Protein AF-A0A0C3RQ54-F1 (afdb_monomer_lite)

Structure (mmCIF, N/CA/C/O backbone):
data_AF-A0A0C3RQ54-F1
#
_entry.id   AF-A0A0C3RQ54-F1
#
loop_
_atom_site.group_PDB
_atom_site.id
_atom_site.type_symbol
_atom_site.label_atom_id
_atom_site.label_alt_id
_atom_site.label_comp_id
_atom_site.label_asym_id
_atom_site.label_entity_id
_atom_site.label_seq_id
_atom_site.pdbx_PDB_ins_code
_atom_site.Cartn_x
_atom_site.Cartn_y
_atom_site.Cartn_z
_atom_site.occupancy
_atom_site.B_iso_or_equiv
_atom_site.auth_seq_id
_atom_site.auth_comp_id
_atom_site.auth_asym_id
_atom_site.auth_atom_id
_atom_site.pdbx_PDB_model_num
ATOM 1 N N . MET A 1 1 ? -17.708 -12.117 28.456 1.00 48.91 1 MET A N 1
ATOM 2 C CA . MET A 1 1 ? -17.027 -12.509 27.204 1.00 48.91 1 MET A CA 1
ATOM 3 C C . MET A 1 1 ? -15.952 -11.470 26.948 1.00 48.91 1 MET A C 1
ATOM 5 O O . MET A 1 1 ? -16.286 -10.295 26.959 1.00 48.91 1 MET A O 1
ATOM 9 N N . ALA A 1 2 ? -14.680 -11.861 26.859 1.00 48.25 2 ALA A N 1
ATOM 10 C CA . ALA A 1 2 ? -13.604 -10.910 26.589 1.00 48.25 2 ALA A CA 1
ATOM 11 C C . ALA A 1 2 ? -13.674 -10.493 25.116 1.00 48.25 2 ALA A C 1
ATOM 13 O O . ALA A 1 2 ? -13.678 -11.358 24.241 1.00 48.25 2 ALA A O 1
ATOM 14 N N . SER A 1 3 ? -13.774 -9.193 24.848 1.00 59.06 3 SER A N 1
ATOM 15 C CA . SER A 1 3 ? -13.693 -8.665 23.488 1.00 59.06 3 SER A CA 1
ATOM 16 C C . SER A 1 3 ? -12.329 -9.039 22.894 1.00 59.06 3 SER A C 1
ATOM 18 O O . SER A 1 3 ? -11.323 -8.907 23.600 1.00 59.06 3 SER A O 1
ATOM 20 N N . PRO A 1 4 ? -12.262 -9.533 21.645 1.00 71.88 4 PRO A N 1
ATOM 21 C CA . PRO A 1 4 ? -10.986 -9.832 21.007 1.00 71.88 4 PRO A CA 1
ATOM 22 C C . PRO A 1 4 ? -10.116 -8.572 21.007 1.00 71.88 4 PRO A C 1
ATOM 24 O O . PRO A 1 4 ? -10.597 -7.480 20.700 1.00 71.88 4 PRO A O 1
ATOM 27 N N . SER A 1 5 ? -8.850 -8.711 21.403 1.00 74.69 5 SER A N 1
ATOM 28 C CA . SER A 1 5 ? -7.929 -7.580 21.415 1.00 74.69 5 SER A CA 1
ATOM 29 C C . SER A 1 5 ? -7.745 -7.052 19.987 1.00 74.69 5 SER A C 1
ATOM 31 O O . SER A 1 5 ? -7.559 -7.846 19.059 1.00 74.69 5 SER A O 1
ATOM 33 N N . PRO A 1 6 ? -7.806 -5.725 19.781 1.00 82.19 6 PRO A N 1
ATOM 34 C CA . PRO A 1 6 ? -7.671 -5.147 18.454 1.00 82.19 6 PRO A CA 1
ATOM 35 C C . PRO A 1 6 ? -6.296 -5.480 17.873 1.00 82.19 6 PRO A C 1
ATOM 37 O O . PRO A 1 6 ? -5.273 -5.434 18.563 1.00 82.19 6 PRO A O 1
ATOM 40 N N . HIS A 1 7 ? -6.265 -5.818 16.584 1.00 90.50 7 HIS A N 1
ATOM 41 C CA . HIS A 1 7 ? -5.018 -6.138 15.901 1.00 90.50 7 HIS A CA 1
ATOM 42 C C . HIS A 1 7 ? -4.082 -4.913 15.906 1.00 90.50 7 HIS A C 1
ATOM 44 O O . HIS A 1 7 ? -4.532 -3.816 15.572 1.00 90.50 7 HIS A O 1
ATOM 50 N N . PRO A 1 8 ? -2.773 -5.059 16.207 1.00 92.81 8 PRO A N 1
ATOM 51 C CA . PRO A 1 8 ? -1.842 -3.925 16.285 1.00 92.81 8 PRO A CA 1
ATOM 52 C C . PRO A 1 8 ? -1.815 -3.056 15.021 1.00 92.81 8 PRO A C 1
ATOM 54 O O . PRO A 1 8 ? -1.703 -1.834 15.101 1.00 92.81 8 PRO A O 1
ATOM 57 N N . PHE A 1 9 ? -1.978 -3.688 13.857 1.00 94.75 9 PHE A N 1
ATOM 58 C CA . PHE A 1 9 ? -2.129 -3.035 12.555 1.00 94.75 9 PHE A CA 1
ATOM 59 C C . PHE A 1 9 ? -3.288 -2.024 12.520 1.00 94.75 9 PHE A C 1
ATOM 61 O O . PHE A 1 9 ? -3.134 -0.921 11.997 1.00 94.75 9 PHE A O 1
ATOM 68 N N . ALA A 1 10 ? -4.421 -2.400 13.113 1.00 95.56 10 ALA A N 1
ATOM 69 C CA . ALA A 1 10 ? -5.671 -1.655 13.090 1.00 95.56 10 ALA A CA 1
ATOM 70 C C . ALA A 1 10 ? -5.819 -0.666 14.257 1.00 95.56 10 ALA A C 1
ATOM 72 O O . ALA A 1 10 ? -6.784 0.083 14.313 1.00 95.56 10 ALA A O 1
ATOM 73 N N . SER A 1 11 ? -4.865 -0.630 15.191 1.00 94.88 11 SER A N 1
ATOM 74 C CA . SER A 1 11 ? -4.920 0.301 16.322 1.00 94.88 11 SER A CA 1
ATOM 75 C C . SER A 1 11 ? -4.986 1.759 15.837 1.00 94.88 11 SER A C 1
ATOM 77 O O . SER A 1 11 ? -4.126 2.156 15.047 1.00 94.88 11 SER A O 1
ATOM 79 N N . PRO A 1 12 ? -5.955 2.579 16.272 1.00 95.31 12 PRO A N 1
ATOM 80 C CA . PRO A 1 12 ? -5.980 3.988 15.896 1.00 95.31 12 PRO A CA 1
ATOM 81 C C . PRO A 1 12 ? -4.800 4.743 16.534 1.00 95.31 12 PRO A C 1
ATOM 83 O O . PRO A 1 12 ? -4.243 4.316 17.551 1.00 95.31 12 PRO A O 1
ATOM 86 N N . ASP A 1 13 ? -4.363 5.845 15.922 1.00 94.19 13 ASP A N 1
ATOM 87 C CA . ASP A 1 13 ? -3.263 6.656 16.459 1.00 94.19 13 ASP A CA 1
ATOM 88 C C . ASP A 1 13 ? -3.640 7.312 17.791 1.00 94.19 13 ASP A C 1
ATOM 90 O O . ASP A 1 13 ? -2.815 7.314 18.719 1.00 94.19 13 ASP A O 1
ATOM 94 N N . HIS A 1 14 ? -4.886 7.781 17.887 1.00 94.69 14 H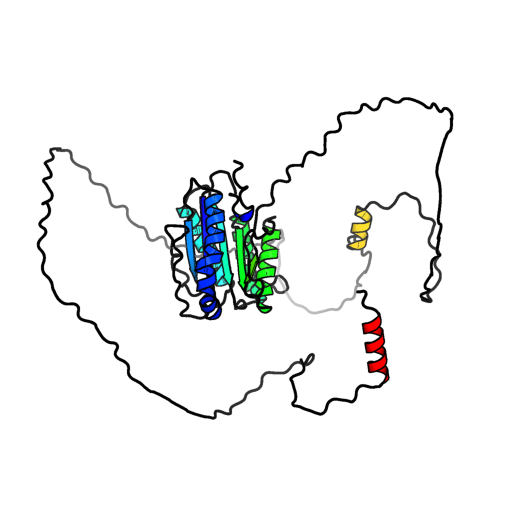IS A N 1
ATOM 95 C CA . HIS A 1 14 ? -5.545 8.273 19.091 1.00 94.69 14 HIS A CA 1
ATOM 96 C C . HIS A 1 14 ? -6.932 7.629 19.242 1.00 94.69 14 HIS A C 1
ATOM 98 O O . HIS A 1 14 ? -7.569 7.274 18.248 1.00 94.69 14 HIS A O 1
ATOM 104 N N . PRO A 1 15 ? -7.434 7.466 20.479 1.00 92.31 15 PRO A N 1
ATOM 105 C CA . PRO A 1 15 ? -8.784 6.965 20.704 1.00 92.31 15 PRO A CA 1
ATOM 106 C C . PRO A 1 15 ? -9.820 7.818 19.968 1.00 92.31 15 PRO A C 1
ATOM 108 O O . PRO A 1 15 ? -9.876 9.031 20.152 1.00 92.31 15 PRO A O 1
ATOM 111 N N . GLY A 1 16 ? -10.645 7.166 19.152 1.00 92.56 16 GLY A N 1
ATOM 112 C CA . GLY A 1 16 ? -11.651 7.844 18.345 1.00 92.56 16 GLY A CA 1
ATOM 113 C C . GLY A 1 16 ? -11.138 8.406 17.020 1.00 92.56 16 GLY A C 1
ATOM 114 O O . GLY A 1 16 ? -11.896 9.107 16.372 1.00 92.56 16 GLY A O 1
ATOM 115 N N . ASP A 1 17 ? -9.920 8.123 16.563 1.00 95.44 17 ASP A N 1
ATOM 116 C CA . ASP A 1 17 ? -9.557 8.500 15.191 1.00 95.44 17 ASP A CA 1
ATOM 117 C C . ASP A 1 17 ? -10.399 7.722 14.155 1.00 95.44 17 ASP A C 1
ATOM 119 O O . ASP A 1 17 ? -10.707 6.542 14.331 1.00 95.44 17 ASP A O 1
ATOM 123 N N . VAL A 1 18 ? -10.758 8.374 13.045 1.00 95.25 18 VAL A N 1
ATOM 124 C CA . VAL A 1 18 ? -11.388 7.724 11.882 1.00 95.25 18 VAL A CA 1
ATOM 125 C C . VAL A 1 18 ? -10.310 7.064 11.020 1.00 95.25 18 VAL A C 1
ATOM 127 O O . VAL A 1 18 ? -9.280 7.679 10.739 1.00 95.25 18 VAL A O 1
ATOM 130 N N . HIS A 1 19 ? -10.525 5.832 10.552 1.00 96.81 19 HIS A N 1
ATOM 131 C CA . HIS A 1 19 ? -9.591 5.203 9.614 1.00 96.81 19 HIS A CA 1
ATOM 132 C C . HIS A 1 19 ? -9.814 5.724 8.192 1.00 96.81 19 HIS A C 1
ATOM 134 O O . HIS A 1 19 ? -10.905 5.585 7.639 1.00 96.81 19 HIS A O 1
ATOM 140 N N . VAL A 1 20 ? -8.760 6.270 7.585 1.00 97.75 20 VAL A N 1
ATOM 141 C CA . VAL A 1 20 ? -8.720 6.630 6.162 1.00 97.75 20 VAL A CA 1
ATOM 142 C C . VAL A 1 20 ? -7.704 5.730 5.476 1.00 97.75 20 VAL A C 1
ATOM 144 O O . VAL A 1 20 ? -6.519 5.741 5.814 1.00 97.75 20 VAL A O 1
ATOM 147 N N . VAL A 1 21 ? -8.169 4.931 4.524 1.00 98.25 21 VAL A N 1
ATOM 148 C CA . VAL A 1 21 ? -7.391 3.903 3.838 1.00 98.25 21 VAL A CA 1
ATOM 149 C C . VAL A 1 21 ? -7.346 4.232 2.357 1.00 98.25 21 VAL A C 1
ATOM 151 O O . VAL A 1 21 ? -8.385 4.280 1.711 1.00 98.25 21 VAL A O 1
ATOM 154 N N . LEU A 1 22 ? -6.154 4.407 1.794 1.00 98.31 22 LEU A N 1
ATOM 155 C CA . LEU A 1 22 ? -5.971 4.436 0.346 1.00 98.31 22 LEU A CA 1
ATOM 156 C C . LEU A 1 22 ? -5.308 3.140 -0.112 1.00 98.31 22 LEU A C 1
ATOM 158 O O . LEU A 1 22 ? -4.229 2.785 0.363 1.00 98.31 22 LEU A O 1
ATOM 162 N N . VAL A 1 23 ? -5.950 2.450 -1.050 1.00 98.50 23 VAL A N 1
ATOM 163 C CA . VAL A 1 23 ? -5.430 1.254 -1.707 1.00 98.50 23 VAL A CA 1
ATOM 164 C C . VAL A 1 23 ? -4.890 1.642 -3.077 1.00 98.50 23 VAL A C 1
ATOM 166 O O . VAL A 1 23 ? -5.646 2.043 -3.961 1.00 98.50 23 VAL A O 1
ATOM 169 N N . LEU A 1 24 ? -3.575 1.524 -3.247 1.00 98.31 24 LEU A N 1
ATOM 170 C CA . LEU A 1 24 ? -2.888 1.685 -4.522 1.00 98.31 24 LEU A CA 1
ATOM 171 C C . LEU A 1 24 ? -2.663 0.307 -5.150 1.00 98.31 24 LEU A C 1
ATOM 173 O O . LEU A 1 24 ? -1.853 -0.479 -4.656 1.00 98.31 24 LEU A O 1
ATOM 177 N N . LEU A 1 25 ? -3.362 0.037 -6.247 1.00 98.06 25 LEU A N 1
ATOM 178 C CA . LEU A 1 25 ? -3.278 -1.203 -7.009 1.00 98.06 25 LEU A CA 1
ATOM 179 C C . LEU A 1 25 ? -2.340 -1.036 -8.203 1.00 98.06 25 LEU A C 1
ATOM 181 O O . LEU A 1 25 ? -2.502 -0.132 -9.020 1.00 98.06 25 LEU A O 1
ATOM 185 N N . GLU A 1 26 ? -1.366 -1.926 -8.331 1.00 97.31 26 GLU A N 1
ATOM 186 C CA . GLU A 1 26 ? -0.574 -2.032 -9.548 1.00 97.31 26 GLU A CA 1
ATOM 187 C C . GLU A 1 26 ? -1.443 -2.530 -10.712 1.00 97.31 26 GLU A C 1
ATOM 189 O O . GLU A 1 26 ? -1.968 -3.644 -10.678 1.00 97.31 26 GLU A O 1
ATOM 194 N N . ALA A 1 27 ? -1.570 -1.716 -11.756 1.00 96.81 27 ALA A N 1
ATOM 195 C CA . ALA A 1 27 ? -2.279 -2.064 -12.973 1.00 96.81 27 ALA A CA 1
ATOM 196 C C . ALA A 1 27 ? -1.412 -2.984 -13.849 1.00 96.81 27 ALA A C 1
ATOM 198 O O . ALA A 1 27 ? -0.564 -2.522 -14.608 1.00 96.81 27 ALA A O 1
ATOM 199 N N . SER A 1 28 ? -1.579 -4.298 -13.718 1.00 95.88 28 SER A N 1
ATOM 200 C CA . SER A 1 28 ? -0.870 -5.289 -14.533 1.00 95.88 28 SER A CA 1
ATOM 201 C C . SER A 1 28 ? -1.685 -6.562 -14.728 1.00 95.88 28 SER A C 1
ATOM 203 O O . SER A 1 28 ? -2.636 -6.829 -13.988 1.00 95.88 28 SER A O 1
ATOM 205 N N . ALA A 1 29 ? -1.301 -7.367 -15.722 1.00 95.62 29 ALA A N 1
ATOM 206 C CA . ALA A 1 29 ? -1.976 -8.625 -16.022 1.00 95.62 29 ALA A CA 1
ATOM 207 C C . ALA A 1 29 ? -1.825 -9.648 -14.885 1.00 95.62 29 ALA A C 1
ATOM 209 O O . ALA A 1 29 ? -2.745 -10.412 -14.597 1.00 95.62 29 ALA A O 1
ATOM 210 N N . GLU A 1 30 ? -0.685 -9.640 -14.198 1.00 95.50 30 GLU A N 1
ATOM 211 C CA . GLU A 1 30 ? -0.407 -10.490 -13.045 1.00 95.50 30 GLU A CA 1
ATOM 212 C C . GLU A 1 30 ? -1.256 -10.084 -11.835 1.00 95.50 30 GLU A C 1
ATOM 214 O O . GLU A 1 30 ? -1.835 -10.953 -11.174 1.00 95.50 30 GLU A O 1
ATOM 219 N N . THR A 1 31 ? -1.396 -8.776 -11.569 1.00 96.50 31 THR A N 1
ATOM 220 C CA . THR A 1 31 ? -2.327 -8.291 -10.540 1.00 96.50 31 THR A CA 1
ATOM 221 C C . THR A 1 31 ? -3.759 -8.672 -10.894 1.00 96.50 31 THR A C 1
ATOM 223 O O . THR A 1 31 ? -4.456 -9.219 -10.046 1.00 96.50 31 THR A O 1
ATOM 226 N N . MET A 1 32 ? -4.182 -8.490 -12.148 1.00 96.31 32 MET A N 1
ATOM 227 C CA . MET A 1 32 ? -5.504 -8.915 -12.622 1.00 96.31 32 MET A CA 1
ATOM 228 C C . MET A 1 32 ? -5.738 -10.418 -12.401 1.00 96.31 32 MET A C 1
ATOM 230 O O . MET A 1 32 ? -6.782 -10.816 -11.890 1.00 96.31 32 MET A O 1
ATOM 234 N N . GLY A 1 33 ? -4.750 -11.263 -12.710 1.00 96.25 33 GLY A N 1
ATOM 235 C CA . GLY A 1 33 ? -4.851 -12.715 -12.542 1.00 96.25 33 GLY A CA 1
ATOM 236 C C . GLY A 1 33 ? -5.011 -13.172 -11.088 1.00 96.25 33 GLY A C 1
ATOM 237 O O . GLY A 1 33 ? -5.551 -14.248 -10.831 1.00 96.25 33 GLY A O 1
ATOM 238 N N . CYS A 1 34 ? -4.571 -12.365 -10.121 1.00 96.75 34 CYS A N 1
ATOM 239 C CA . CYS A 1 34 ? -4.710 -12.663 -8.696 1.00 96.75 34 CYS A CA 1
ATOM 240 C C . CYS A 1 34 ? -5.738 -11.777 -7.968 1.00 96.75 34 CYS A C 1
ATOM 242 O O . CYS A 1 34 ? -6.049 -12.032 -6.798 1.00 96.75 34 CYS A O 1
ATOM 244 N N . TRP A 1 35 ? -6.317 -10.798 -8.669 1.00 96.50 35 TRP A N 1
ATOM 245 C CA . TRP A 1 35 ? -7.307 -9.859 -8.154 1.00 96.50 35 TRP A CA 1
ATOM 246 C C . TRP A 1 35 ? -8.522 -10.540 -7.512 1.00 96.50 35 TRP A C 1
ATOM 248 O O . TRP A 1 35 ? -8.834 -10.179 -6.376 1.00 96.50 35 TRP A O 1
ATOM 258 N N . PRO A 1 36 ? -9.134 -11.595 -8.098 1.00 97.31 36 PRO A N 1
ATOM 259 C CA . PRO A 1 36 ? -10.270 -12.265 -7.464 1.00 97.31 36 PRO A CA 1
ATOM 260 C C . PRO A 1 36 ? -9.951 -12.794 -6.061 1.00 97.31 36 PRO A C 1
ATOM 262 O O . PRO A 1 36 ? -10.791 -12.739 -5.166 1.00 97.31 36 PRO A O 1
ATOM 265 N N . GLN A 1 37 ? -8.724 -13.274 -5.828 1.00 97.06 37 GLN A N 1
ATOM 266 C CA . GLN A 1 37 ? -8.297 -13.763 -4.514 1.00 97.06 37 GLN A CA 1
ATOM 267 C C . GLN A 1 37 ? -8.049 -12.610 -3.526 1.00 97.06 37 GLN A C 1
ATOM 269 O O . GLN A 1 37 ? -8.370 -12.725 -2.341 1.00 97.06 37 GLN A O 1
ATOM 274 N N . LEU A 1 38 ? -7.484 -11.495 -3.999 1.00 97.25 38 LEU A N 1
ATOM 275 C CA . LEU A 1 38 ? -7.292 -10.287 -3.193 1.00 97.25 38 LEU A CA 1
ATOM 276 C C . LEU A 1 38 ? -8.635 -9.682 -2.770 1.00 97.25 38 LEU A C 1
ATOM 278 O O . LEU A 1 38 ? -8.827 -9.418 -1.584 1.00 97.25 38 LEU A O 1
ATOM 282 N N . GLN A 1 39 ? -9.558 -9.531 -3.720 1.00 96.75 39 GLN A N 1
ATOM 283 C CA . GLN A 1 39 ? -10.890 -8.962 -3.530 1.00 96.75 39 GLN A CA 1
ATOM 284 C C . GLN A 1 39 ? -11.774 -9.830 -2.630 1.00 96.75 39 GLN A C 1
ATOM 286 O O . GLN A 1 39 ? -12.403 -9.312 -1.717 1.00 96.75 39 GLN A O 1
ATOM 291 N N . SER A 1 40 ? -11.824 -11.146 -2.855 1.00 97.19 40 SER A N 1
ATOM 292 C CA . SER A 1 40 ? -12.752 -12.025 -2.121 1.00 97.19 40 SER A CA 1
ATOM 293 C C . SER A 1 40 ? -12.282 -12.413 -0.719 1.00 97.19 40 SER A C 1
ATOM 295 O O . SER A 1 40 ? -13.111 -12.766 0.118 1.00 97.19 40 SER A O 1
ATOM 297 N N . TYR A 1 41 ? -10.972 -12.376 -0.448 1.00 97.06 41 TYR A N 1
ATOM 298 C CA . TYR A 1 41 ? -10.421 -12.909 0.799 1.00 97.06 41 TYR A CA 1
ATOM 299 C C . TYR A 1 41 ? -9.493 -11.933 1.522 1.00 97.06 41 TYR A C 1
ATOM 301 O O . TYR A 1 41 ? -9.771 -11.543 2.655 1.00 97.06 41 TYR A O 1
ATOM 309 N N . TYR A 1 42 ? -8.388 -11.515 0.902 1.00 97.75 42 TYR A N 1
ATOM 310 C CA . TYR A 1 42 ? -7.335 -10.806 1.637 1.00 97.75 42 TYR A CA 1
ATOM 311 C C . TYR A 1 42 ? -7.709 -9.373 2.039 1.00 97.75 42 TYR A C 1
ATOM 313 O O . TYR A 1 42 ? -7.490 -8.990 3.189 1.00 97.75 42 TYR A O 1
ATOM 321 N N . LEU A 1 43 ? -8.276 -8.581 1.125 1.00 97.56 43 LEU A N 1
ATOM 322 C CA . LEU A 1 43 ? -8.683 -7.201 1.408 1.00 97.56 43 LEU A CA 1
ATOM 323 C C . LEU A 1 43 ? -9.835 -7.134 2.426 1.00 97.56 43 LEU A C 1
ATOM 325 O O . LEU A 1 43 ? -9.689 -6.392 3.401 1.00 97.56 43 LEU A O 1
ATOM 329 N N . PRO A 1 44 ? -10.902 -7.957 2.320 1.00 97.44 44 PRO A N 1
ATOM 330 C CA . PRO A 1 44 ? -11.932 -8.032 3.354 1.00 97.44 44 PRO A CA 1
ATOM 331 C C . PRO A 1 44 ? -11.378 -8.343 4.747 1.00 97.44 44 PRO A C 1
ATOM 333 O O . PRO A 1 44 ? -11.816 -7.738 5.720 1.00 97.44 44 PRO A O 1
ATOM 336 N N . MET A 1 45 ? -10.380 -9.229 4.869 1.00 97.19 45 MET A N 1
ATOM 337 C CA . MET A 1 45 ? -9.762 -9.534 6.168 1.00 97.19 45 MET A CA 1
ATOM 338 C C . MET A 1 45 ? -9.047 -8.321 6.780 1.00 97.19 45 MET A C 1
ATOM 340 O O . MET A 1 45 ? -9.128 -8.112 7.993 1.00 97.19 45 MET A O 1
ATOM 344 N N . LEU A 1 46 ? -8.373 -7.509 5.960 1.00 97.44 46 LEU A N 1
ATOM 345 C CA . LEU A 1 46 ? -7.718 -6.279 6.412 1.00 97.44 46 LEU A CA 1
ATOM 346 C C . LEU A 1 46 ? -8.738 -5.200 6.792 1.00 97.44 46 LEU A C 1
ATOM 348 O O . LEU A 1 46 ? -8.607 -4.586 7.850 1.00 97.44 46 LEU A O 1
ATOM 352 N N . PHE A 1 47 ? -9.767 -4.987 5.969 1.00 97.00 47 PHE A N 1
ATOM 353 C CA . PHE A 1 47 ? -10.798 -3.983 6.246 1.00 97.00 47 PHE A CA 1
ATOM 354 C C . PHE A 1 47 ? -11.668 -4.358 7.437 1.00 97.00 47 PHE A C 1
ATOM 356 O O . PHE A 1 47 ? -11.986 -3.495 8.246 1.00 97.00 47 PHE A O 1
ATOM 363 N N . ASN A 1 48 ? -11.984 -5.641 7.614 1.00 95.94 48 ASN A N 1
ATOM 364 C CA . ASN A 1 48 ? -12.689 -6.112 8.799 1.00 95.94 48 ASN A CA 1
ATOM 365 C C . ASN A 1 48 ? -11.869 -5.855 10.075 1.00 95.94 48 ASN A C 1
ATOM 367 O O . ASN A 1 48 ? -12.410 -5.397 11.077 1.00 95.94 48 ASN A O 1
ATOM 371 N N . ALA A 1 49 ? -10.549 -6.065 10.044 1.00 96.19 49 ALA A N 1
ATOM 372 C CA . ALA A 1 49 ? -9.696 -5.720 11.181 1.00 96.19 49 ALA A CA 1
ATOM 373 C C . ALA A 1 49 ? -9.718 -4.213 11.503 1.00 96.19 49 ALA A C 1
ATOM 375 O O . ALA A 1 49 ? -9.752 -3.854 12.675 1.00 96.19 49 ALA A O 1
ATOM 376 N N . LEU A 1 50 ? -9.750 -3.344 10.486 1.00 95.94 50 LEU A N 1
ATOM 377 C CA . LEU A 1 50 ? -9.870 -1.886 10.657 1.00 95.94 50 LEU A CA 1
ATOM 378 C C . LEU A 1 50 ? -11.263 -1.440 11.123 1.00 95.94 50 LEU A C 1
ATOM 380 O O . LEU A 1 50 ? -11.389 -0.487 11.883 1.00 95.94 50 LEU A O 1
ATOM 384 N N . GLN A 1 51 ? -12.322 -2.119 10.685 1.00 94.56 51 GLN A N 1
ATOM 385 C CA . GLN A 1 51 ? -13.684 -1.818 11.125 1.00 94.56 51 GLN A CA 1
ATOM 386 C C . GLN A 1 51 ? -13.909 -2.265 12.574 1.00 94.56 51 GLN A C 1
ATOM 388 O O . GLN A 1 51 ? -14.541 -1.562 13.357 1.00 94.56 51 GLN A O 1
ATOM 393 N N . THR A 1 52 ? -13.377 -3.431 12.950 1.00 94.12 52 THR A N 1
ATOM 394 C CA . THR A 1 52 ? -13.518 -3.986 14.307 1.00 94.12 52 THR A CA 1
ATOM 395 C C . THR A 1 52 ? -12.722 -3.219 15.361 1.00 94.12 52 THR A C 1
ATOM 397 O O . THR A 1 52 ? -13.123 -3.219 16.523 1.00 94.12 52 THR A O 1
ATOM 400 N N . SER A 1 53 ? -11.631 -2.538 14.991 1.00 93.94 53 SER A N 1
ATOM 401 C CA . SER A 1 53 ? -10.900 -1.655 15.911 1.00 93.94 53 SER A CA 1
ATOM 402 C C . SER A 1 53 ? -11.649 -0.361 16.233 1.00 93.94 53 SER A C 1
ATOM 404 O O . SER A 1 53 ? -11.376 0.239 17.272 1.00 93.94 53 SER A O 1
ATOM 406 N N . SER A 1 54 ? -12.590 0.043 15.376 1.00 92.81 54 SER A N 1
ATOM 407 C CA . SER A 1 54 ? -13.346 1.295 15.483 1.00 92.81 54 SER A CA 1
ATOM 408 C C . SER A 1 54 ? -14.820 1.075 15.101 1.00 92.81 54 SER A C 1
ATOM 410 O O . SER A 1 54 ? -15.277 1.614 14.093 1.00 92.81 54 SER A O 1
ATOM 412 N N . PRO A 1 55 ? -15.589 0.286 15.880 1.00 91.12 55 PRO A N 1
ATOM 413 C CA . PRO A 1 55 ? -16.947 -0.127 15.508 1.00 91.12 55 PRO A CA 1
ATOM 414 C C . PRO A 1 55 ? -17.928 1.045 15.381 1.00 91.12 55 PRO A C 1
ATOM 416 O O . PRO A 1 55 ? -18.860 0.979 14.585 1.00 91.12 55 PRO A O 1
ATOM 419 N N . ASP A 1 56 ? -17.690 2.129 16.120 1.00 92.81 56 ASP A N 1
ATOM 420 C CA . ASP A 1 56 ? -18.576 3.296 16.163 1.00 92.81 56 ASP A CA 1
ATOM 421 C C . ASP A 1 56 ? -18.322 4.297 15.024 1.00 92.81 56 ASP A C 1
ATOM 423 O O . ASP A 1 56 ? -19.010 5.314 14.926 1.00 92.81 56 ASP A O 1
ATOM 427 N N . ARG A 1 57 ? -17.309 4.061 14.178 1.00 91.12 57 ARG A N 1
ATOM 428 C CA . ARG A 1 57 ? -16.899 4.996 13.123 1.00 91.12 57 ARG A CA 1
ATOM 429 C C . ARG A 1 57 ? -16.860 4.309 11.765 1.00 91.12 57 ARG A C 1
ATOM 431 O O . ARG A 1 57 ? -16.383 3.184 11.619 1.00 91.12 57 ARG A O 1
ATOM 438 N N . ALA A 1 58 ? -17.356 5.014 10.754 1.00 91.81 58 ALA A N 1
ATOM 439 C CA . ALA A 1 58 ? -17.238 4.572 9.373 1.00 91.81 58 ALA A CA 1
ATOM 440 C C . ALA A 1 58 ? -15.776 4.680 8.925 1.00 91.81 58 ALA A C 1
ATOM 442 O O . ALA A 1 58 ? -15.122 5.691 9.176 1.00 91.81 58 ALA A O 1
ATOM 443 N N . ILE A 1 59 ? -15.262 3.645 8.266 1.00 94.88 59 ILE A N 1
ATOM 444 C CA . ILE A 1 59 ? -13.943 3.694 7.635 1.00 94.88 59 ILE A CA 1
ATOM 445 C C . ILE A 1 59 ? -14.064 4.299 6.231 1.00 94.88 59 ILE A C 1
ATOM 447 O O . ILE A 1 59 ? -14.965 3.941 5.474 1.00 94.88 59 ILE A O 1
ATOM 451 N N . HIS A 1 60 ? -13.153 5.200 5.864 1.00 95.94 60 HIS A N 1
ATOM 452 C CA . HIS A 1 60 ? -13.097 5.777 4.519 1.00 95.94 60 HIS A CA 1
ATOM 453 C C . HIS A 1 60 ? -12.090 5.001 3.679 1.00 95.94 60 HIS A C 1
ATOM 455 O O . HIS A 1 60 ? -10.893 5.050 3.958 1.00 95.94 60 HIS A O 1
ATOM 461 N N . ILE A 1 61 ? -12.562 4.286 2.656 1.00 97.25 61 ILE A N 1
ATOM 462 C CA . ILE A 1 61 ? -11.698 3.520 1.753 1.00 97.25 61 ILE A CA 1
ATOM 463 C C . ILE A 1 61 ? -11.684 4.187 0.385 1.00 97.25 61 ILE A C 1
ATOM 465 O O . ILE A 1 61 ? -12.726 4.438 -0.218 1.00 97.25 61 ILE A O 1
ATOM 469 N N . CYS A 1 62 ? -10.482 4.451 -0.108 1.00 96.94 62 CYS A N 1
ATOM 470 C CA . CYS A 1 62 ? -10.222 5.065 -1.394 1.00 96.94 62 CYS A CA 1
ATOM 471 C C . CYS A 1 62 ? -9.373 4.136 -2.256 1.00 96.94 62 CYS A C 1
ATOM 473 O O . CYS A 1 62 ? -8.428 3.516 -1.771 1.00 96.94 62 CYS A O 1
ATOM 475 N N . TRP A 1 63 ? -9.669 4.084 -3.546 1.00 97.31 63 TRP A N 1
ATOM 476 C CA . TRP A 1 63 ? -9.022 3.200 -4.504 1.00 97.31 63 TRP A CA 1
ATOM 477 C C . TRP A 1 63 ? -8.331 4.007 -5.584 1.00 97.31 63 TRP A C 1
ATOM 479 O O . TRP A 1 63 ? -8.868 4.999 -6.085 1.00 97.31 63 TRP A O 1
ATOM 489 N N . ARG A 1 64 ? -7.135 3.557 -5.947 1.00 96.56 64 ARG A N 1
ATOM 490 C CA . ARG A 1 64 ? -6.372 4.106 -7.058 1.00 96.56 64 ARG A CA 1
ATOM 491 C C . ARG A 1 64 ? -5.601 2.996 -7.749 1.00 96.56 64 ARG A C 1
ATOM 493 O O . ARG A 1 64 ? -5.066 2.113 -7.082 1.00 96.56 64 ARG A O 1
ATOM 500 N N . THR A 1 65 ? -5.480 3.072 -9.065 1.00 97.38 65 THR A N 1
ATOM 501 C CA . THR A 1 65 ? -4.552 2.237 -9.829 1.00 97.38 65 THR A CA 1
ATOM 502 C C . THR A 1 65 ? -3.298 3.024 -10.211 1.00 97.38 65 THR A C 1
ATOM 504 O O . THR A 1 65 ? -3.306 4.254 -10.296 1.00 97.38 65 THR A O 1
ATOM 507 N N . THR A 1 66 ? -2.185 2.340 -10.459 1.00 97.00 66 THR A N 1
ATOM 508 C CA . THR A 1 66 ? -0.961 2.977 -10.981 1.00 97.00 66 THR A CA 1
ATOM 509 C C . THR A 1 66 ? -1.154 3.577 -12.380 1.00 97.00 66 THR A C 1
ATOM 511 O O . THR A 1 66 ? -0.435 4.521 -12.726 1.00 97.00 66 THR A O 1
ATOM 514 N N . ALA A 1 67 ? -2.132 3.074 -13.145 1.00 95.12 67 ALA A N 1
ATOM 515 C CA . ALA A 1 67 ? -2.522 3.580 -14.459 1.00 95.12 67 ALA A CA 1
ATOM 516 C C . ALA A 1 67 ? -3.388 4.849 -14.393 1.00 95.12 67 ALA A C 1
ATOM 518 O O . ALA A 1 67 ? -3.494 5.557 -15.396 1.00 95.12 67 ALA A O 1
ATOM 519 N N . ASP A 1 68 ? -3.968 5.178 -13.232 1.00 93.69 68 ASP A N 1
ATOM 520 C CA . ASP A 1 68 ? -4.821 6.359 -13.108 1.00 93.69 68 ASP A CA 1
ATOM 521 C C . ASP A 1 68 ? -4.023 7.634 -13.442 1.00 93.69 68 ASP A C 1
ATOM 523 O O . ASP A 1 68 ? -2.892 7.805 -12.963 1.00 93.69 68 ASP A O 1
ATOM 527 N N . PRO A 1 69 ? -4.584 8.577 -14.217 1.00 91.00 69 PRO A N 1
ATOM 528 C CA . PRO A 1 69 ? -3.963 9.863 -14.492 1.00 91.00 69 PRO A CA 1
ATOM 529 C C . PRO A 1 69 ? -3.722 10.662 -13.204 1.00 91.00 69 PRO A C 1
ATOM 531 O O . PRO A 1 69 ? -4.336 10.447 -12.156 1.00 91.00 69 PRO A O 1
ATOM 534 N N . ALA A 1 70 ? -2.777 11.605 -13.262 1.00 85.12 70 ALA A N 1
ATOM 535 C CA . ALA A 1 70 ? -2.337 12.353 -12.084 1.00 85.12 70 ALA A CA 1
ATOM 536 C C . ALA A 1 70 ? -3.471 13.125 -11.392 1.00 85.12 70 ALA A C 1
ATOM 538 O O . ALA A 1 70 ? -3.541 13.107 -10.164 1.00 85.12 70 ALA A O 1
ATOM 539 N N . HIS A 1 71 ? -4.374 13.715 -12.177 1.00 85.12 71 HIS A N 1
ATOM 540 C CA . HIS A 1 71 ? -5.459 14.576 -11.701 1.00 85.12 71 HIS A CA 1
ATOM 541 C C . HIS A 1 71 ? -6.767 13.841 -11.385 1.00 85.12 71 HIS A C 1
ATOM 543 O O . HIS A 1 71 ? -7.737 14.484 -10.994 1.00 85.12 71 HIS A O 1
ATOM 549 N N . GLN A 1 72 ? -6.824 12.519 -11.558 1.00 89.00 72 GLN A N 1
ATOM 550 C CA . GLN A 1 72 ? -8.024 11.768 -11.206 1.00 89.00 72 GLN A CA 1
ATOM 551 C C . GLN A 1 72 ? -8.129 11.620 -9.689 1.00 89.00 72 GLN A C 1
ATOM 553 O O . GLN A 1 72 ? -7.177 11.206 -9.021 1.00 89.00 72 GLN A O 1
ATOM 558 N N . GLN A 1 73 ? -9.301 11.972 -9.163 1.00 89.38 73 GLN A N 1
ATOM 559 C CA . GLN A 1 73 ? -9.644 11.716 -7.772 1.00 89.38 73 GLN A CA 1
ATOM 560 C C . GLN A 1 73 ? -9.771 10.205 -7.537 1.00 89.38 73 GLN A C 1
ATOM 562 O O . GLN A 1 73 ? -10.270 9.493 -8.414 1.00 89.38 73 GLN A O 1
ATOM 567 N N . PRO A 1 74 ? -9.316 9.703 -6.377 1.00 89.50 74 PRO A N 1
ATOM 568 C CA . PRO A 1 74 ? -9.463 8.294 -6.053 1.00 89.50 74 PRO A CA 1
ATOM 569 C C . PRO A 1 74 ? -10.947 7.932 -5.927 1.00 89.50 74 PRO A C 1
ATOM 571 O O . PRO A 1 74 ? -11.748 8.725 -5.429 1.00 89.50 74 PRO A O 1
ATOM 574 N N . ALA A 1 75 ? -11.314 6.727 -6.358 1.00 90.44 75 ALA A N 1
ATOM 575 C CA . ALA A 1 75 ? -12.676 6.234 -6.188 1.00 90.44 75 ALA A CA 1
ATOM 576 C C . ALA A 1 75 ? -12.929 5.950 -4.702 1.00 90.44 75 ALA A C 1
ATOM 578 O O . ALA A 1 75 ? -12.130 5.267 -4.066 1.00 90.44 75 ALA A O 1
ATOM 579 N N . VAL A 1 76 ? -14.014 6.477 -4.139 1.00 91.12 76 VAL A N 1
ATOM 580 C CA . VAL A 1 76 ? -14.354 6.304 -2.720 1.00 91.12 76 VAL A CA 1
ATOM 581 C C . VAL A 1 76 ? -15.414 5.217 -2.588 1.00 91.12 76 VAL A C 1
ATOM 583 O O . VAL A 1 76 ? -16.460 5.306 -3.227 1.00 91.12 76 VAL A O 1
ATOM 586 N N . SER A 1 77 ? -15.157 4.215 -1.750 1.00 89.81 77 SER A N 1
ATOM 587 C CA . SER A 1 77 ? -16.149 3.196 -1.400 1.00 89.81 77 SER A CA 1
ATOM 588 C C . SER A 1 77 ? -16.984 3.644 -0.211 1.00 89.81 77 SER A C 1
ATOM 590 O O . SER A 1 77 ? -16.455 4.158 0.775 1.00 89.81 77 SER A O 1
ATOM 592 N N . ALA A 1 78 ? -18.291 3.388 -0.278 1.00 81.00 78 ALA A N 1
ATOM 593 C CA . ALA A 1 78 ? -19.214 3.706 0.810 1.00 81.00 78 ALA A CA 1
ATOM 594 C C . ALA A 1 78 ? -19.086 2.745 2.006 1.00 81.00 78 ALA A C 1
ATOM 596 O O . ALA A 1 78 ? -19.511 3.076 3.111 1.00 81.00 78 ALA A O 1
ATOM 597 N N . SER A 1 79 ? -18.530 1.544 1.798 1.00 87.69 79 SER A N 1
ATOM 598 C CA . SER A 1 79 ? -18.402 0.532 2.848 1.00 87.69 79 SER A CA 1
ATOM 599 C C . SER A 1 79 ? -17.170 -0.357 2.681 1.00 87.69 79 SER A C 1
ATOM 601 O O . SER A 1 79 ? -16.629 -0.503 1.586 1.00 87.69 79 SER A O 1
ATOM 603 N N . ALA A 1 80 ? -16.779 -1.017 3.774 1.00 84.38 80 ALA A N 1
ATOM 604 C CA . ALA A 1 80 ? -15.701 -2.006 3.819 1.00 84.38 80 ALA A CA 1
ATOM 605 C C . ALA A 1 80 ? -15.894 -3.201 2.865 1.00 84.38 80 ALA A C 1
ATOM 607 O O . ALA A 1 80 ? -14.918 -3.834 2.468 1.00 84.38 80 ALA A O 1
ATOM 608 N N . GLY A 1 81 ? -17.148 -3.533 2.541 1.00 86.56 81 GLY A N 1
ATOM 609 C CA . GLY A 1 81 ? -17.494 -4.654 1.664 1.00 86.56 81 GLY A CA 1
ATOM 610 C C . GLY A 1 81 ? -17.562 -4.285 0.183 1.00 86.56 81 GLY A C 1
ATOM 611 O O . GLY A 1 81 ? -17.606 -5.177 -0.659 1.00 86.56 81 GLY A O 1
ATOM 612 N N . ASP A 1 82 ? -17.563 -2.992 -0.139 1.00 91.56 82 ASP A N 1
ATOM 613 C CA . ASP A 1 82 ? -17.706 -2.496 -1.504 1.00 91.56 82 ASP A CA 1
ATOM 614 C C . ASP A 1 82 ? -16.329 -2.318 -2.151 1.00 91.56 82 ASP A C 1
ATOM 616 O O . ASP A 1 82 ? -15.741 -1.234 -2.143 1.00 91.56 82 ASP A O 1
ATOM 620 N N . ILE A 1 83 ? -15.766 -3.425 -2.638 1.00 94.38 83 ILE A N 1
ATOM 621 C CA . ILE A 1 83 ? -14.476 -3.438 -3.332 1.00 94.38 83 ILE A CA 1
ATOM 622 C C . ILE A 1 83 ? -14.740 -3.323 -4.840 1.00 94.38 83 ILE A C 1
ATOM 624 O O . ILE A 1 83 ? -15.300 -4.267 -5.409 1.00 94.38 83 ILE A O 1
ATOM 628 N N . PRO A 1 84 ? -14.325 -2.221 -5.497 1.00 93.62 84 PRO A N 1
ATOM 629 C CA . PRO A 1 84 ? -14.589 -2.002 -6.914 1.00 93.62 84 PRO A CA 1
ATOM 630 C C . PRO A 1 84 ? -13.869 -3.039 -7.774 1.00 93.62 84 PRO A C 1
ATOM 632 O O . PRO A 1 84 ? -12.883 -3.629 -7.342 1.00 93.62 84 PRO A O 1
ATOM 635 N N . ASP A 1 85 ? -14.328 -3.220 -9.010 1.00 93.19 85 ASP A N 1
ATOM 636 C CA . ASP A 1 85 ? -13.602 -3.990 -10.021 1.00 93.19 85 ASP A CA 1
ATOM 637 C C . ASP A 1 85 ? -12.744 -3.029 -10.870 1.00 93.19 85 ASP A C 1
ATOM 639 O O . ASP A 1 85 ? -13.279 -2.310 -11.724 1.00 93.19 85 ASP A O 1
ATOM 643 N N . PRO A 1 86 ? -11.435 -2.888 -10.580 1.00 90.56 86 PRO A N 1
ATOM 644 C CA . PRO A 1 86 ? -10.572 -1.942 -11.266 1.00 90.56 86 PRO A CA 1
ATOM 645 C C . PRO A 1 86 ? -10.281 -2.413 -12.693 1.00 90.56 86 PRO A C 1
ATOM 647 O O . PRO A 1 86 ? -10.127 -3.599 -12.976 1.00 90.56 86 PRO A O 1
ATOM 650 N N . ARG A 1 87 ? -10.136 -1.454 -13.608 1.00 89.88 87 ARG A N 1
ATOM 651 C CA . ARG A 1 87 ? -9.749 -1.742 -14.990 1.00 89.88 87 ARG A CA 1
ATOM 652 C C . ARG A 1 87 ? -8.233 -1.891 -15.082 1.00 89.88 87 ARG A C 1
ATOM 654 O O . ARG A 1 87 ? -7.501 -0.946 -14.803 1.00 89.88 87 ARG A O 1
ATOM 661 N N . PHE A 1 88 ? -7.769 -3.066 -15.498 1.00 88.56 88 PHE A N 1
ATOM 662 C CA . PHE A 1 88 ? -6.346 -3.394 -15.663 1.00 88.56 88 PHE A CA 1
ATOM 663 C C . PHE A 1 88 ? -5.849 -3.200 -17.109 1.00 88.56 88 PHE A C 1
ATOM 665 O O . PHE A 1 88 ? -4.869 -3.817 -17.521 1.00 88.56 88 PHE A O 1
ATOM 672 N N . ASP A 1 89 ? -6.519 -2.341 -17.883 1.00 82.44 89 ASP A N 1
ATOM 673 C CA . ASP A 1 89 ? -6.352 -2.222 -19.341 1.00 82.44 89 ASP A CA 1
ATOM 674 C C . ASP A 1 89 ? -4.940 -1.784 -19.775 1.00 82.44 89 ASP A C 1
ATOM 676 O O . ASP A 1 89 ? -4.528 -2.023 -20.910 1.00 82.44 89 ASP A O 1
ATOM 680 N N . VAL A 1 90 ? -4.186 -1.140 -18.878 1.00 84.94 90 VAL A N 1
ATOM 681 C CA . VAL A 1 90 ? -2.840 -0.626 -19.146 1.00 84.94 90 VAL A CA 1
ATOM 682 C C . VAL A 1 90 ? -1.855 -1.219 -18.149 1.00 84.94 90 VAL A C 1
ATOM 684 O O . VAL A 1 90 ? -1.987 -1.017 -16.944 1.00 84.94 90 VAL A O 1
ATOM 687 N N . ALA A 1 91 ? -0.828 -1.898 -18.665 1.00 91.00 91 ALA A N 1
ATOM 688 C CA . ALA A 1 91 ? 0.291 -2.373 -17.863 1.00 91.00 91 ALA A CA 1
ATOM 689 C C . ALA A 1 91 ? 1.137 -1.182 -17.379 1.00 91.00 91 ALA A C 1
ATOM 691 O O . ALA A 1 91 ? 1.990 -0.666 -18.102 1.00 91.00 91 ALA A O 1
ATOM 692 N N . ALA A 1 92 ? 0.894 -0.748 -16.147 1.00 94.94 92 ALA A N 1
ATOM 693 C CA . ALA A 1 92 ? 1.619 0.306 -15.458 1.00 94.94 92 ALA A CA 1
ATOM 694 C C . ALA A 1 92 ? 2.220 -0.265 -14.162 1.00 94.94 92 ALA A C 1
ATOM 696 O O . ALA A 1 92 ? 1.557 -0.263 -13.121 1.00 94.94 92 ALA A O 1
ATOM 697 N N . PRO A 1 93 ? 3.473 -0.755 -14.184 1.00 95.44 93 PRO A N 1
ATOM 698 C CA . PRO A 1 93 ? 4.133 -1.236 -12.978 1.00 95.44 93 PRO A CA 1
ATOM 699 C C . PRO A 1 93 ? 4.238 -0.134 -11.916 1.00 95.44 93 PRO A C 1
ATOM 701 O O . PRO A 1 93 ? 4.186 1.063 -12.210 1.00 95.44 93 PRO A O 1
ATOM 704 N N . LEU A 1 94 ? 4.425 -0.529 -10.658 1.00 97.12 94 LEU A N 1
ATOM 705 C CA . LEU A 1 94 ? 4.569 0.432 -9.571 1.00 97.12 94 LEU A CA 1
ATOM 706 C C . LEU A 1 94 ? 5.837 1.281 -9.760 1.00 97.12 94 LEU A C 1
ATOM 708 O O . LEU A 1 94 ? 6.947 0.757 -9.852 1.00 97.12 94 LEU A O 1
ATOM 712 N N . SER A 1 95 ? 5.680 2.603 -9.756 1.00 96.50 95 SER A N 1
ATOM 713 C CA . SER A 1 95 ? 6.778 3.572 -9.810 1.00 96.50 95 SER A CA 1
ATOM 714 C C . SER A 1 95 ? 6.757 4.496 -8.593 1.00 96.50 95 SER A C 1
ATOM 716 O O . SER A 1 95 ? 5.738 4.640 -7.909 1.00 96.50 95 SER A O 1
ATOM 718 N N . MET A 1 96 ? 7.882 5.162 -8.317 1.00 95.69 96 MET A N 1
ATOM 719 C CA . MET A 1 96 ? 7.956 6.126 -7.211 1.00 95.69 96 MET A CA 1
ATOM 720 C C . MET A 1 96 ? 7.024 7.327 -7.442 1.00 95.69 96 MET A C 1
ATOM 722 O O . MET A 1 96 ? 6.434 7.844 -6.497 1.00 95.69 96 MET A O 1
ATOM 726 N N . ALA A 1 97 ? 6.821 7.727 -8.701 1.00 95.00 97 ALA A N 1
ATOM 727 C CA . ALA A 1 97 ? 5.866 8.770 -9.066 1.00 95.00 97 ALA A CA 1
ATOM 728 C C . ALA A 1 97 ? 4.411 8.346 -8.796 1.00 95.00 97 ALA A C 1
ATOM 730 O O . ALA A 1 97 ? 3.613 9.150 -8.319 1.00 95.00 97 ALA A O 1
ATOM 731 N N . ALA A 1 98 ? 4.044 7.086 -9.063 1.00 96.56 98 ALA A N 1
ATOM 732 C CA . ALA A 1 98 ? 2.723 6.567 -8.701 1.00 96.56 98 ALA A CA 1
ATOM 733 C C . ALA A 1 98 ? 2.516 6.560 -7.178 1.00 96.56 98 ALA A C 1
ATOM 735 O O . ALA A 1 98 ? 1.462 6.979 -6.700 1.00 96.56 98 ALA A O 1
ATOM 736 N N . LEU A 1 99 ? 3.544 6.167 -6.417 1.00 97.50 99 LEU A N 1
ATOM 737 C CA . LEU A 1 99 ? 3.502 6.196 -4.957 1.00 97.50 99 LEU A CA 1
ATOM 738 C C . LEU A 1 99 ? 3.369 7.625 -4.407 1.00 97.50 99 LEU A C 1
ATOM 740 O O . LEU A 1 99 ? 2.549 7.858 -3.524 1.00 97.50 99 LEU A O 1
ATOM 744 N N . TRP A 1 100 ? 4.117 8.590 -4.950 1.00 97.00 100 TRP A N 1
ATOM 745 C CA . TRP A 1 100 ? 3.996 10.003 -4.574 1.00 97.00 100 TRP A CA 1
ATOM 746 C C . TRP A 1 100 ? 2.578 10.538 -4.802 1.00 97.00 100 TRP A C 1
ATOM 748 O O . TRP A 1 100 ? 1.969 11.082 -3.884 1.00 97.00 100 TRP A O 1
ATOM 758 N N . ARG A 1 101 ? 1.997 10.280 -5.981 1.00 97.06 101 ARG A N 1
ATOM 759 C CA . ARG A 1 101 ? 0.611 10.667 -6.294 1.00 97.06 101 ARG A CA 1
ATOM 760 C C . ARG A 1 101 ? -0.408 10.027 -5.347 1.00 97.06 101 ARG A C 1
ATOM 762 O O . ARG A 1 101 ? -1.416 10.646 -5.013 1.00 97.06 101 ARG A O 1
ATOM 769 N N . ALA A 1 102 ? -0.173 8.789 -4.915 1.00 97.81 102 ALA A N 1
ATOM 770 C CA . ALA A 1 102 ? -1.023 8.117 -3.935 1.00 97.81 102 ALA A CA 1
ATOM 771 C C . ALA A 1 102 ? -0.939 8.777 -2.547 1.00 97.81 102 ALA A C 1
ATOM 773 O O . ALA A 1 102 ? -1.964 8.935 -1.887 1.00 97.81 102 ALA A O 1
ATOM 774 N N . VAL A 1 103 ? 0.251 9.224 -2.133 1.00 97.75 103 VAL A N 1
ATOM 775 C CA . VAL A 1 103 ? 0.441 9.993 -0.892 1.00 97.75 103 VAL A CA 1
ATOM 776 C C . VAL A 1 103 ? -0.292 11.335 -0.955 1.00 97.75 103 VAL A C 1
ATOM 778 O O . VAL A 1 103 ? -1.036 11.656 -0.031 1.00 97.75 103 VAL A O 1
ATOM 781 N N . GLU A 1 104 ? -0.158 12.085 -2.051 1.00 97.19 104 GLU A N 1
ATOM 782 C CA . GLU A 1 104 ? -0.869 13.361 -2.246 1.00 97.19 104 GLU A CA 1
ATOM 783 C C . GLU A 1 104 ? -2.397 13.182 -2.247 1.00 97.19 104 GLU A C 1
ATOM 785 O O . GLU A 1 104 ? -3.136 13.976 -1.651 1.00 97.19 104 GLU A O 1
ATOM 790 N N . ALA A 1 105 ? -2.887 12.115 -2.886 1.00 96.75 105 ALA A N 1
ATOM 791 C CA . ALA A 1 105 ? -4.305 11.774 -2.876 1.00 96.75 105 ALA A CA 1
ATOM 792 C C . ALA A 1 105 ? -4.788 11.453 -1.457 1.00 96.75 105 ALA A C 1
ATOM 794 O O . ALA A 1 105 ? -5.799 12.002 -1.026 1.00 96.75 105 ALA A O 1
ATOM 795 N N . LEU A 1 106 ? -4.040 10.642 -0.700 1.00 97.19 106 LEU A N 1
ATOM 796 C CA . LEU A 1 106 ? -4.386 10.316 0.683 1.00 97.19 106 LEU A CA 1
ATOM 797 C C . LEU A 1 106 ? -4.394 11.567 1.575 1.00 97.19 106 LEU A C 1
ATOM 799 O O . LEU A 1 106 ? -5.313 11.725 2.372 1.00 97.19 106 LEU A O 1
ATOM 803 N N . GLN A 1 107 ? -3.434 12.487 1.418 1.00 96.50 107 GLN A N 1
ATOM 804 C CA . GLN A 1 107 ? -3.447 13.773 2.133 1.00 96.50 107 GLN A CA 1
ATOM 805 C C . GLN A 1 107 ? -4.708 14.586 1.825 1.00 96.50 107 GLN A C 1
ATOM 807 O O . GLN A 1 107 ? -5.266 15.222 2.714 1.00 96.50 107 GLN A O 1
ATOM 812 N N . THR A 1 108 ? -5.157 14.576 0.571 1.00 95.50 108 THR A N 1
ATOM 813 C CA . THR A 1 108 ? -6.362 15.299 0.148 1.00 95.50 108 THR A CA 1
ATOM 814 C C . THR A 1 108 ? -7.611 14.695 0.778 1.00 95.50 108 THR A C 1
ATOM 816 O O . THR A 1 108 ? -8.323 15.409 1.472 1.00 95.50 108 THR A O 1
ATOM 819 N N . VAL A 1 109 ? -7.784 13.374 0.688 1.00 95.12 109 VAL A N 1
ATOM 820 C CA . VAL A 1 109 ? -8.900 12.667 1.340 1.00 95.12 109 VAL A CA 1
ATOM 821 C C . VAL A 1 109 ? -8.906 12.896 2.856 1.00 95.12 109 VAL A C 1
ATOM 823 O O . VAL A 1 109 ? -9.955 13.119 3.450 1.00 95.12 109 VAL A O 1
ATOM 826 N N . CYS A 1 110 ? -7.737 12.876 3.504 1.00 94.94 110 CYS A N 1
ATOM 827 C CA . CYS A 1 110 ? -7.649 13.105 4.947 1.00 94.94 110 CYS A CA 1
ATOM 828 C C . CYS A 1 110 ? -8.041 14.530 5.352 1.00 94.94 110 CYS A C 1
ATOM 830 O O . CYS A 1 110 ? -8.529 14.712 6.462 1.00 94.94 110 CYS A O 1
ATOM 832 N N . ARG A 1 111 ? -7.819 15.534 4.491 1.00 94.81 111 ARG A N 1
ATOM 833 C CA . ARG A 1 111 ? -8.274 16.909 4.749 1.00 94.81 111 ARG A CA 1
ATOM 834 C C . ARG A 1 111 ? -9.796 16.999 4.714 1.00 94.81 111 ARG A C 1
ATOM 836 O O . ARG A 1 111 ? -10.369 17.669 5.565 1.00 94.81 111 ARG A O 1
ATOM 843 N N . ASP A 1 112 ? -10.425 16.278 3.792 1.00 92.62 112 ASP A N 1
ATOM 844 C CA . ASP A 1 112 ? -11.882 16.262 3.642 1.00 92.62 112 ASP A CA 1
ATOM 845 C C . ASP A 1 112 ? -12.574 15.483 4.776 1.00 92.62 112 ASP A C 1
ATOM 847 O O . ASP A 1 112 ? -13.672 15.839 5.197 1.00 92.62 112 ASP A O 1
ATOM 851 N N . ALA A 1 113 ? -11.914 14.452 5.317 1.00 91.81 113 ALA A N 1
ATOM 852 C CA . ALA A 1 113 ? -12.421 13.645 6.431 1.00 91.81 113 ALA A CA 1
ATOM 853 C C . ALA A 1 113 ? -12.373 14.352 7.807 1.00 91.81 113 ALA A C 1
ATOM 855 O O . ALA A 1 113 ? -12.956 13.853 8.769 1.00 91.81 113 ALA A O 1
ATOM 856 N N . GLY A 1 114 ? -11.702 15.506 7.913 1.00 90.25 114 GLY A N 1
ATOM 857 C CA . GLY A 1 114 ? -11.608 16.298 9.142 1.00 90.25 114 GLY A CA 1
ATOM 858 C C . GLY A 1 114 ? -10.456 15.913 10.081 1.00 90.25 114 GLY A C 1
ATOM 859 O O . GLY A 1 114 ? -9.506 15.214 9.718 1.00 90.25 114 GLY A O 1
ATOM 860 N N . GLU A 1 115 ? -10.505 16.437 11.307 1.00 88.31 115 GLU A N 1
ATOM 861 C CA . GLU A 1 115 ? -9.474 16.209 12.325 1.00 88.31 115 GLU A CA 1
ATOM 862 C C . GLU A 1 115 ? -9.597 14.815 12.970 1.00 88.31 115 GLU A C 1
ATOM 864 O O . GLU A 1 115 ? -10.695 14.296 13.157 1.00 88.31 115 GLU A O 1
ATOM 869 N N . GLY A 1 116 ? -8.457 14.217 13.339 1.00 92.94 116 GLY A N 1
ATOM 870 C CA . GLY A 1 116 ? -8.412 12.908 14.008 1.00 92.94 116 GLY A CA 1
ATOM 871 C C . GLY A 1 116 ? -8.569 11.725 13.050 1.00 92.94 116 GLY A C 1
ATOM 872 O O . GLY A 1 116 ? -9.546 10.980 13.113 1.00 92.94 116 GLY A O 1
ATOM 873 N N . THR A 1 117 ? -7.606 11.544 12.140 1.00 96.81 117 THR A N 1
ATOM 874 C CA . THR A 1 117 ? -7.587 10.421 11.191 1.00 96.81 117 THR A CA 1
ATOM 875 C C . THR A 1 117 ? -6.372 9.523 11.401 1.00 96.81 117 THR A C 1
ATOM 877 O O . THR A 1 117 ? -5.240 9.999 11.482 1.00 96.81 117 THR A O 1
ATOM 880 N N . THR A 1 118 ? -6.595 8.207 11.429 1.00 97.31 118 THR A N 1
ATOM 881 C CA . THR A 1 118 ? -5.530 7.203 11.314 1.00 97.31 118 THR A CA 1
ATOM 882 C C . THR A 1 118 ? -5.400 6.811 9.849 1.00 97.31 118 THR A C 1
ATOM 884 O O . THR A 1 118 ? -6.351 6.331 9.229 1.00 97.31 118 THR A O 1
ATOM 887 N N . ARG A 1 119 ? -4.221 7.049 9.276 1.00 97.69 119 ARG A N 1
ATOM 888 C CA . ARG A 1 119 ? -4.016 7.060 7.824 1.00 97.69 119 ARG A CA 1
ATOM 889 C C . ARG A 1 119 ? -3.269 5.810 7.388 1.00 97.69 119 ARG A C 1
ATOM 891 O O . ARG A 1 119 ? -2.145 5.571 7.833 1.00 97.69 119 ARG A O 1
ATOM 898 N N . HIS A 1 120 ? -3.866 5.045 6.488 1.00 98.31 120 HIS A N 1
ATOM 899 C CA . HIS A 1 120 ? -3.313 3.802 5.968 1.00 98.31 120 HIS A CA 1
ATOM 900 C C . HIS A 1 120 ? -3.113 3.915 4.457 1.00 98.31 120 HIS A C 1
ATOM 902 O O . HIS A 1 120 ? -4.037 4.254 3.721 1.00 98.31 120 HIS A O 1
ATOM 908 N N . LEU A 1 121 ? -1.912 3.594 3.986 1.00 98.69 121 LEU A N 1
ATOM 909 C CA . LEU A 1 121 ? -1.603 3.441 2.570 1.00 98.69 121 LEU A CA 1
ATOM 910 C C . LEU A 1 121 ? -1.280 1.973 2.305 1.00 98.69 121 LEU A C 1
ATOM 912 O O . LEU A 1 121 ? -0.237 1.483 2.733 1.00 98.69 121 LEU A O 1
ATOM 916 N N . ILE A 1 122 ? -2.170 1.275 1.604 1.00 98.62 122 ILE A N 1
ATOM 917 C CA . ILE A 1 122 ? -2.002 -0.129 1.226 1.00 98.62 122 ILE A CA 1
ATOM 918 C C . ILE A 1 122 ? -1.561 -0.185 -0.231 1.00 98.62 122 ILE A C 1
ATOM 920 O O . ILE A 1 122 ? -2.302 0.208 -1.123 1.00 98.62 122 ILE A O 1
ATOM 924 N N . VAL A 1 123 ? -0.358 -0.689 -0.480 1.00 98.62 123 VAL A N 1
ATOM 925 C CA . VAL A 1 123 ? 0.176 -0.881 -1.830 1.00 98.62 123 VAL A CA 1
ATOM 926 C C . VAL A 1 123 ? 0.084 -2.354 -2.199 1.00 98.62 123 VAL A C 1
ATOM 928 O O . VAL A 1 123 ? 0.626 -3.201 -1.490 1.00 98.62 123 VAL A O 1
ATOM 931 N N . VAL A 1 124 ? -0.569 -2.658 -3.317 1.00 98.44 124 VAL A N 1
ATOM 932 C CA . VAL A 1 124 ? -0.645 -4.005 -3.891 1.00 98.44 124 VAL A CA 1
ATOM 933 C C . VAL A 1 124 ? 0.189 -4.026 -5.164 1.00 98.44 124 VAL A C 1
ATOM 935 O O . VAL A 1 124 ? -0.140 -3.326 -6.118 1.00 98.44 124 VAL A O 1
ATOM 938 N N . ALA A 1 125 ? 1.270 -4.805 -5.171 1.00 98.06 125 ALA A N 1
ATOM 939 C CA . ALA A 1 125 ? 2.177 -4.901 -6.312 1.00 98.06 125 ALA A CA 1
ATOM 940 C C . ALA A 1 125 ? 2.670 -6.337 -6.505 1.00 98.06 125 ALA A C 1
ATOM 942 O O . ALA A 1 125 ? 3.274 -6.930 -5.612 1.00 98.06 125 ALA A O 1
ATOM 943 N N . VAL A 1 126 ? 2.421 -6.903 -7.678 1.00 97.19 126 VAL A N 1
ATOM 944 C CA . VAL A 1 126 ? 2.788 -8.282 -8.020 1.00 97.19 126 VAL A CA 1
ATOM 945 C C . VAL A 1 126 ? 4.046 -8.311 -8.880 1.00 97.19 126 VAL A C 1
ATOM 947 O O . VAL A 1 126 ? 4.871 -9.216 -8.720 1.00 97.19 126 VAL A O 1
ATOM 950 N N . ASN A 1 127 ? 4.243 -7.301 -9.729 1.00 96.69 127 ASN A N 1
ATOM 951 C CA . ASN A 1 127 ? 5.409 -7.209 -10.592 1.00 96.69 127 ASN A CA 1
ATOM 952 C C . ASN A 1 127 ? 6.542 -6.391 -9.976 1.00 96.69 127 ASN A C 1
ATOM 954 O O . ASN A 1 127 ? 6.363 -5.639 -9.013 1.00 96.69 127 ASN A O 1
ATOM 958 N N . PRO A 1 128 ? 7.753 -6.517 -10.546 1.00 96.31 128 PRO A N 1
ATOM 959 C CA . PRO A 1 128 ? 8.868 -5.668 -10.170 1.00 96.31 128 PRO A CA 1
ATOM 960 C C . PRO A 1 128 ? 8.516 -4.193 -10.412 1.00 96.31 128 PRO A C 1
ATOM 962 O O . PRO A 1 128 ? 7.906 -3.882 -11.438 1.00 96.31 128 PRO A O 1
ATOM 965 N N . PRO A 1 129 ? 8.916 -3.276 -9.515 1.00 96.12 129 PRO A N 1
ATOM 966 C CA . PRO A 1 129 ? 8.694 -1.856 -9.745 1.00 96.12 129 PRO A CA 1
ATOM 967 C C . PRO A 1 129 ? 9.400 -1.398 -11.026 1.00 96.12 129 PRO A C 1
ATOM 969 O O . PRO A 1 129 ? 10.498 -1.875 -11.327 1.00 96.12 129 PRO A O 1
ATOM 972 N N . GLN A 1 130 ? 8.788 -0.444 -11.734 1.00 94.69 130 GLN A N 1
ATOM 973 C CA . GLN A 1 130 ? 9.305 0.111 -12.991 1.00 94.69 130 GLN A CA 1
ATOM 974 C C . GLN A 1 130 ? 10.754 0.589 -12.829 1.00 94.69 130 GLN A C 1
ATOM 976 O O . GLN A 1 130 ? 11.632 0.202 -13.596 1.00 94.69 130 GLN A O 1
ATOM 981 N N . ASP A 1 131 ? 11.007 1.335 -11.752 1.00 89.94 131 ASP A N 1
ATOM 982 C CA . ASP A 1 131 ? 12.316 1.894 -11.435 1.00 89.94 131 ASP A CA 1
ATOM 983 C C . ASP A 1 131 ? 12.826 1.311 -10.118 1.00 89.94 131 ASP A C 1
ATOM 985 O O . ASP A 1 131 ? 12.851 1.970 -9.078 1.00 89.94 131 ASP A O 1
ATOM 989 N N . ALA A 1 132 ? 13.225 0.038 -10.134 1.00 91.50 132 ALA A N 1
ATOM 990 C CA . ALA A 1 132 ? 13.723 -0.649 -8.942 1.00 91.50 132 ALA A CA 1
ATOM 991 C C . ALA A 1 132 ? 14.843 0.123 -8.222 1.00 91.50 132 ALA A C 1
ATOM 993 O O . ALA A 1 132 ? 14.876 0.141 -6.991 1.00 91.50 132 ALA A O 1
ATOM 994 N N . ALA A 1 133 ? 15.730 0.798 -8.962 1.00 90.25 133 ALA A N 1
ATOM 995 C CA . ALA A 1 133 ? 16.795 1.632 -8.402 1.00 90.25 133 ALA A CA 1
ATOM 996 C C . ALA A 1 133 ? 16.252 2.735 -7.476 1.00 90.25 133 ALA A C 1
ATOM 998 O O . ALA A 1 133 ? 16.809 2.953 -6.401 1.00 90.25 133 ALA A O 1
ATOM 999 N N . ASN A 1 134 ? 15.103 3.323 -7.818 1.00 90.44 134 ASN A N 1
ATOM 1000 C CA . ASN A 1 134 ? 14.479 4.408 -7.060 1.00 90.44 134 ASN A CA 1
ATOM 1001 C C . ASN A 1 134 ? 13.936 3.966 -5.701 1.00 90.44 134 ASN A C 1
ATOM 1003 O O . ASN A 1 134 ? 13.660 4.816 -4.863 1.00 90.44 134 ASN A O 1
ATOM 1007 N N . PHE A 1 135 ? 13.810 2.661 -5.448 1.00 90.12 135 PHE A N 1
ATOM 1008 C CA . PHE A 1 135 ? 13.410 2.112 -4.149 1.00 90.12 135 PHE A CA 1
ATOM 1009 C C . PHE A 1 135 ? 14.606 1.713 -3.266 1.00 90.12 135 PHE A C 1
ATOM 1011 O O . PHE A 1 135 ? 14.438 1.483 -2.064 1.00 90.12 135 PHE A O 1
ATOM 1018 N N . HIS A 1 136 ? 15.824 1.672 -3.819 1.00 87.56 136 HIS A N 1
ATOM 1019 C CA . HIS A 1 136 ? 17.029 1.343 -3.060 1.00 87.56 136 HIS A CA 1
ATOM 1020 C C . HIS A 1 136 ? 17.613 2.568 -2.343 1.00 87.56 136 HIS A C 1
ATOM 1022 O O . HIS A 1 136 ? 17.494 3.711 -2.772 1.00 87.56 136 HIS A O 1
ATOM 1028 N N . THR A 1 137 ? 18.273 2.311 -1.211 1.00 68.62 137 THR A N 1
ATOM 1029 C CA . THR A 1 137 ? 18.943 3.332 -0.386 1.00 68.62 137 THR A CA 1
ATOM 1030 C C . THR A 1 137 ? 20.325 3.714 -0.912 1.00 68.62 137 THR A C 1
ATOM 1032 O O . THR A 1 137 ? 20.871 4.739 -0.510 1.00 68.62 137 THR A O 1
ATOM 1035 N N . GLN A 1 138 ? 20.947 2.841 -1.707 1.00 59.91 138 GLN A N 1
ATOM 1036 C CA . GLN A 1 138 ? 22.379 2.890 -1.966 1.00 59.91 138 GLN A CA 1
ATOM 1037 C C . GLN A 1 138 ? 22.677 3.478 -3.341 1.00 59.91 138 GLN A C 1
ATOM 1039 O O . GLN A 1 138 ? 22.608 2.783 -4.347 1.00 59.91 138 GLN A O 1
ATOM 1044 N N . GLY A 1 139 ? 23.114 4.734 -3.341 1.00 50.38 139 GLY A N 1
ATOM 1045 C CA . GLY A 1 139 ? 24.065 5.212 -4.337 1.00 50.38 139 GLY A CA 1
ATOM 1046 C C . GLY A 1 139 ? 23.501 6.200 -5.345 1.00 50.38 139 GLY A C 1
ATOM 1047 O O . GLY A 1 139 ? 22.919 5.821 -6.351 1.00 50.38 139 GLY A O 1
ATOM 1048 N N . GLY A 1 140 ? 23.812 7.472 -5.114 1.00 54.00 140 GLY A N 1
ATOM 1049 C CA . GLY A 1 140 ? 23.837 8.486 -6.160 1.00 54.00 140 GLY A CA 1
ATOM 1050 C C . GLY A 1 140 ? 22.993 9.703 -5.827 1.00 54.00 140 GLY A C 1
ATOM 1051 O O . GLY A 1 140 ? 21.836 9.586 -5.441 1.00 54.00 140 GLY A O 1
ATOM 1052 N N . HIS A 1 141 ? 23.566 10.886 -6.041 1.00 63.09 141 HIS A N 1
ATOM 1053 C CA . HIS A 1 141 ? 22.876 12.180 -6.057 1.00 63.09 141 HIS A CA 1
ATOM 1054 C C . HIS A 1 141 ? 21.899 12.308 -7.248 1.00 63.09 141 HIS A C 1
ATOM 1056 O O . HIS A 1 141 ? 21.789 13.370 -7.856 1.00 63.09 141 HIS A O 1
ATOM 1062 N N . ALA A 1 142 ? 21.227 11.220 -7.628 1.00 71.38 142 ALA A N 1
ATOM 1063 C CA . ALA A 1 142 ? 20.264 11.219 -8.711 1.00 71.38 142 ALA A CA 1
ATOM 1064 C C . ALA A 1 142 ? 19.035 12.050 -8.299 1.00 71.38 142 ALA A C 1
ATOM 1066 O O . ALA A 1 142 ? 18.597 11.962 -7.148 1.00 71.38 142 ALA A O 1
ATOM 1067 N N . PRO A 1 143 ? 18.443 12.832 -9.216 1.00 74.12 143 PRO A N 1
ATOM 1068 C CA . PRO A 1 143 ? 17.234 13.609 -8.930 1.00 74.12 143 PRO A CA 1
ATOM 1069 C C . PRO A 1 143 ? 16.068 12.726 -8.451 1.00 74.12 143 PRO A C 1
ATOM 1071 O O . PRO A 1 143 ? 15.227 13.164 -7.671 1.00 74.12 143 PRO A O 1
ATOM 1074 N N . GLU A 1 144 ? 16.046 11.452 -8.838 1.00 76.75 144 GLU A N 1
ATOM 1075 C CA . GLU A 1 144 ? 15.032 10.483 -8.414 1.00 76.75 144 GLU A CA 1
ATOM 1076 C C . GLU A 1 144 ? 15.128 10.126 -6.922 1.00 76.75 144 GLU A C 1
ATOM 1078 O O . GLU A 1 144 ? 14.104 9.893 -6.270 1.00 76.75 144 GLU A O 1
ATOM 1083 N N . ALA A 1 145 ? 16.332 10.193 -6.338 1.00 84.12 145 ALA A N 1
ATOM 1084 C CA . ALA A 1 145 ? 16.521 10.038 -4.899 1.00 84.12 145 ALA A CA 1
ATOM 1085 C C . ALA A 1 145 ? 15.771 11.130 -4.118 1.00 84.12 145 ALA A C 1
ATOM 1087 O O . ALA A 1 145 ? 15.225 10.853 -3.050 1.00 84.12 145 ALA A O 1
ATOM 1088 N N . ALA A 1 146 ? 15.648 12.339 -4.683 1.00 89.25 146 ALA A N 1
ATOM 1089 C CA . ALA A 1 146 ? 14.884 13.419 -4.066 1.00 89.25 146 ALA A CA 1
ATOM 1090 C C . ALA A 1 146 ? 13.384 13.090 -3.982 1.00 89.25 146 ALA A C 1
ATOM 1092 O O . ALA A 1 146 ? 12.752 13.412 -2.975 1.00 89.25 146 ALA A O 1
ATOM 1093 N N . THR A 1 147 ? 12.827 12.406 -4.991 1.00 91.62 147 THR A N 1
ATOM 1094 C CA . THR A 1 147 ? 11.415 11.979 -4.986 1.00 91.62 147 THR A CA 1
ATOM 1095 C C . THR A 1 147 ? 11.185 10.903 -3.933 1.00 91.62 147 THR A C 1
ATOM 1097 O O . THR A 1 147 ? 10.253 11.009 -3.139 1.00 91.62 147 THR A O 1
ATOM 1100 N N . ARG A 1 148 ? 12.072 9.901 -3.857 1.00 93.81 148 ARG A N 1
ATOM 1101 C CA . ARG A 1 148 ? 12.023 8.881 -2.799 1.00 93.81 148 ARG A CA 1
ATOM 1102 C C . ARG A 1 148 ? 12.077 9.516 -1.409 1.00 93.81 148 ARG A C 1
ATOM 1104 O O . ARG A 1 148 ? 11.232 9.219 -0.565 1.00 93.81 148 ARG A O 1
ATOM 1111 N N . ASP A 1 149 ? 13.037 10.403 -1.173 1.00 93.56 149 ASP A N 1
ATOM 1112 C CA . ASP A 1 149 ? 13.193 11.071 0.119 1.00 93.56 149 ASP A CA 1
ATOM 1113 C C . ASP A 1 149 ? 11.994 11.972 0.443 1.00 93.56 149 ASP A C 1
ATOM 1115 O O . ASP A 1 149 ? 11.609 12.079 1.608 1.00 93.56 149 ASP A O 1
ATOM 1119 N N . ALA A 1 150 ? 11.375 12.594 -0.567 1.00 95.25 150 ALA A N 1
ATOM 1120 C CA . ALA A 1 150 ? 10.126 13.330 -0.410 1.00 95.25 150 ALA A CA 1
ATOM 1121 C C . ALA A 1 150 ? 8.981 12.417 0.032 1.00 95.25 150 ALA A C 1
ATOM 1123 O O . ALA A 1 150 ? 8.370 12.702 1.060 1.00 95.25 150 ALA A O 1
ATOM 1124 N N . VAL A 1 151 ? 8.757 11.289 -0.650 1.00 97.06 151 VAL A N 1
ATOM 1125 C CA . VAL A 1 151 ? 7.747 10.289 -0.259 1.00 97.06 151 VAL A CA 1
ATOM 1126 C C . VAL A 1 151 ? 7.967 9.837 1.185 1.00 97.06 151 VAL A C 1
ATOM 1128 O O . VAL A 1 151 ? 7.048 9.902 2.001 1.00 97.06 151 VAL A O 1
ATOM 1131 N N . MET A 1 152 ? 9.191 9.423 1.534 1.00 97.31 152 MET A N 1
ATOM 1132 C CA . MET A 1 152 ? 9.502 8.944 2.885 1.00 97.31 152 MET A CA 1
ATOM 1133 C C . MET A 1 152 ? 9.273 10.024 3.947 1.00 97.31 152 MET A C 1
ATOM 1135 O O . MET A 1 152 ? 8.739 9.750 5.026 1.00 97.31 152 MET A O 1
ATOM 1139 N N . ARG A 1 153 ? 9.677 11.265 3.650 1.00 97.25 153 ARG A N 1
ATOM 1140 C CA . ARG A 1 153 ? 9.497 12.407 4.546 1.00 97.25 153 ARG A CA 1
ATOM 1141 C C . ARG A 1 153 ? 8.018 12.701 4.764 1.00 97.25 153 ARG A C 1
ATOM 1143 O O . ARG A 1 153 ? 7.634 12.830 5.924 1.00 97.25 153 ARG A O 1
ATOM 1150 N N . THR A 1 154 ? 7.217 12.748 3.701 1.00 98.00 154 THR A N 1
ATOM 1151 C CA . THR A 1 154 ? 5.778 13.027 3.777 1.00 98.00 154 THR A CA 1
ATOM 1152 C C . THR A 1 154 ? 5.045 11.926 4.531 1.00 98.00 154 THR A C 1
ATOM 1154 O O . THR A 1 154 ? 4.348 12.225 5.493 1.00 98.00 154 THR A O 1
ATOM 1157 N N . LEU A 1 155 ? 5.283 10.649 4.203 1.00 97.81 155 LEU A N 1
ATOM 1158 C CA . LEU A 1 155 ? 4.694 9.518 4.934 1.00 97.81 155 LEU A CA 1
ATOM 1159 C C . LEU A 1 155 ? 4.991 9.590 6.440 1.00 97.81 155 LEU A C 1
ATOM 1161 O O . LEU A 1 155 ? 4.128 9.315 7.271 1.00 97.81 155 LEU A O 1
ATOM 1165 N N . ARG A 1 156 ? 6.215 9.981 6.817 1.00 97.50 156 ARG A N 1
ATOM 1166 C CA . ARG A 1 156 ? 6.599 10.146 8.224 1.00 97.50 156 ARG A CA 1
ATOM 1167 C C . ARG A 1 156 ? 5.945 11.364 8.877 1.00 97.50 156 ARG A C 1
ATOM 1169 O O . ARG A 1 156 ? 5.447 11.241 9.990 1.00 97.50 156 ARG A O 1
ATOM 1176 N N . GLN A 1 157 ? 5.984 12.525 8.223 1.00 97.12 157 GLN A N 1
ATOM 1177 C CA . GLN A 1 157 ? 5.416 13.773 8.746 1.00 97.12 157 GLN A CA 1
ATOM 1178 C C . GLN A 1 157 ? 3.908 13.648 8.962 1.00 97.12 157 GLN A C 1
ATOM 1180 O O . GLN A 1 157 ? 3.407 14.028 10.014 1.00 97.12 157 GLN A O 1
ATOM 1185 N N . GLU A 1 158 ? 3.220 13.022 8.010 1.00 97.12 158 GLU A N 1
ATOM 1186 C CA . GLU A 1 158 ? 1.777 12.801 8.042 1.00 97.12 158 GLU A CA 1
ATOM 1187 C C . GLU A 1 158 ? 1.364 11.545 8.813 1.00 97.12 158 GLU A C 1
ATOM 1189 O O . GLU A 1 158 ? 0.192 11.177 8.783 1.00 97.12 158 GLU A O 1
ATOM 1194 N N . ARG A 1 159 ? 2.304 10.857 9.477 1.00 96.50 159 ARG A N 1
ATOM 1195 C CA . ARG A 1 159 ? 2.050 9.611 10.227 1.00 96.50 159 ARG A CA 1
ATOM 1196 C C . ARG A 1 159 ? 1.260 8.559 9.426 1.00 96.50 159 ARG A C 1
ATOM 1198 O O . ARG A 1 159 ? 0.478 7.797 9.979 1.00 96.50 159 ARG A O 1
ATOM 1205 N N . MET A 1 160 ? 1.479 8.495 8.115 1.00 97.88 160 MET A N 1
ATOM 1206 C CA . MET A 1 160 ? 0.804 7.541 7.236 1.00 97.88 160 MET A CA 1
ATOM 1207 C C . MET A 1 160 ? 1.449 6.169 7.350 1.00 97.88 160 MET A C 1
ATOM 1209 O O . MET A 1 160 ? 2.629 6.003 7.034 1.00 97.88 160 MET A O 1
ATOM 1213 N N . ARG A 1 161 ? 0.682 5.164 7.759 1.00 97.88 161 ARG A N 1
ATOM 1214 C CA . ARG A 1 161 ? 1.180 3.793 7.861 1.00 97.88 161 ARG A CA 1
ATOM 1215 C C . ARG A 1 161 ? 1.221 3.170 6.473 1.00 97.88 161 ARG A C 1
ATOM 1217 O O . ARG A 1 161 ? 0.194 3.044 5.813 1.00 97.88 161 ARG A O 1
ATOM 1224 N N . LEU A 1 162 ? 2.417 2.795 6.033 1.00 98.56 162 LEU A N 1
ATOM 1225 C CA . LEU A 1 162 ? 2.611 2.106 4.763 1.00 98.56 162 LEU A CA 1
ATOM 1226 C C . LEU A 1 162 ? 2.460 0.599 4.963 1.00 98.56 162 LEU A C 1
ATOM 1228 O O . LEU A 1 162 ? 3.079 0.017 5.850 1.00 98.56 162 LEU A O 1
ATOM 1232 N N . HIS A 1 163 ? 1.662 -0.032 4.118 1.00 98.56 163 HIS A N 1
ATOM 1233 C CA . HIS A 1 163 ? 1.428 -1.468 4.093 1.00 98.56 163 HIS A CA 1
ATOM 1234 C C . HIS A 1 163 ? 1.680 -1.977 2.681 1.00 98.56 163 HIS A C 1
ATOM 1236 O O . HIS A 1 163 ? 1.365 -1.288 1.711 1.00 98.56 163 HIS A O 1
ATOM 1242 N N . MET A 1 164 ? 2.252 -3.169 2.550 1.00 98.56 164 MET A N 1
ATOM 1243 C CA . MET A 1 164 ? 2.554 -3.752 1.246 1.00 98.56 164 MET A CA 1
ATOM 1244 C C . MET A 1 164 ? 2.047 -5.184 1.132 1.00 98.56 164 MET A C 1
ATOM 1246 O O . MET A 1 164 ? 2.351 -6.029 1.973 1.00 98.56 164 MET A O 1
ATOM 1250 N N . LEU A 1 165 ? 1.312 -5.453 0.059 1.00 98.44 165 LEU A N 1
ATOM 1251 C CA . LEU A 1 165 ? 0.914 -6.777 -0.397 1.00 98.44 165 LEU A CA 1
ATOM 1252 C C . LEU A 1 165 ? 1.706 -7.042 -1.670 1.00 98.44 165 LEU A C 1
ATOM 1254 O O . LEU A 1 165 ? 1.387 -6.507 -2.732 1.00 98.44 165 LEU A O 1
ATOM 1258 N N . LEU A 1 166 ? 2.785 -7.804 -1.534 1.00 98.31 166 LEU A N 1
ATOM 1259 C CA . LEU A 1 166 ? 3.730 -8.029 -2.616 1.00 98.31 166 LEU A CA 1
ATOM 1260 C C . LEU A 1 166 ? 3.567 -9.427 -3.205 1.00 98.31 166 LEU A C 1
ATOM 1262 O O . LEU A 1 166 ? 3.323 -10.384 -2.471 1.00 98.31 166 LEU A O 1
ATOM 1266 N N . GLY A 1 167 ? 3.765 -9.562 -4.513 1.00 97.81 167 GLY A N 1
ATOM 1267 C CA . GLY A 1 167 ? 3.996 -10.864 -5.135 1.00 97.81 167 GLY A CA 1
ATOM 1268 C C . GLY A 1 167 ? 5.261 -11.540 -4.585 1.00 97.81 167 GLY A C 1
ATOM 1269 O O . GLY A 1 167 ? 6.116 -10.908 -3.963 1.00 97.81 167 GLY A O 1
ATOM 1270 N N . THR A 1 168 ? 5.427 -12.836 -4.831 1.00 95.81 168 THR A N 1
ATOM 1271 C CA . THR A 1 168 ? 6.605 -13.610 -4.377 1.00 95.81 168 THR A CA 1
ATOM 1272 C C . THR A 1 168 ? 7.826 -13.490 -5.286 1.00 95.81 168 THR A C 1
ATOM 1274 O O . THR A 1 168 ? 8.842 -14.156 -5.078 1.00 95.81 168 THR A O 1
ATOM 1277 N N . HIS A 1 169 ? 7.759 -12.627 -6.298 1.00 94.00 169 HIS A N 1
ATOM 1278 C CA . HIS A 1 169 ? 8.808 -12.495 -7.292 1.00 94.00 169 HIS A CA 1
ATOM 1279 C C . HIS A 1 169 ? 10.091 -11.874 -6.690 1.00 94.00 169 HIS A C 1
ATOM 1281 O O . HIS A 1 169 ? 10.036 -10.791 -6.113 1.00 94.00 169 HIS A O 1
ATOM 1287 N N . PRO A 1 170 ? 11.297 -12.447 -6.880 1.00 93.38 170 PRO A N 1
ATOM 1288 C CA . PRO A 1 170 ? 12.532 -11.921 -6.277 1.00 93.38 170 PRO A CA 1
ATOM 1289 C C . PRO A 1 170 ? 12.861 -10.466 -6.640 1.00 93.38 170 PRO A C 1
ATOM 1291 O O . PRO A 1 170 ? 13.572 -9.778 -5.920 1.00 93.38 170 PRO A O 1
ATOM 1294 N N . ARG A 1 171 ? 12.348 -9.953 -7.757 1.00 94.31 171 ARG A N 1
ATOM 1295 C CA . ARG A 1 171 ? 12.567 -8.550 -8.141 1.00 94.31 171 ARG A CA 1
ATOM 1296 C C . ARG A 1 171 ? 11.632 -7.549 -7.437 1.00 94.31 171 ARG A C 1
ATOM 1298 O O . ARG A 1 171 ? 11.805 -6.357 -7.649 1.00 94.31 171 ARG A O 1
ATOM 1305 N N . VAL A 1 172 ? 10.703 -7.990 -6.578 1.00 95.56 172 VAL A N 1
ATOM 1306 C CA . VAL A 1 172 ? 9.926 -7.093 -5.689 1.00 95.56 172 VAL A CA 1
ATOM 1307 C C . VAL A 1 172 ? 10.652 -6.777 -4.374 1.00 95.56 172 VAL A C 1
ATOM 1309 O O . VAL A 1 172 ? 10.200 -5.937 -3.598 1.00 95.56 172 VAL A O 1
ATOM 1312 N N . LEU A 1 173 ? 11.816 -7.394 -4.127 1.00 95.56 173 LEU A N 1
ATOM 1313 C CA . LEU A 1 173 ? 12.665 -7.118 -2.959 1.00 95.56 173 LEU A CA 1
ATOM 1314 C C . LEU A 1 173 ? 12.954 -5.623 -2.703 1.00 95.56 173 LEU A C 1
ATOM 1316 O O . LEU A 1 173 ? 12.952 -5.243 -1.531 1.00 95.56 173 LEU A O 1
ATOM 1320 N N . PRO A 1 174 ? 13.125 -4.753 -3.721 1.00 96.06 174 PRO A N 1
ATOM 1321 C CA . PRO A 1 174 ? 13.333 -3.323 -3.493 1.00 96.06 174 PRO A CA 1
ATOM 1322 C C . PRO A 1 174 ? 12.162 -2.663 -2.753 1.00 96.06 174 PRO A C 1
ATOM 1324 O O . PRO A 1 174 ? 12.377 -1.812 -1.892 1.00 96.06 174 PRO A O 1
ATOM 1327 N N . LEU A 1 175 ? 10.923 -3.096 -3.023 1.00 97.38 175 LEU A N 1
ATOM 1328 C CA . LEU A 1 175 ? 9.724 -2.606 -2.336 1.00 97.38 175 LEU A CA 1
ATOM 1329 C C . LEU A 1 175 ? 9.714 -3.041 -0.869 1.00 97.38 175 LEU A C 1
ATOM 1331 O O . LEU A 1 175 ? 9.489 -2.223 0.023 1.00 97.38 175 LEU A O 1
ATOM 1335 N N . ARG A 1 176 ? 10.054 -4.306 -0.597 1.00 97.25 176 ARG A N 1
ATOM 1336 C CA . ARG A 1 176 ? 10.213 -4.813 0.775 1.00 97.25 176 ARG A CA 1
ATOM 1337 C C . ARG A 1 176 ? 11.274 -4.024 1.542 1.00 97.25 176 ARG A C 1
ATOM 1339 O O . ARG A 1 176 ? 11.082 -3.678 2.710 1.00 97.25 176 ARG A O 1
ATOM 1346 N N . ASP A 1 177 ? 12.408 -3.750 0.909 1.00 96.38 177 ASP A N 1
ATOM 1347 C CA . ASP A 1 177 ? 13.501 -3.025 1.547 1.00 96.38 177 ASP A CA 1
ATOM 1348 C C . ASP A 1 177 ? 13.125 -1.554 1.788 1.00 96.38 177 ASP A C 1
ATOM 1350 O O . ASP A 1 177 ? 13.453 -1.016 2.850 1.00 96.38 177 ASP A O 1
ATOM 1354 N N . PHE A 1 178 ? 12.366 -0.935 0.877 1.00 97.19 178 PHE A N 1
ATOM 1355 C CA . PHE A 1 178 ? 11.745 0.377 1.074 1.00 97.19 178 PHE A CA 1
ATOM 1356 C C . PHE A 1 178 ? 10.773 0.379 2.266 1.00 97.19 178 PHE A C 1
ATOM 1358 O O . PHE A 1 178 ? 10.905 1.218 3.158 1.00 97.19 178 PHE A O 1
ATOM 1365 N N . HIS A 1 179 ? 9.874 -0.607 2.369 1.00 97.88 179 HIS A N 1
ATOM 1366 C CA . HIS A 1 179 ? 8.975 -0.762 3.520 1.00 97.88 179 HIS A CA 1
ATOM 1367 C C . HIS A 1 179 ? 9.743 -0.880 4.845 1.00 97.88 179 HIS A C 1
ATOM 1369 O O . HIS A 1 179 ? 9.459 -0.166 5.804 1.00 97.88 179 HIS A O 1
ATOM 1375 N N . ARG A 1 180 ? 10.791 -1.711 4.901 1.00 97.69 180 ARG A N 1
ATOM 1376 C CA . ARG A 1 180 ? 11.638 -1.858 6.102 1.00 97.69 180 ARG A CA 1
ATOM 1377 C C . ARG A 1 180 ? 12.370 -0.577 6.491 1.00 97.69 180 ARG A C 1
ATOM 1379 O O . ARG A 1 180 ? 12.701 -0.385 7.662 1.00 97.69 180 ARG A O 1
ATOM 1386 N N . GLN A 1 181 ? 12.717 0.269 5.527 1.00 96.44 181 GLN A N 1
ATOM 1387 C CA . GLN A 1 181 ? 13.286 1.584 5.816 1.00 96.44 181 GLN A CA 1
ATOM 1388 C C . GLN A 1 181 ? 12.216 2.531 6.363 1.00 96.44 181 GLN A C 1
ATOM 1390 O O . GLN A 1 181 ? 12.492 3.244 7.326 1.00 96.44 181 GLN A O 1
ATOM 1395 N N . MET A 1 182 ? 10.999 2.489 5.814 1.00 97.19 182 MET A N 1
ATOM 1396 C CA . MET A 1 182 ? 9.861 3.259 6.319 1.00 97.19 182 MET A CA 1
ATOM 1397 C C . MET A 1 182 ? 9.489 2.887 7.755 1.00 97.19 182 MET A C 1
ATOM 1399 O O . MET A 1 182 ? 9.386 3.787 8.587 1.00 97.19 182 MET A O 1
ATOM 1403 N N . LEU A 1 183 ? 9.410 1.592 8.084 1.00 97.38 183 LEU A N 1
ATOM 1404 C CA . LEU A 1 183 ? 9.180 1.130 9.460 1.00 97.38 183 LEU A CA 1
ATOM 1405 C C . LEU A 1 183 ? 10.201 1.729 10.435 1.00 97.38 183 LEU A C 1
ATOM 1407 O O . LEU A 1 183 ? 9.831 2.303 11.457 1.00 97.38 183 LEU A O 1
ATOM 1411 N N . ARG A 1 184 ? 11.493 1.675 10.083 1.00 96.81 184 ARG A N 1
ATOM 1412 C CA . ARG A 1 184 ? 12.572 2.270 10.888 1.00 96.81 184 ARG A CA 1
ATOM 1413 C C . ARG A 1 184 ? 12.430 3.788 11.012 1.00 96.81 184 ARG A C 1
ATOM 1415 O O . ARG A 1 184 ? 12.612 4.324 12.100 1.00 96.81 184 ARG A O 1
ATOM 1422 N N . ALA A 1 185 ? 12.090 4.477 9.924 1.00 95.62 185 ALA A N 1
ATOM 1423 C CA . ALA A 1 185 ? 11.928 5.930 9.908 1.00 95.62 185 ALA A CA 1
ATOM 1424 C C . ALA A 1 185 ? 10.728 6.415 10.742 1.00 95.62 185 ALA A C 1
ATOM 1426 O O . ALA A 1 185 ? 10.772 7.528 11.267 1.00 95.62 185 ALA A O 1
ATOM 1427 N N . GLN A 1 186 ? 9.681 5.595 10.863 1.00 96.06 186 GLN A N 1
ATOM 1428 C CA . GLN A 1 186 ? 8.464 5.876 11.634 1.00 96.06 186 GLN A CA 1
ATOM 1429 C C . GLN A 1 186 ? 8.473 5.256 13.040 1.00 96.06 186 GLN A C 1
ATOM 1431 O O . GLN A 1 186 ? 7.476 5.368 13.747 1.00 96.06 186 GLN A O 1
ATOM 1436 N N . ILE A 1 187 ? 9.564 4.593 13.450 1.00 96.06 187 ILE A N 1
ATOM 1437 C CA . ILE A 1 187 ? 9.647 3.839 14.718 1.00 96.06 187 ILE A CA 1
ATOM 1438 C C . ILE A 1 187 ? 8.457 2.864 14.846 1.00 96.06 187 ILE A C 1
ATOM 1440 O O . ILE A 1 187 ? 7.853 2.698 15.900 1.00 96.06 187 ILE A O 1
ATOM 1444 N N . SER A 1 188 ? 8.074 2.258 13.725 1.00 96.44 188 SER A N 1
ATOM 1445 C CA . SER A 1 188 ? 6.977 1.300 13.621 1.00 96.44 188 SER A CA 1
ATOM 1446 C C . SER A 1 188 ? 7.518 -0.125 13.602 1.00 96.44 188 SER A C 1
ATOM 1448 O O . SER A 1 188 ? 8.678 -0.365 13.257 1.00 96.44 188 SER A O 1
ATOM 1450 N N . VAL A 1 189 ? 6.668 -1.078 13.967 1.00 97.25 189 VAL A N 1
ATOM 1451 C CA . VAL A 1 189 ? 6.983 -2.509 13.955 1.00 97.25 189 VAL A CA 1
ATOM 1452 C C . VAL A 1 189 ? 6.177 -3.214 12.874 1.00 97.25 189 VAL A C 1
ATOM 1454 O O . VAL A 1 189 ? 5.116 -2.744 12.466 1.00 97.25 189 VAL A O 1
ATOM 1457 N N . GLU A 1 190 ? 6.690 -4.338 12.390 1.00 97.81 190 GLU A N 1
ATOM 1458 C CA . GLU A 1 190 ? 5.942 -5.184 11.466 1.00 97.81 190 GLU A CA 1
ATOM 1459 C C . GLU A 1 190 ? 4.873 -5.962 12.247 1.00 97.81 190 GLU A C 1
ATOM 1461 O O . GLU A 1 190 ? 5.179 -6.611 13.249 1.00 97.81 190 GLU A O 1
ATOM 1466 N N . ALA A 1 191 ? 3.613 -5.859 11.825 1.00 96.94 191 ALA A N 1
ATOM 1467 C CA . ALA A 1 191 ? 2.498 -6.521 12.487 1.00 96.94 191 ALA A CA 1
ATOM 1468 C C . ALA A 1 191 ? 2.426 -8.000 12.067 1.00 96.94 191 ALA A C 1
ATOM 1470 O O . ALA A 1 191 ? 2.490 -8.289 10.868 1.00 96.94 191 ALA A O 1
ATOM 1471 N N . PRO A 1 192 ? 2.243 -8.943 13.010 1.00 96.31 192 PRO A N 1
ATOM 1472 C CA . PRO A 1 192 ? 2.031 -10.341 12.661 1.00 96.31 192 PRO A CA 1
ATOM 1473 C C . PRO A 1 192 ? 0.683 -10.526 11.951 1.00 96.31 192 PRO A C 1
ATOM 1475 O O . PRO A 1 192 ? -0.313 -9.888 12.297 1.00 96.31 192 PRO A O 1
ATOM 1478 N N . LEU A 1 193 ? 0.647 -11.433 10.975 1.00 96.31 193 LEU A N 1
ATOM 1479 C CA . LEU A 1 193 ? -0.577 -11.792 10.259 1.00 96.31 193 LEU A CA 1
ATOM 1480 C C . LEU A 1 193 ? -1.453 -12.697 11.134 1.00 96.31 193 LEU A C 1
ATOM 1482 O O . LEU A 1 193 ? -0.970 -13.671 11.707 1.00 96.31 193 LEU A O 1
ATOM 1486 N N . TRP A 1 194 ? -2.748 -12.394 11.207 1.00 96.25 194 TRP A N 1
ATOM 1487 C CA . TRP A 1 194 ? -3.750 -13.178 11.949 1.00 96.25 194 TRP A CA 1
ATOM 1488 C C . TRP A 1 194 ? -4.626 -14.052 11.040 1.00 96.25 194 TRP A C 1
ATOM 1490 O O . TRP A 1 194 ? -5.544 -14.722 11.507 1.00 96.25 194 TRP A O 1
ATOM 1500 N N . PHE A 1 195 ? -4.360 -14.039 9.735 1.00 96.56 195 PHE A N 1
ATOM 1501 C CA . PHE A 1 195 ? -5.068 -14.823 8.731 1.00 96.56 195 PHE A CA 1
ATOM 1502 C C . PHE A 1 195 ? -4.083 -15.638 7.894 1.00 96.56 195 PHE A C 1
ATOM 1504 O O . PHE A 1 195 ? -2.889 -15.340 7.831 1.00 96.56 195 PHE A O 1
ATOM 1511 N N . LYS A 1 196 ? -4.585 -16.704 7.267 1.00 97.19 196 LYS A N 1
ATOM 1512 C CA . LYS A 1 196 ? -3.761 -17.594 6.448 1.00 97.19 196 LYS A CA 1
ATOM 1513 C C . LYS A 1 196 ? -3.439 -16.907 5.126 1.00 97.19 196 LYS A C 1
ATOM 1515 O O . LYS A 1 196 ? -4.341 -16.471 4.421 1.00 97.19 196 LYS A O 1
ATOM 1520 N N . VAL A 1 197 ? -2.161 -16.856 4.780 1.00 97.19 197 VAL A N 1
ATOM 1521 C CA . VAL A 1 197 ? -1.678 -16.362 3.488 1.00 97.19 197 VAL A CA 1
ATOM 1522 C C . VAL A 1 197 ? -0.989 -17.501 2.765 1.00 97.19 197 VAL A C 1
ATOM 1524 O O . VAL A 1 197 ? -0.266 -18.268 3.394 1.00 97.19 197 VAL A O 1
ATOM 1527 N N . ASP A 1 198 ? -1.208 -17.611 1.456 1.00 97.25 198 ASP A N 1
ATOM 1528 C CA . ASP A 1 198 ? -0.405 -18.482 0.601 1.00 97.25 198 ASP A CA 1
ATOM 1529 C C . ASP A 1 198 ? 0.960 -17.818 0.328 1.00 97.25 198 ASP A C 1
ATOM 1531 O O . ASP A 1 198 ? 1.035 -16.909 -0.512 1.00 97.25 198 ASP A O 1
ATOM 1535 N N . PRO A 1 199 ? 2.048 -18.267 0.992 1.00 96.69 199 PRO A N 1
ATOM 1536 C CA . PRO A 1 199 ? 3.359 -17.640 0.869 1.00 96.69 199 PRO A CA 1
ATOM 1537 C C . PRO A 1 199 ? 4.000 -17.891 -0.499 1.00 96.69 199 PRO A C 1
ATOM 1539 O O . PRO A 1 199 ? 5.088 -17.385 -0.754 1.00 96.69 199 PRO A O 1
ATOM 1542 N N . ARG A 1 200 ? 3.374 -18.703 -1.366 1.00 96.62 200 ARG A N 1
ATOM 1543 C CA . ARG A 1 200 ? 3.824 -18.936 -2.743 1.00 96.62 200 ARG A CA 1
ATOM 1544 C C . ARG A 1 200 ? 3.304 -17.875 -3.703 1.00 96.62 200 ARG A C 1
ATOM 1546 O O . ARG A 1 200 ? 3.933 -17.658 -4.735 1.00 96.62 200 ARG A O 1
ATOM 1553 N N . LYS A 1 201 ? 2.205 -17.197 -3.359 1.00 96.25 201 LYS A N 1
ATOM 1554 C CA . LYS A 1 201 ? 1.602 -16.142 -4.185 1.00 96.25 201 LYS A CA 1
ATOM 1555 C C . LYS A 1 201 ? 1.913 -14.749 -3.668 1.00 96.25 201 LYS A C 1
ATOM 1557 O O . LYS A 1 201 ? 2.269 -13.879 -4.457 1.00 96.25 201 LYS A O 1
ATOM 1562 N N . PHE A 1 202 ? 1.809 -14.558 -2.354 1.00 98.06 202 PHE A N 1
ATOM 1563 C CA . PHE A 1 202 ? 1.899 -13.238 -1.747 1.00 98.06 202 PHE A CA 1
ATOM 1564 C C . PHE A 1 202 ? 2.762 -13.218 -0.488 1.00 98.06 202 PHE A C 1
ATOM 1566 O O . PHE A 1 202 ? 2.812 -14.179 0.278 1.00 98.06 202 PHE A O 1
ATOM 1573 N N . ALA A 1 203 ? 3.374 -12.066 -0.242 1.00 98.06 203 ALA A N 1
ATOM 1574 C CA . ALA A 1 203 ? 3.999 -11.689 1.012 1.00 98.06 203 ALA A CA 1
ATOM 1575 C C . ALA A 1 203 ? 3.353 -10.393 1.523 1.00 98.06 203 ALA A C 1
ATOM 1577 O O . ALA A 1 203 ? 3.247 -9.410 0.791 1.00 98.06 203 ALA A O 1
ATOM 1578 N N . PHE A 1 204 ? 2.912 -10.397 2.780 1.00 98.31 204 PHE A N 1
ATOM 1579 C CA . PHE A 1 204 ? 2.247 -9.258 3.410 1.00 98.31 204 PHE A CA 1
ATOM 1580 C C . PHE A 1 204 ? 3.201 -8.605 4.400 1.00 98.31 204 PHE A C 1
ATOM 1582 O O . PHE A 1 204 ? 3.757 -9.280 5.262 1.00 98.31 204 PHE A O 1
ATOM 1589 N N . TYR A 1 205 ? 3.336 -7.290 4.292 1.00 98.31 205 TYR A N 1
ATOM 1590 C CA . TYR A 1 205 ? 4.143 -6.463 5.172 1.00 98.31 205 TYR A CA 1
ATOM 1591 C C . TYR A 1 205 ? 3.248 -5.364 5.734 1.00 98.31 205 TYR A C 1
ATOM 1593 O O . TYR A 1 205 ? 2.900 -4.405 5.044 1.00 98.31 205 TYR A O 1
ATOM 1601 N N . LEU A 1 206 ? 2.818 -5.543 6.979 1.00 98.44 206 LEU A N 1
ATOM 1602 C CA . LEU A 1 206 ? 1.896 -4.640 7.655 1.00 98.44 206 LEU A CA 1
ATOM 1603 C C . LEU A 1 206 ? 2.665 -3.812 8.683 1.00 98.44 206 LEU A C 1
ATOM 1605 O O . LEU A 1 206 ? 3.464 -4.348 9.443 1.00 98.44 206 LEU A O 1
ATOM 1609 N N . ALA A 1 207 ? 2.406 -2.512 8.729 1.00 98.19 207 ALA A N 1
ATOM 1610 C CA . ALA A 1 207 ? 3.000 -1.609 9.706 1.00 98.19 207 ALA A CA 1
ATOM 1611 C C . ALA A 1 207 ? 2.056 -1.463 10.900 1.00 98.19 207 ALA A C 1
ATOM 1613 O O . ALA A 1 207 ? 0.854 -1.261 10.733 1.00 98.19 207 ALA A O 1
ATOM 1614 N N . ALA A 1 208 ? 2.599 -1.544 12.105 1.00 96.81 208 ALA A N 1
ATOM 1615 C CA . ALA A 1 208 ? 1.885 -1.281 13.341 1.00 96.81 208 ALA A CA 1
ATOM 1616 C C . ALA A 1 208 ? 2.672 -0.301 14.204 1.00 96.81 208 ALA A C 1
ATOM 1618 O O . ALA A 1 208 ? 3.908 -0.254 14.186 1.00 96.81 208 ALA A O 1
ATOM 1619 N N . LYS A 1 209 ? 1.934 0.462 15.007 1.00 94.12 209 LYS A N 1
ATOM 1620 C CA . LYS A 1 209 ? 2.524 1.239 16.089 1.00 94.12 209 LYS A CA 1
ATOM 1621 C C . LYS A 1 209 ? 3.114 0.257 17.109 1.00 94.12 209 LYS A C 1
ATOM 1623 O O . LYS A 1 209 ? 2.466 -0.751 17.407 1.00 94.12 209 LYS A O 1
ATOM 1628 N N . PRO A 1 210 ? 4.326 0.498 17.634 1.00 91.88 210 PRO A N 1
ATOM 1629 C CA . PRO A 1 210 ? 4.835 -0.310 18.728 1.00 91.88 210 PRO A CA 1
ATOM 1630 C C . PRO A 1 210 ? 3.831 -0.221 19.872 1.00 91.88 210 PRO A C 1
ATOM 1632 O O . PRO A 1 210 ? 3.418 0.880 20.251 1.00 91.88 210 PRO A O 1
ATOM 1635 N N . ALA A 1 211 ? 3.421 -1.376 20.399 1.00 86.81 211 ALA A N 1
ATOM 1636 C CA . ALA A 1 211 ? 2.663 -1.390 21.636 1.00 86.81 211 ALA A CA 1
ATOM 1637 C C . ALA A 1 211 ? 3.480 -0.593 22.663 1.00 86.81 211 ALA A C 1
ATOM 1639 O O . ALA A 1 211 ? 4.702 -0.804 22.732 1.00 86.81 211 ALA A O 1
ATOM 1640 N N . PRO A 1 212 ? 2.868 0.349 23.410 1.00 81.56 212 PRO A N 1
ATOM 1641 C CA . PRO A 1 212 ? 3.562 0.933 24.541 1.00 81.56 212 PRO A CA 1
ATOM 1642 C C . PRO A 1 212 ? 4.061 -0.254 25.348 1.00 81.56 212 PRO A C 1
ATOM 1644 O O . PRO A 1 212 ? 3.296 -1.182 25.615 1.00 81.56 212 PRO A O 1
ATOM 1647 N N . PHE A 1 213 ? 5.364 -0.281 25.617 1.00 74.06 213 PHE A N 1
ATOM 1648 C CA . PHE A 1 213 ? 5.934 -1.258 26.522 1.00 74.06 213 PHE A CA 1
ATOM 1649 C C . PHE A 1 213 ? 5.304 -0.912 27.869 1.00 74.06 213 PHE A C 1
ATOM 1651 O O . PHE A 1 213 ? 5.849 -0.110 28.626 1.00 74.06 213 PHE A O 1
ATOM 1658 N N . GLU A 1 214 ? 4.089 -1.412 28.121 1.00 63.72 214 GLU A N 1
ATOM 1659 C CA . GLU A 1 214 ? 3.593 -1.579 29.468 1.00 63.72 214 GLU A CA 1
ATOM 1660 C C . GLU A 1 214 ? 4.740 -2.311 30.116 1.00 63.72 214 GLU A C 1
ATOM 1662 O O . GLU A 1 214 ? 5.094 -3.412 29.688 1.00 63.72 214 GLU A O 1
ATOM 1667 N N . ALA A 1 215 ? 5.435 -1.606 31.006 1.00 56.81 215 ALA A N 1
ATOM 1668 C CA . ALA A 1 215 ? 6.495 -2.166 31.802 1.00 56.81 215 ALA A CA 1
ATOM 1669 C C . ALA A 1 215 ? 5.811 -3.272 32.591 1.00 56.81 215 ALA A C 1
ATOM 1671 O O . ALA A 1 215 ? 5.261 -3.013 33.660 1.00 56.81 215 ALA A O 1
ATOM 1672 N N . ALA A 1 216 ? 5.739 -4.453 31.968 1.00 53.19 216 ALA A N 1
ATOM 1673 C CA . ALA A 1 216 ? 5.112 -5.649 32.472 1.00 53.19 216 ALA A CA 1
ATOM 1674 C C . ALA A 1 216 ? 5.723 -5.780 33.837 1.00 53.19 216 ALA A C 1
ATOM 1676 O O . ALA A 1 216 ? 6.946 -5.917 33.912 1.00 53.19 216 ALA A O 1
ATOM 1677 N N . GLY A 1 217 ? 4.897 -5.516 34.854 1.00 50.34 217 GLY A N 1
ATOM 1678 C CA . GLY A 1 217 ? 5.368 -5.180 36.178 1.00 50.34 217 GLY A CA 1
ATOM 1679 C C . GLY A 1 217 ? 6.449 -6.169 36.537 1.00 50.34 217 GLY A C 1
ATOM 1680 O O . GLY A 1 217 ? 6.146 -7.325 36.824 1.00 50.34 217 GLY A O 1
ATOM 1681 N N . ALA A 1 218 ? 7.710 -5.722 36.484 1.00 52.38 218 ALA A N 1
ATOM 1682 C CA . ALA A 1 218 ? 8.744 -6.383 37.238 1.00 52.38 218 ALA A CA 1
ATOM 1683 C C . ALA A 1 218 ? 8.113 -6.447 38.624 1.00 52.38 218 ALA A C 1
ATOM 1685 O O . ALA A 1 218 ? 7.702 -5.380 39.110 1.00 52.38 218 ALA A O 1
ATOM 1686 N N . PRO A 1 219 ? 7.872 -7.650 39.177 1.00 53.88 219 PRO A N 1
ATOM 1687 C CA . PRO A 1 219 ? 7.231 -7.754 40.467 1.00 53.88 219 PRO A CA 1
ATOM 1688 C C . PRO A 1 219 ? 8.032 -6.822 41.356 1.00 53.88 219 PRO A C 1
ATOM 1690 O O . PRO A 1 219 ? 9.249 -6.971 41.483 1.00 53.88 219 PRO A O 1
ATOM 1693 N N . ARG A 1 220 ? 7.377 -5.765 41.846 1.00 53.25 220 ARG A N 1
ATOM 1694 C CA . ARG A 1 220 ? 7.934 -4.907 42.876 1.00 53.25 220 ARG A CA 1
ATOM 1695 C C . ARG A 1 220 ? 8.043 -5.814 44.091 1.00 53.25 220 ARG A C 1
ATOM 1697 O O . ARG A 1 220 ? 7.167 -5.817 44.948 1.00 53.25 220 ARG A O 1
ATOM 1704 N N . SER A 1 221 ? 9.088 -6.636 44.126 1.00 52.88 221 SER A N 1
ATOM 1705 C CA . SER A 1 221 ? 9.657 -7.135 45.359 1.00 52.88 221 SER A CA 1
ATOM 1706 C C . SER A 1 221 ? 9.840 -5.886 46.202 1.00 52.88 221 SER A C 1
ATOM 1708 O O . SER A 1 221 ? 10.488 -4.931 45.765 1.00 52.88 221 SER A O 1
ATOM 1710 N N . GLY A 1 222 ? 9.106 -5.838 47.309 1.00 55.12 222 GLY A N 1
ATOM 1711 C CA . GLY A 1 222 ? 8.998 -4.662 48.152 1.00 55.12 222 GLY A CA 1
ATOM 1712 C C . GLY A 1 222 ? 10.363 -4.130 48.601 1.00 55.12 222 GLY A C 1
ATOM 1713 O O . GLY A 1 222 ? 11.394 -4.778 48.413 1.00 55.12 222 GLY A O 1
ATOM 1714 N N . PRO A 1 223 ? 10.385 -2.938 49.209 1.00 54.28 223 PRO A N 1
ATOM 1715 C CA . PRO A 1 223 ? 11.604 -2.367 49.752 1.00 54.28 223 PRO A CA 1
ATOM 1716 C C . PRO A 1 223 ? 12.093 -3.258 50.899 1.00 54.28 223 PRO A C 1
ATOM 1718 O O . PRO A 1 223 ? 11.602 -3.160 52.020 1.00 54.28 223 PRO A O 1
ATOM 1721 N N . VAL A 1 224 ? 13.053 -4.144 50.631 1.00 50.94 224 VAL A N 1
ATOM 1722 C CA . VAL A 1 224 ? 13.841 -4.748 51.703 1.00 50.94 224 VAL A CA 1
ATOM 1723 C C . VAL A 1 224 ? 14.880 -3.705 52.084 1.00 50.94 224 VAL A C 1
ATOM 1725 O O . VAL A 1 224 ? 15.821 -3.419 51.345 1.00 50.94 224 VAL A O 1
ATOM 1728 N N . THR A 1 225 ? 14.632 -3.068 53.218 1.00 51.72 225 THR A N 1
ATOM 1729 C CA . THR A 1 225 ? 15.580 -2.257 53.974 1.00 51.72 225 THR A CA 1
ATOM 1730 C C . THR A 1 225 ? 16.943 -2.962 54.053 1.00 51.72 225 THR A C 1
ATOM 1732 O O . THR A 1 225 ? 16.987 -4.146 54.392 1.00 51.72 225 THR A O 1
ATOM 1735 N N . PRO A 1 226 ? 18.073 -2.273 53.801 1.00 49.41 226 PRO A N 1
ATOM 1736 C CA . PRO A 1 226 ? 19.391 -2.824 54.082 1.00 49.41 226 PRO A CA 1
ATOM 1737 C C . PRO A 1 226 ? 19.648 -2.743 55.592 1.00 49.41 226 PRO A C 1
ATOM 1739 O O . PRO A 1 226 ? 20.328 -1.839 56.075 1.00 49.41 226 PRO A O 1
ATOM 1742 N N . THR A 1 227 ? 19.085 -3.675 56.360 1.00 44.28 227 THR A N 1
ATOM 1743 C CA . THR A 1 227 ? 19.504 -3.873 57.749 1.00 44.28 227 THR A CA 1
ATOM 1744 C C . THR A 1 227 ? 20.732 -4.769 57.740 1.00 44.28 227 THR A C 1
ATOM 1746 O O . THR A 1 227 ? 20.663 -5.967 57.485 1.00 44.28 227 THR A O 1
ATOM 1749 N N . SER A 1 228 ? 21.870 -4.135 58.000 1.00 49.53 228 SER A N 1
ATOM 1750 C CA . SER A 1 228 ? 23.125 -4.771 58.375 1.00 49.53 228 SER A CA 1
ATOM 1751 C C . SER A 1 228 ? 22.873 -5.764 59.514 1.00 49.53 228 SER A C 1
ATOM 1753 O O . SER A 1 228 ? 22.366 -5.381 60.570 1.00 49.53 228 SER A O 1
ATOM 1755 N N . THR A 1 229 ? 23.187 -7.045 59.330 1.00 40.91 229 THR A N 1
ATOM 1756 C CA . THR A 1 229 ? 23.298 -7.975 60.459 1.00 40.91 229 THR A CA 1
ATOM 1757 C C . THR A 1 229 ? 24.402 -8.983 60.196 1.00 40.91 229 THR A C 1
ATOM 1759 O O . THR A 1 229 ? 24.531 -9.557 59.117 1.00 40.91 229 THR A O 1
ATOM 1762 N N . ALA A 1 230 ? 25.254 -9.079 61.205 1.00 48.88 230 ALA A N 1
ATOM 1763 C CA . ALA A 1 230 ? 26.528 -9.750 61.223 1.00 48.88 230 ALA A CA 1
ATOM 1764 C C . ALA A 1 230 ? 26.426 -11.282 61.184 1.00 48.88 230 ALA A C 1
ATOM 1766 O O . ALA A 1 230 ? 25.431 -11.882 61.579 1.00 48.88 230 ALA A O 1
ATOM 1767 N N . VAL A 1 231 ? 27.540 -11.863 60.734 1.00 50.72 231 VAL A N 1
ATOM 1768 C CA . VAL A 1 231 ? 28.137 -13.156 61.099 1.00 50.72 231 VAL A CA 1
ATOM 1769 C C . VAL A 1 231 ? 27.414 -13.933 62.209 1.00 50.72 231 VAL A C 1
ATOM 1771 O O . VAL A 1 231 ? 27.460 -13.532 63.368 1.00 50.72 231 VAL A O 1
ATOM 1774 N N . ALA A 1 232 ? 26.909 -15.123 61.870 1.00 39.44 232 ALA A N 1
ATOM 1775 C CA . ALA A 1 232 ? 26.927 -16.295 62.749 1.00 39.44 232 ALA A CA 1
ATOM 1776 C C . ALA A 1 232 ? 26.723 -17.593 61.938 1.00 39.44 232 ALA A C 1
ATOM 1778 O O . ALA A 1 232 ? 25.684 -17.800 61.318 1.00 39.44 232 ALA A O 1
ATOM 1779 N N . LEU A 1 233 ? 27.731 -18.469 61.967 1.00 45.88 233 LEU A N 1
ATOM 1780 C CA . LEU A 1 233 ? 27.588 -19.919 61.759 1.00 45.88 233 LEU A CA 1
ATOM 1781 C C . LEU A 1 233 ? 26.830 -20.506 62.968 1.00 45.88 233 LEU A C 1
ATOM 1783 O O . LEU A 1 233 ? 27.007 -19.982 64.072 1.00 45.88 233 LEU A O 1
ATOM 1787 N N . PRO A 1 234 ? 26.051 -21.599 62.817 1.00 52.47 234 PRO A N 1
ATOM 1788 C CA . PRO A 1 234 ? 26.627 -22.899 63.189 1.00 52.47 234 PRO A CA 1
ATOM 1789 C C . PRO A 1 234 ? 26.079 -24.161 62.472 1.00 52.47 234 PRO A C 1
ATOM 1791 O O . PRO A 1 234 ? 24.947 -24.223 62.013 1.00 52.47 234 PRO A O 1
ATOM 1794 N N . ALA A 1 235 ? 26.956 -25.173 62.489 1.00 39.56 235 ALA A N 1
ATOM 1795 C CA . ALA A 1 235 ? 26.771 -26.606 62.773 1.00 39.56 235 ALA A CA 1
ATOM 1796 C C . ALA A 1 235 ? 25.808 -27.511 61.965 1.00 39.56 235 ALA A C 1
ATOM 1798 O O . ALA A 1 235 ? 24.591 -27.365 61.947 1.00 39.56 235 ALA A O 1
ATOM 1799 N N . SER A 1 236 ? 26.429 -28.572 61.435 1.00 43.19 236 SER A N 1
ATOM 1800 C CA . SER A 1 236 ? 25.876 -29.831 60.923 1.00 43.19 236 SER A CA 1
ATOM 1801 C C . SER A 1 236 ? 24.964 -30.598 61.891 1.00 43.19 236 SER A C 1
ATOM 1803 O O . SER A 1 236 ? 25.294 -30.727 63.067 1.00 43.19 236 SER A O 1
ATOM 1805 N N . ALA A 1 237 ? 23.967 -31.301 61.336 1.00 42.38 237 ALA A N 1
ATOM 1806 C CA . ALA A 1 237 ? 23.649 -32.687 61.704 1.00 42.38 237 ALA A CA 1
ATOM 1807 C C . ALA A 1 237 ? 22.942 -33.437 60.550 1.00 42.38 237 ALA A C 1
ATOM 1809 O O . ALA A 1 237 ? 22.006 -32.944 59.929 1.00 42.38 237 ALA A O 1
ATOM 1810 N N . SER A 1 238 ? 23.463 -34.634 60.286 1.00 41.66 238 SER A N 1
ATOM 1811 C CA . SER A 1 238 ? 23.040 -35.751 59.421 1.00 41.66 238 SER A CA 1
ATOM 1812 C C . SER A 1 238 ? 21.561 -36.173 59.594 1.00 41.66 238 SER A C 1
ATOM 1814 O O . SER A 1 238 ? 21.010 -36.013 60.676 1.00 41.66 238 SER A O 1
ATOM 1816 N N . SER A 1 239 ? 20.860 -36.817 58.642 1.00 41.41 239 SER A N 1
ATOM 1817 C CA . SER A 1 239 ? 21.119 -38.197 58.169 1.00 41.41 239 SER A CA 1
ATOM 1818 C C . SER A 1 239 ? 20.145 -38.645 57.050 1.00 41.41 239 SER A C 1
ATOM 1820 O O . SER A 1 239 ? 18.946 -38.435 57.190 1.00 41.41 239 SER A O 1
ATOM 1822 N N . GLY A 1 240 ? 20.668 -39.380 56.051 1.00 40.16 240 GLY A N 1
ATOM 1823 C CA . GLY A 1 240 ? 20.035 -40.523 55.348 1.00 40.16 240 GLY A CA 1
ATOM 1824 C C . GLY A 1 240 ? 19.021 -40.240 54.221 1.00 40.16 240 GLY A C 1
ATOM 1825 O O . GLY A 1 240 ? 18.179 -39.371 54.349 1.00 40.16 240 GLY A O 1
ATOM 1826 N N . ALA A 1 241 ? 18.974 -40.964 53.099 1.00 41.44 241 ALA A N 1
ATOM 1827 C CA . ALA A 1 241 ? 19.803 -42.045 52.563 1.00 41.44 241 ALA A CA 1
ATOM 1828 C C . ALA A 1 241 ? 19.415 -42.288 51.078 1.00 41.44 241 ALA A C 1
ATOM 1830 O O . ALA A 1 241 ? 18.236 -42.191 50.750 1.00 41.44 241 ALA A O 1
ATOM 1831 N N . GLY A 1 242 ? 20.373 -42.655 50.207 1.00 37.34 242 GLY A N 1
ATOM 1832 C CA . GLY A 1 242 ? 20.086 -43.375 48.942 1.00 37.34 242 GLY A CA 1
ATOM 1833 C C . GLY A 1 242 ? 20.744 -42.859 47.648 1.00 37.34 242 GLY A C 1
ATOM 1834 O O . GLY A 1 242 ? 20.139 -42.099 46.905 1.00 37.34 242 GLY A O 1
ATOM 1835 N N . SER A 1 243 ? 21.969 -43.328 47.373 1.00 42.03 243 SER A N 1
ATOM 1836 C CA . SER A 1 243 ? 22.689 -43.378 46.067 1.00 42.03 243 SER A CA 1
ATOM 1837 C C . SER A 1 243 ? 22.180 -44.545 45.174 1.00 42.03 243 SER A C 1
ATOM 1839 O O . SER A 1 243 ? 21.325 -45.270 45.685 1.00 42.03 243 SER A O 1
ATOM 1841 N N . PRO A 1 244 ? 22.699 -44.846 43.942 1.00 57.44 244 PRO A N 1
ATOM 1842 C CA . PRO A 1 244 ? 23.960 -44.425 43.271 1.00 57.44 244 PRO A CA 1
ATOM 1843 C C . PRO A 1 244 ? 23.773 -43.863 41.829 1.00 57.44 244 PRO A C 1
ATOM 1845 O O . PRO A 1 244 ? 22.762 -44.103 41.187 1.00 57.44 244 PRO A O 1
ATOM 1848 N N . ARG A 1 245 ? 24.613 -42.952 41.309 1.00 43.81 245 ARG A N 1
ATOM 1849 C CA . ARG A 1 245 ? 26.019 -43.051 40.840 1.00 43.81 245 ARG A CA 1
ATOM 1850 C C . ARG A 1 245 ? 26.150 -43.732 39.468 1.00 43.81 245 ARG A C 1
ATOM 1852 O O . ARG A 1 245 ? 26.113 -44.948 39.400 1.00 43.81 245 ARG A O 1
ATOM 1859 N N . GLU A 1 246 ? 26.454 -42.947 38.433 1.00 44.09 246 GLU A N 1
ATOM 1860 C CA . GLU A 1 246 ? 27.459 -43.325 37.432 1.00 44.09 246 GLU A CA 1
ATOM 1861 C C . GLU A 1 246 ? 28.071 -42.094 36.753 1.00 44.09 246 GLU A C 1
ATOM 1863 O O . GLU A 1 246 ? 27.437 -41.058 36.557 1.00 44.09 246 GLU A O 1
ATOM 1868 N N . SER A 1 247 ? 29.368 -42.216 36.511 1.00 42.78 247 SER A N 1
ATOM 1869 C CA . SER A 1 247 ? 30.338 -41.163 36.247 1.00 42.78 247 SER A CA 1
ATOM 1870 C C . SER A 1 247 ? 30.819 -41.283 34.807 1.00 42.78 247 SER A C 1
ATOM 1872 O O . SER A 1 247 ? 31.165 -42.386 34.400 1.00 42.78 247 SER A O 1
ATOM 1874 N N . ALA A 1 248 ? 30.978 -40.177 34.080 1.00 43.62 248 ALA A N 1
ATOM 1875 C CA . ALA A 1 248 ? 31.942 -40.111 32.980 1.00 43.62 248 ALA A CA 1
ATOM 1876 C C . ALA A 1 248 ? 32.306 -38.657 32.656 1.00 43.62 248 ALA A C 1
ATOM 1878 O O . ALA A 1 248 ? 31.571 -37.924 32.001 1.00 43.62 248 ALA A O 1
ATOM 1879 N N . SER A 1 249 ? 33.479 -38.250 33.126 1.00 44.66 249 SER A N 1
ATOM 1880 C CA . SER A 1 249 ? 34.257 -37.133 32.608 1.00 44.66 249 SER A CA 1
ATOM 1881 C C . SER A 1 249 ? 34.993 -37.576 31.337 1.00 44.66 249 SER A C 1
ATOM 1883 O O . SER A 1 249 ? 35.626 -38.628 31.324 1.00 44.66 249 SER A O 1
ATOM 1885 N N . ALA A 1 250 ? 34.957 -36.756 30.284 1.00 40.62 250 ALA A N 1
ATOM 1886 C CA . ALA A 1 250 ? 35.807 -36.922 29.105 1.00 40.62 250 ALA A CA 1
ATOM 1887 C C . ALA A 1 250 ? 36.256 -35.555 28.557 1.00 40.62 250 ALA A C 1
ATOM 1889 O O . ALA A 1 250 ? 35.530 -34.842 27.874 1.00 40.62 250 ALA A O 1
ATOM 1890 N N . THR A 1 251 ? 37.458 -35.185 28.987 1.00 37.56 251 THR A N 1
ATOM 1891 C CA . THR A 1 251 ? 38.598 -34.671 28.212 1.00 37.56 251 THR A CA 1
ATOM 1892 C C . THR A 1 251 ? 38.359 -34.015 26.839 1.00 37.56 251 THR A C 1
ATOM 1894 O O . THR A 1 251 ? 37.889 -34.631 25.887 1.00 37.56 251 THR A O 1
ATOM 1897 N N . SER A 1 252 ? 38.856 -32.779 26.720 1.00 42.97 252 SER A N 1
ATOM 1898 C CA . SER A 1 252 ? 39.080 -32.007 25.489 1.00 42.97 252 SER A CA 1
ATOM 1899 C C . SER A 1 252 ? 39.811 -32.771 24.375 1.00 42.97 252 SER A C 1
ATOM 1901 O O . SER A 1 252 ? 40.654 -33.626 24.653 1.00 42.97 252 SER A O 1
ATOM 1903 N N . PRO A 1 253 ? 39.700 -32.271 23.128 1.00 53.34 253 PRO A N 1
ATOM 1904 C CA . PRO A 1 253 ? 40.917 -32.069 22.353 1.00 53.34 253 PRO A CA 1
ATOM 1905 C C . PRO A 1 253 ? 41.058 -30.644 21.807 1.00 53.34 253 PRO A C 1
ATOM 1907 O O . PRO A 1 253 ? 40.262 -30.129 21.024 1.00 53.34 253 PRO A O 1
ATOM 1910 N N . SER A 1 254 ? 42.184 -30.061 22.208 1.00 35.75 254 SER A N 1
ATOM 1911 C CA . SER A 1 254 ? 42.882 -28.943 21.587 1.00 35.75 254 SER A CA 1
ATOM 1912 C C . SER A 1 254 ? 43.205 -29.244 20.117 1.00 35.75 254 SER A C 1
ATOM 1914 O O . SER A 1 254 ? 43.832 -30.261 19.811 1.00 35.75 254 SER A O 1
ATOM 1916 N N . ARG A 1 255 ? 42.827 -28.344 19.197 1.00 46.06 255 ARG A N 1
ATOM 1917 C CA . ARG A 1 255 ? 43.370 -28.316 17.831 1.00 46.06 255 ARG A CA 1
ATOM 1918 C C . ARG A 1 255 ? 44.270 -27.100 17.647 1.00 46.06 255 ARG A C 1
ATOM 1920 O O . ARG A 1 255 ? 43.833 -25.954 17.673 1.00 46.06 255 ARG A O 1
ATOM 1927 N N . ARG A 1 256 ? 45.548 -27.413 17.426 1.00 40.56 256 ARG A N 1
ATOM 1928 C CA . ARG A 1 256 ? 46.616 -26.530 16.954 1.00 40.56 256 ARG A CA 1
ATOM 1929 C C . ARG A 1 256 ? 46.231 -25.891 15.618 1.00 40.56 256 ARG A C 1
ATOM 1931 O O . ARG A 1 256 ? 45.953 -26.606 14.661 1.00 40.56 256 ARG A O 1
ATOM 1938 N N . SER A 1 257 ? 46.360 -24.572 15.529 1.00 46.72 257 SER A N 1
ATOM 1939 C CA . SER A 1 257 ? 46.611 -23.868 14.272 1.00 46.72 257 SER A CA 1
ATOM 1940 C C . SER A 1 257 ? 47.904 -23.074 14.433 1.00 46.72 257 SER A C 1
ATOM 1942 O O . SER A 1 257 ? 48.048 -22.248 15.331 1.00 46.72 257 SER A O 1
ATOM 1944 N N . ARG A 1 258 ? 48.886 -23.433 13.607 1.00 43.53 258 ARG A N 1
ATOM 1945 C CA . ARG A 1 258 ? 50.244 -22.891 13.546 1.00 43.53 258 ARG A CA 1
ATOM 1946 C C . ARG A 1 258 ? 50.187 -21.623 12.687 1.00 43.53 258 ARG A C 1
ATOM 1948 O O . ARG A 1 258 ? 50.005 -21.731 11.480 1.00 43.53 258 ARG A O 1
ATOM 1955 N N . ALA A 1 259 ? 50.405 -20.451 13.273 1.00 45.69 259 ALA A N 1
ATOM 1956 C CA . ALA A 1 259 ? 50.792 -19.257 12.527 1.00 45.69 259 ALA A CA 1
ATOM 1957 C C . ALA A 1 259 ? 52.020 -18.640 13.203 1.00 45.69 259 ALA A C 1
ATOM 1959 O O . ALA A 1 259 ? 52.030 -18.333 14.390 1.00 45.69 259 ALA A O 1
ATOM 1960 N N . LYS A 1 260 ? 53.096 -18.579 12.425 1.00 51.25 260 LYS A N 1
ATOM 1961 C CA . LYS A 1 260 ? 54.450 -18.168 12.785 1.00 51.25 260 LYS A CA 1
ATOM 1962 C C . LY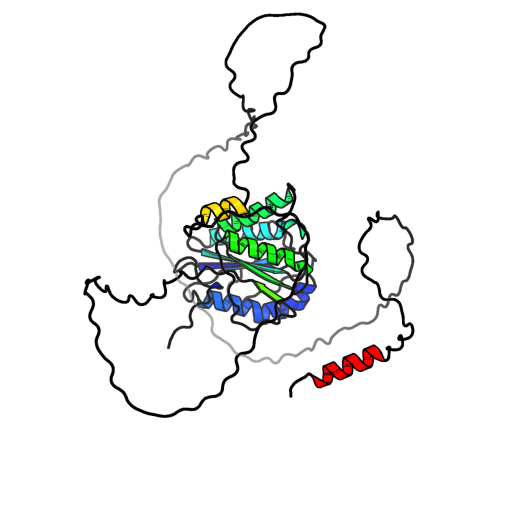S A 1 260 ? 54.517 -16.643 12.678 1.00 51.25 260 LYS A C 1
ATOM 1964 O O . LYS A 1 260 ? 54.377 -16.125 11.575 1.00 51.25 260 LYS A O 1
ATOM 1969 N N . GLY A 1 261 ? 54.726 -15.932 13.785 1.00 42.28 261 GLY A N 1
ATOM 1970 C CA . GLY A 1 261 ? 54.804 -14.471 13.758 1.00 42.28 261 GLY A CA 1
ATOM 1971 C C . GLY A 1 261 ? 55.194 -13.838 15.092 1.00 42.28 261 GLY A C 1
ATOM 1972 O O . GLY A 1 261 ? 54.323 -13.483 15.865 1.00 42.28 261 GLY A O 1
ATOM 1973 N N . LYS A 1 262 ? 56.510 -13.712 15.294 1.00 52.78 262 LYS A N 1
ATOM 1974 C CA . LYS A 1 262 ? 57.254 -12.665 16.022 1.00 52.78 262 LYS A CA 1
ATOM 1975 C C . LYS A 1 262 ? 56.712 -12.183 17.384 1.00 52.78 262 LYS A C 1
ATOM 1977 O O . LYS A 1 262 ? 55.748 -11.431 17.465 1.00 52.78 262 LYS A O 1
ATOM 1982 N N . ASP A 1 263 ? 57.462 -12.545 18.422 1.00 39.25 263 ASP A N 1
ATOM 1983 C CA . ASP A 1 263 ? 57.320 -12.133 19.817 1.00 39.25 263 ASP A CA 1
ATOM 1984 C C . ASP A 1 263 ? 57.168 -10.618 20.013 1.00 39.25 263 ASP A C 1
ATOM 1986 O O . ASP A 1 263 ? 58.014 -9.816 19.609 1.00 39.25 263 ASP A O 1
ATOM 1990 N N . THR A 1 264 ? 56.108 -10.221 20.711 1.00 50.69 264 THR A N 1
ATOM 1991 C CA . THR A 1 264 ? 56.075 -9.004 21.529 1.00 50.69 264 THR A CA 1
ATOM 1992 C C . THR A 1 264 ? 55.146 -9.286 22.707 1.00 50.69 264 THR A C 1
ATOM 1994 O O . THR A 1 264 ? 53.952 -9.513 22.528 1.00 50.69 264 THR A O 1
ATOM 1997 N N . ALA A 1 265 ? 55.723 -9.368 23.904 1.00 47.47 265 ALA A N 1
ATOM 1998 C CA . ALA A 1 265 ? 55.020 -9.708 25.135 1.00 47.47 265 ALA A CA 1
ATOM 1999 C C . ALA A 1 265 ? 53.918 -8.676 25.470 1.00 47.47 265 ALA A C 1
ATOM 2001 O O . ALA A 1 265 ? 54.194 -7.475 25.417 1.00 47.47 265 ALA A O 1
ATOM 2002 N N . PRO A 1 266 ? 52.693 -9.097 25.841 1.00 55.34 266 PRO A N 1
ATOM 2003 C CA . PRO A 1 266 ? 51.692 -8.183 26.379 1.00 55.34 266 PRO A CA 1
ATOM 2004 C C . PRO A 1 266 ? 51.964 -7.889 27.871 1.00 55.34 266 PRO A C 1
ATOM 2006 O O . PRO A 1 266 ? 52.291 -8.814 28.619 1.00 55.34 266 PRO A O 1
ATOM 2009 N N . PRO A 1 267 ? 51.827 -6.630 28.332 1.00 61.88 267 PRO A N 1
ATOM 2010 C CA . PRO A 1 267 ? 51.896 -6.298 29.754 1.00 61.88 267 PRO A CA 1
ATOM 2011 C C . PRO A 1 267 ? 50.674 -6.845 30.526 1.00 61.88 267 PRO A C 1
ATOM 2013 O O . PRO A 1 267 ? 49.627 -7.098 29.919 1.00 61.88 267 PRO A O 1
ATOM 2016 N N . PRO A 1 268 ? 50.793 -7.037 31.854 1.00 51.03 268 PRO A N 1
ATOM 2017 C CA . PRO A 1 268 ? 49.747 -7.630 32.686 1.00 51.03 268 PRO A CA 1
ATOM 2018 C C . PRO A 1 268 ? 48.492 -6.746 32.729 1.00 51.03 268 PRO A C 1
ATOM 2020 O O . PRO A 1 268 ? 48.579 -5.531 32.898 1.00 51.03 268 PRO A O 1
ATOM 2023 N N . MET A 1 269 ? 47.325 -7.371 32.553 1.00 43.47 269 MET A N 1
ATOM 2024 C CA . MET A 1 269 ? 46.017 -6.717 32.619 1.00 43.47 269 MET A CA 1
ATOM 2025 C C . MET A 1 269 ? 45.621 -6.428 34.070 1.00 43.47 269 MET A C 1
ATOM 2027 O O . MET A 1 269 ? 45.476 -7.352 34.869 1.00 43.47 269 MET A O 1
ATOM 2031 N N . ASP A 1 270 ? 45.370 -5.154 34.366 1.00 45.75 270 ASP A N 1
ATOM 2032 C CA . ASP A 1 270 ? 44.565 -4.718 35.508 1.00 45.75 270 ASP A CA 1
ATOM 2033 C C . ASP A 1 270 ? 43.091 -5.145 35.325 1.00 45.75 270 ASP A C 1
ATOM 2035 O O . ASP A 1 270 ? 42.562 -5.068 34.211 1.00 45.75 270 ASP A O 1
ATOM 2039 N N . PRO A 1 271 ? 42.369 -5.535 36.393 1.00 49.09 271 PRO A N 1
ATOM 2040 C CA . PRO A 1 271 ? 40.982 -6.008 36.323 1.00 49.09 271 PRO A CA 1
ATOM 2041 C C . PRO A 1 271 ? 39.938 -4.882 36.179 1.00 49.09 271 PRO A C 1
ATOM 2043 O O . PRO A 1 271 ? 38.744 -5.110 36.373 1.00 49.09 271 PRO A O 1
ATOM 2046 N N . GLN A 1 272 ? 40.348 -3.664 35.819 1.00 52.78 272 GLN A N 1
ATOM 2047 C CA . GLN A 1 272 ? 39.446 -2.533 35.600 1.00 52.78 272 GLN A CA 1
ATOM 2048 C C . GLN A 1 272 ? 39.308 -2.275 34.094 1.00 52.78 272 GLN A C 1
ATOM 2050 O O . GLN A 1 272 ? 40.007 -1.459 33.497 1.00 52.78 272 GLN A O 1
ATOM 2055 N N . GLY A 1 273 ? 38.429 -3.056 33.459 1.00 61.03 273 GLY A N 1
ATOM 2056 C CA . GLY A 1 273 ? 38.239 -3.048 32.010 1.00 61.03 273 GLY A CA 1
ATOM 2057 C C . GLY A 1 273 ? 37.901 -1.655 31.450 1.00 61.03 273 GLY A C 1
ATOM 2058 O O . GLY A 1 273 ? 37.164 -0.891 32.082 1.00 61.03 273 GLY A O 1
ATOM 2059 N N . PRO A 1 274 ? 38.404 -1.305 30.251 1.00 60.22 274 PRO A N 1
ATOM 2060 C CA . PRO A 1 274 ? 38.109 -0.027 29.622 1.00 60.22 274 PRO A CA 1
ATOM 2061 C C . PRO A 1 274 ? 36.610 0.039 29.328 1.00 60.22 274 PRO A C 1
ATOM 2063 O O . PRO A 1 274 ? 36.069 -0.809 28.621 1.00 60.22 274 PRO A O 1
ATOM 2066 N N . GLY A 1 275 ? 35.934 1.043 29.896 1.00 72.75 275 GLY A N 1
ATOM 2067 C CA . GLY A 1 275 ? 34.487 1.198 29.769 1.00 72.75 275 GLY A CA 1
ATOM 2068 C C . GLY A 1 275 ? 34.018 1.090 28.316 1.00 72.75 275 GLY A C 1
ATOM 2069 O O . GLY A 1 275 ? 34.703 1.546 27.400 1.00 72.75 275 GLY A O 1
ATOM 2070 N N . LEU A 1 276 ? 32.831 0.510 28.116 1.00 73.69 276 LEU A N 1
ATOM 2071 C CA . LEU A 1 276 ? 32.196 0.211 26.821 1.00 73.69 276 LEU A CA 1
ATOM 2072 C C . LEU A 1 276 ? 32.334 1.343 25.782 1.00 73.69 276 LEU A C 1
ATOM 2074 O O . LEU A 1 276 ? 32.521 1.103 24.593 1.00 73.69 276 LEU A O 1
ATOM 2078 N N . VAL A 1 277 ? 32.304 2.593 26.248 1.00 75.75 277 VAL A N 1
ATOM 2079 C CA . VAL A 1 277 ? 32.467 3.807 25.438 1.00 75.75 277 VAL A CA 1
ATOM 2080 C C . VAL A 1 277 ? 33.847 3.893 24.770 1.00 75.75 277 VAL A C 1
ATOM 2082 O O . VAL A 1 277 ? 33.938 4.318 23.619 1.00 75.75 277 VAL A O 1
ATOM 2085 N N . ASN A 1 278 ? 34.923 3.483 25.447 1.00 77.38 278 ASN A N 1
ATOM 2086 C CA . ASN A 1 278 ? 36.264 3.431 24.860 1.00 77.38 278 ASN A CA 1
ATOM 2087 C C . ASN A 1 278 ? 36.395 2.291 23.849 1.00 77.38 278 ASN A C 1
ATOM 2089 O O . ASN A 1 278 ? 36.986 2.503 22.793 1.00 77.38 278 ASN A O 1
ATOM 2093 N N . TYR A 1 279 ? 35.780 1.135 24.115 1.00 78.00 279 TYR A N 1
ATOM 2094 C CA . TYR A 1 279 ? 35.739 0.034 23.151 1.00 78.00 279 TYR A CA 1
ATOM 2095 C C . TYR A 1 279 ? 34.992 0.438 21.871 1.00 78.00 279 TYR A C 1
ATOM 2097 O O . TYR A 1 279 ? 35.526 0.297 20.775 1.00 78.00 279 TYR A O 1
ATOM 2105 N N . LEU A 1 280 ? 33.815 1.060 21.994 1.00 79.25 280 LEU A N 1
ATOM 2106 C CA . LEU A 1 280 ? 33.060 1.596 20.855 1.00 79.25 280 LEU A CA 1
ATOM 2107 C C . LEU A 1 280 ? 33.854 2.665 20.088 1.00 79.25 280 LEU A C 1
ATOM 2109 O O . LEU A 1 280 ? 33.908 2.628 18.861 1.00 79.25 280 LEU A O 1
ATOM 2113 N N . LYS A 1 281 ? 34.535 3.590 20.778 1.00 80.62 281 LYS A N 1
ATOM 2114 C CA . LYS A 1 281 ? 35.402 4.584 20.116 1.00 80.62 281 LYS A CA 1
ATOM 2115 C C . LYS A 1 281 ? 36.552 3.937 19.343 1.00 80.62 281 LYS A C 1
ATOM 2117 O O . LYS A 1 281 ? 36.896 4.427 18.268 1.00 80.62 281 LYS A O 1
ATOM 2122 N N . GLN A 1 282 ? 37.127 2.862 19.879 1.00 80.62 282 GLN A N 1
ATOM 2123 C CA . GLN A 1 282 ? 38.226 2.127 19.259 1.00 80.62 282 GLN A CA 1
ATOM 2124 C C . GLN A 1 282 ? 37.754 1.301 18.054 1.00 80.62 282 GLN A C 1
ATOM 2126 O O . GLN A 1 282 ? 38.389 1.352 17.005 1.00 80.62 282 GLN A O 1
ATOM 2131 N N . VAL A 1 283 ? 36.615 0.609 18.163 1.00 80.75 283 VAL A N 1
ATOM 2132 C CA . VAL A 1 283 ? 36.033 -0.195 17.073 1.00 80.75 283 VAL A CA 1
ATOM 2133 C C . VAL A 1 283 ? 35.548 0.685 15.919 1.00 80.75 283 VAL A C 1
ATOM 2135 O O . VAL A 1 283 ? 35.732 0.335 14.757 1.00 80.75 283 VAL A O 1
ATOM 2138 N N . HIS A 1 284 ? 34.979 1.854 16.215 1.00 77.00 284 HIS A N 1
ATOM 2139 C CA . HIS A 1 284 ? 34.457 2.764 15.192 1.00 77.00 284 HIS A CA 1
ATOM 2140 C C . HIS A 1 284 ? 35.488 3.772 14.659 1.00 77.00 284 HIS A C 1
ATOM 2142 O O . HIS A 1 284 ? 35.124 4.667 13.898 1.00 77.00 284 HIS A O 1
ATOM 2148 N N . GLY A 1 285 ? 36.766 3.668 15.050 1.00 70.00 285 GLY A N 1
ATOM 2149 C CA . GLY A 1 285 ? 37.825 4.562 14.563 1.00 70.00 285 GLY A CA 1
ATOM 2150 C C . GLY A 1 285 ? 37.636 6.038 14.949 1.00 70.00 285 GLY A C 1
ATOM 2151 O O . GLY A 1 285 ? 38.243 6.920 14.344 1.00 70.00 285 GLY A O 1
ATOM 2152 N N . LEU A 1 286 ? 36.818 6.324 15.969 1.00 67.25 286 LEU A N 1
ATOM 2153 C CA . LEU A 1 286 ? 36.513 7.678 16.457 1.00 67.25 286 LEU A CA 1
ATOM 2154 C C . LEU A 1 286 ? 37.641 8.279 17.311 1.00 67.25 286 LEU A C 1
ATOM 2156 O O . LEU A 1 286 ? 37.513 9.380 17.855 1.00 67.25 286 LEU A O 1
ATOM 2160 N N . THR A 1 287 ? 38.774 7.590 17.431 1.00 61.75 287 THR A N 1
ATOM 2161 C CA . THR A 1 287 ? 39.998 8.160 17.986 1.00 61.75 287 THR A CA 1
ATOM 2162 C C . THR A 1 287 ? 40.558 9.175 16.994 1.00 61.75 287 THR A C 1
ATOM 2164 O O . THR A 1 287 ? 41.242 8.822 16.035 1.00 61.75 287 THR A O 1
ATOM 2167 N N . LYS A 1 288 ? 40.217 10.448 17.222 1.00 60.53 288 LYS A N 1
ATOM 2168 C CA . LYS A 1 288 ? 40.698 11.643 16.513 1.00 60.53 288 LYS A CA 1
ATOM 2169 C C . LYS A 1 288 ? 42.158 11.466 16.065 1.00 60.53 288 LYS A C 1
ATOM 2171 O O . LYS A 1 288 ? 43.082 11.592 16.869 1.00 60.53 288 LYS A O 1
ATOM 2176 N N . LYS A 1 289 ? 42.371 11.202 14.772 1.00 63.47 289 LYS A N 1
ATOM 2177 C CA . LYS A 1 289 ? 43.700 11.194 14.155 1.00 63.47 289 LYS A CA 1
ATOM 2178 C C . LYS A 1 289 ? 44.217 12.632 14.149 1.00 63.47 289 LYS A C 1
ATOM 2180 O O . LYS A 1 289 ? 43.930 13.418 13.250 1.00 63.47 289 LYS A O 1
ATOM 2185 N N . ARG A 1 290 ? 44.922 13.008 15.215 1.00 60.22 290 ARG A N 1
ATOM 2186 C CA . ARG A 1 290 ? 45.623 14.285 15.346 1.00 60.22 290 ARG A CA 1
ATOM 2187 C C . ARG A 1 290 ? 46.846 14.225 14.427 1.00 60.22 290 ARG A C 1
ATOM 2189 O O . ARG A 1 290 ? 47.928 13.847 14.855 1.00 60.22 290 ARG A O 1
ATOM 2196 N N . ASN A 1 291 ? 46.653 14.539 13.145 1.00 56.16 291 ASN A N 1
ATOM 2197 C CA . ASN A 1 291 ? 47.753 14.730 12.201 1.00 56.16 291 ASN A CA 1
ATOM 2198 C C . ASN A 1 291 ? 48.514 16.007 12.590 1.00 56.16 291 ASN A C 1
ATOM 2200 O O . ASN A 1 291 ? 48.171 17.108 12.164 1.00 56.16 291 ASN A O 1
ATOM 2204 N N . TYR A 1 292 ? 49.546 15.858 13.418 1.00 51.31 292 TYR A N 1
ATOM 2205 C CA . TYR A 1 292 ? 50.621 16.837 13.501 1.00 51.31 292 TYR A CA 1
ATOM 2206 C C . TYR A 1 292 ? 51.569 16.623 12.316 1.00 51.31 292 TYR A C 1
ATOM 2208 O O . TYR A 1 292 ? 52.219 15.588 12.226 1.00 51.31 292 TYR A O 1
ATOM 2216 N N . GLY A 1 293 ? 51.675 17.635 11.452 1.00 51.62 293 GLY A N 1
ATOM 2217 C CA . GLY A 1 293 ? 52.885 17.900 10.674 1.00 51.62 293 GLY A CA 1
ATOM 2218 C C . GLY A 1 293 ? 52.898 17.431 9.219 1.00 51.62 293 GLY A C 1
ATOM 2219 O O . GLY A 1 293 ? 53.115 16.263 8.933 1.00 51.62 293 GLY A O 1
ATOM 2220 N N . ALA A 1 294 ? 52.831 18.395 8.300 1.00 46.97 294 ALA A N 1
ATOM 2221 C CA . ALA A 1 294 ? 53.741 18.449 7.156 1.00 46.97 294 ALA A CA 1
ATOM 2222 C C . ALA A 1 294 ? 53.840 19.906 6.677 1.00 46.97 294 ALA A C 1
ATOM 2224 O O . ALA A 1 294 ? 52.887 20.478 6.154 1.00 46.97 294 ALA A O 1
ATOM 2225 N N . LYS A 1 295 ? 55.003 20.520 6.922 1.00 53.66 295 LYS A N 1
ATOM 2226 C CA . LYS A 1 295 ? 55.410 21.807 6.350 1.00 53.66 295 LYS A CA 1
ATOM 2227 C C . LYS A 1 295 ? 55.532 21.639 4.831 1.00 53.66 295 LYS A C 1
ATOM 2229 O O . LYS A 1 295 ? 56.282 20.770 4.397 1.00 53.66 295 LYS A O 1
ATOM 2234 N N . ALA A 1 296 ? 54.867 22.477 4.039 1.00 50.78 296 ALA A N 1
ATOM 2235 C CA . ALA A 1 296 ? 55.151 22.605 2.611 1.00 50.78 296 ALA A CA 1
ATOM 2236 C C . ALA A 1 296 ? 56.031 23.837 2.376 1.00 50.78 296 ALA A C 1
ATOM 2238 O O . ALA A 1 296 ? 55.769 24.925 2.889 1.00 50.78 296 ALA A O 1
ATOM 2239 N N . GLY A 1 297 ? 57.136 23.600 1.672 1.00 54.56 297 GLY A N 1
ATOM 2240 C CA . GLY A 1 297 ? 58.249 24.513 1.503 1.00 54.56 297 GLY A CA 1
ATOM 2241 C C . GLY A 1 297 ? 58.029 25.614 0.470 1.00 54.56 297 GLY A C 1
ATOM 2242 O O . GLY A 1 297 ? 57.267 25.512 -0.485 1.00 54.56 297 GLY A O 1
ATOM 2243 N N . LYS A 1 298 ? 58.802 26.663 0.713 1.00 55.19 298 LYS A N 1
ATOM 2244 C CA . LYS A 1 298 ? 59.071 27.864 -0.068 1.00 55.19 298 LYS A CA 1
ATOM 2245 C C . LYS A 1 298 ? 59.799 27.498 -1.373 1.00 55.19 298 LYS A C 1
ATOM 2247 O O . LYS A 1 298 ? 60.883 26.926 -1.296 1.00 55.19 298 LYS A O 1
ATOM 2252 N N . ARG A 1 299 ? 59.278 27.884 -2.545 1.00 52.78 299 ARG A N 1
ATOM 2253 C CA . ARG A 1 299 ? 60.089 28.190 -3.743 1.00 52.78 299 ARG A CA 1
ATOM 2254 C C . ARG A 1 299 ? 59.316 29.070 -4.727 1.00 52.78 299 ARG A C 1
ATOM 2256 O O . ARG A 1 299 ? 58.116 28.919 -4.902 1.00 52.78 299 ARG A O 1
ATOM 2263 N N . ALA A 1 300 ? 60.056 30.020 -5.284 1.00 45.38 300 ALA A N 1
ATOM 2264 C CA . ALA A 1 300 ? 59.628 31.171 -6.062 1.00 45.38 300 ALA A CA 1
ATOM 2265 C C . ALA A 1 300 ? 60.049 31.047 -7.537 1.00 45.38 300 ALA A C 1
ATOM 2267 O O . ALA A 1 300 ? 61.044 30.381 -7.811 1.00 45.38 300 ALA A O 1
ATOM 2268 N N . ALA A 1 301 ? 59.336 31.751 -8.424 1.00 41.47 301 ALA A N 1
ATOM 2269 C CA . ALA A 1 301 ? 59.790 32.418 -9.663 1.00 41.47 301 ALA A CA 1
ATOM 2270 C C . ALA A 1 301 ? 58.553 33.160 -10.241 1.00 41.47 301 ALA A C 1
ATOM 2272 O O . ALA A 1 301 ? 57.505 32.536 -10.360 1.00 41.47 301 ALA A O 1
ATOM 2273 N N . ALA A 1 302 ? 58.499 34.502 -10.309 1.00 40.47 302 ALA A N 1
ATOM 2274 C CA . ALA A 1 302 ? 59.087 35.406 -11.327 1.00 40.47 302 ALA A CA 1
ATOM 2275 C C . ALA A 1 302 ? 58.457 35.188 -12.729 1.00 40.47 302 ALA A C 1
ATOM 2277 O O . ALA A 1 302 ? 58.422 34.050 -13.171 1.00 40.47 302 ALA A O 1
ATOM 2278 N N . ALA A 1 303 ? 57.971 36.163 -13.513 1.00 39.06 303 ALA A N 1
ATOM 2279 C CA . ALA A 1 303 ? 57.947 37.632 -13.469 1.00 39.06 303 ALA A CA 1
ATOM 2280 C C . ALA A 1 303 ? 57.018 38.191 -14.596 1.00 39.06 303 ALA A C 1
ATOM 2282 O O . ALA A 1 303 ? 56.572 37.418 -15.439 1.00 39.06 303 ALA A O 1
ATOM 2283 N N . ALA A 1 304 ? 56.868 39.532 -14.627 1.00 41.31 304 ALA A N 1
ATOM 2284 C CA . ALA A 1 304 ? 56.318 40.446 -15.665 1.00 41.31 304 ALA A CA 1
ATOM 2285 C C . ALA A 1 304 ? 54.800 40.759 -15.583 1.00 41.31 304 ALA A C 1
ATOM 2287 O O . ALA A 1 304 ? 53.972 39.908 -15.874 1.00 41.31 304 ALA A O 1
ATOM 2288 N N . ALA A 1 305 ? 54.390 41.885 -14.967 1.00 40.94 305 ALA A N 1
ATOM 2289 C CA . ALA A 1 305 ? 54.297 43.273 -15.495 1.00 40.94 305 ALA A CA 1
ATOM 2290 C C . ALA A 1 305 ? 53.109 43.426 -16.477 1.00 40.94 305 ALA A C 1
ATOM 2292 O O . ALA A 1 305 ? 53.046 42.688 -17.446 1.00 40.94 305 ALA A O 1
ATOM 2293 N N . SER A 1 306 ? 52.113 44.299 -16.274 1.00 40.94 306 SER A N 1
ATOM 2294 C CA . SER A 1 306 ? 52.205 45.742 -15.997 1.00 40.94 306 SER A CA 1
ATOM 2295 C C . SER A 1 306 ? 50.872 46.350 -15.490 1.00 40.94 306 SER A C 1
ATOM 2297 O O . SER A 1 306 ? 49.816 45.858 -15.873 1.00 40.94 306 SER A O 1
ATOM 2299 N N . THR A 1 307 ? 50.976 47.455 -14.718 1.00 42.47 307 THR A N 1
ATOM 2300 C CA . THR A 1 307 ? 50.092 48.666 -14.658 1.00 42.47 307 THR A CA 1
ATOM 2301 C C . THR A 1 307 ? 48.578 48.483 -14.420 1.00 42.47 307 THR A C 1
ATOM 2303 O O . THR A 1 307 ? 47.932 47.724 -15.116 1.00 42.47 307 THR A O 1
ATOM 2306 N N . GLU A 1 308 ? 47.843 49.201 -13.568 1.00 38.28 308 GLU A N 1
ATOM 2307 C CA . GLU A 1 308 ? 48.026 50.405 -12.751 1.00 38.28 308 GLU A CA 1
ATOM 2308 C C . GLU A 1 308 ? 46.672 50.654 -12.031 1.00 38.28 308 GLU A C 1
ATOM 2310 O O . GLU A 1 308 ? 45.634 50.171 -12.480 1.00 38.28 308 GLU A O 1
ATOM 2315 N N . SER A 1 309 ? 46.682 51.450 -10.957 1.00 37.66 309 SER A N 1
ATOM 2316 C CA . SER A 1 309 ? 45.533 52.159 -10.354 1.00 37.66 309 SER A CA 1
ATOM 2317 C C . SER A 1 309 ? 44.919 51.654 -9.026 1.00 37.66 309 SER A C 1
ATOM 2319 O O . SER A 1 309 ? 44.016 50.830 -8.958 1.00 37.66 309 SER A O 1
ATOM 2321 N N . THR A 1 310 ? 45.446 52.251 -7.953 1.00 42.41 310 THR A N 1
ATOM 2322 C CA . THR A 1 310 ? 44.771 53.073 -6.921 1.00 42.41 310 THR A CA 1
ATOM 2323 C C . THR A 1 310 ? 43.479 52.621 -6.199 1.00 42.41 310 THR A C 1
ATOM 2325 O O . THR A 1 310 ? 42.394 52.607 -6.760 1.00 42.41 310 THR A O 1
ATOM 2328 N N . ARG A 1 311 ? 43.618 52.559 -4.857 1.00 40.28 311 ARG A N 1
ATOM 2329 C CA . ARG A 1 311 ? 42.660 52.916 -3.775 1.00 40.28 311 ARG A CA 1
ATOM 2330 C C . ARG A 1 311 ? 41.410 52.047 -3.533 1.00 40.28 311 ARG A C 1
ATOM 2332 O O . ARG A 1 311 ? 40.428 52.133 -4.251 1.00 40.28 311 ARG A O 1
ATOM 2339 N N . ALA A 1 312 ? 41.391 51.407 -2.356 1.00 40.09 312 ALA A N 1
ATOM 2340 C CA . ALA A 1 312 ? 40.483 51.683 -1.220 1.00 40.09 312 ALA A CA 1
ATOM 2341 C C . ALA A 1 312 ? 40.163 50.394 -0.442 1.00 40.09 312 ALA A C 1
ATOM 2343 O O . ALA A 1 312 ? 39.664 49.418 -0.994 1.00 40.09 312 ALA A O 1
ATOM 2344 N N . GLY A 1 313 ? 40.442 50.392 0.864 1.00 51.56 313 GLY A N 1
ATOM 2345 C CA . GLY A 1 313 ? 40.046 49.307 1.754 1.00 51.56 313 GLY A CA 1
ATOM 2346 C C . GLY A 1 313 ? 38.565 49.387 2.107 1.00 51.56 313 GLY A C 1
ATOM 2347 O O . GLY A 1 313 ? 38.098 50.453 2.484 1.00 51.56 313 GLY A O 1
ATOM 2348 N N . THR A 1 314 ? 37.857 48.257 2.051 1.00 42.75 314 THR A N 1
ATOM 2349 C CA . THR A 1 314 ? 36.653 47.992 2.856 1.00 42.75 314 THR A CA 1
ATOM 2350 C C . THR A 1 314 ? 36.446 46.480 3.041 1.00 42.75 314 THR A C 1
ATOM 2352 O O . THR A 1 314 ? 36.479 45.700 2.098 1.00 42.75 314 THR A O 1
ATOM 2355 N N . SER A 1 315 ? 36.276 46.084 4.307 1.00 45.34 315 SER A N 1
ATOM 2356 C CA . SER A 1 315 ? 35.410 45.012 4.824 1.00 45.34 315 SER A CA 1
ATOM 2357 C C . SER A 1 315 ? 34.955 43.903 3.851 1.00 45.34 315 SER A C 1
ATOM 2359 O O . SER A 1 315 ? 33.937 44.037 3.171 1.00 45.34 315 SER A O 1
ATOM 2361 N N . SER A 1 316 ? 35.589 42.729 3.927 1.00 39.69 316 SER A N 1
ATOM 2362 C CA . SER A 1 316 ? 35.070 41.490 3.342 1.00 39.69 316 SER A CA 1
ATOM 2363 C C . SER A 1 316 ? 33.925 40.916 4.193 1.00 39.69 316 SER A C 1
ATOM 2365 O O . SER A 1 316 ? 34.155 40.234 5.194 1.00 39.69 316 SER A O 1
ATOM 2367 N N . ARG A 1 317 ? 32.677 41.160 3.786 1.00 60.09 317 ARG A N 1
ATOM 2368 C CA . ARG A 1 317 ? 31.542 40.289 4.128 1.00 60.09 317 ARG A CA 1
ATOM 2369 C C . ARG A 1 317 ? 31.201 39.456 2.888 1.00 60.09 317 ARG A C 1
ATOM 2371 O O . ARG A 1 317 ? 31.177 40.024 1.799 1.00 60.09 317 ARG A O 1
ATOM 2378 N N . PRO A 1 318 ? 30.954 38.143 3.014 1.00 56.53 318 PRO A N 1
ATOM 2379 C CA . PRO A 1 318 ? 30.564 37.323 1.876 1.00 56.53 318 PRO A CA 1
ATOM 2380 C C . PRO A 1 318 ? 29.189 37.774 1.366 1.00 56.53 318 PRO A C 1
ATOM 2382 O O . PRO A 1 318 ? 28.202 37.765 2.101 1.00 56.53 318 PRO A O 1
ATOM 2385 N N . ILE A 1 319 ? 29.157 38.211 0.109 1.00 55.72 319 ILE A N 1
ATOM 2386 C CA . ILE A 1 319 ? 27.956 38.615 -0.620 1.00 55.72 319 ILE A CA 1
ATOM 2387 C C . ILE A 1 319 ? 27.206 37.338 -1.009 1.00 55.72 319 ILE A C 1
ATOM 2389 O O . ILE A 1 319 ? 27.703 36.534 -1.795 1.00 55.72 319 ILE A O 1
ATOM 2393 N N . LEU A 1 320 ? 26.017 37.143 -0.438 1.00 65.44 320 LEU A N 1
ATOM 2394 C CA . LEU A 1 320 ? 25.046 36.177 -0.946 1.00 65.44 320 LEU A CA 1
ATOM 2395 C C . LEU A 1 320 ? 24.519 36.672 -2.304 1.00 65.44 320 LEU A C 1
ATOM 2397 O O . LEU A 1 320 ? 24.215 37.863 -2.426 1.00 65.44 320 LEU A O 1
ATOM 2401 N N . PRO A 1 321 ? 24.379 35.797 -3.313 1.00 57.84 321 PRO A N 1
ATOM 2402 C CA . PRO A 1 321 ? 23.744 36.167 -4.570 1.00 57.84 321 PRO A CA 1
ATOM 2403 C C . PRO A 1 321 ? 22.288 36.570 -4.302 1.00 57.84 321 PRO A C 1
ATOM 2405 O O . PRO A 1 321 ? 21.501 35.795 -3.758 1.00 57.84 321 PRO A O 1
ATOM 2408 N N . ARG A 1 322 ? 21.937 37.809 -4.664 1.00 52.91 322 ARG A N 1
ATOM 2409 C CA . ARG A 1 322 ? 20.551 38.285 -4.688 1.00 52.91 322 ARG A CA 1
ATOM 2410 C C . ARG A 1 322 ? 19.784 37.478 -5.738 1.00 52.91 322 ARG A C 1
ATOM 2412 O O . ARG A 1 322 ? 20.082 37.586 -6.922 1.00 52.91 322 ARG A O 1
ATOM 2419 N N . LEU A 1 323 ? 18.808 36.684 -5.298 1.00 55.84 323 LEU A N 1
ATOM 2420 C CA . LEU A 1 323 ? 17.741 36.194 -6.167 1.00 55.84 323 LEU A CA 1
ATOM 2421 C C . LEU A 1 323 ? 16.858 37.389 -6.541 1.00 55.84 323 LEU A C 1
ATOM 2423 O O . LEU A 1 323 ? 16.182 37.947 -5.675 1.00 55.84 323 LEU A O 1
ATOM 2427 N N . GLU A 1 324 ? 16.857 37.770 -7.814 1.00 56.84 324 GLU A N 1
ATOM 2428 C CA . GLU A 1 324 ? 15.814 38.634 -8.358 1.00 56.84 324 GLU A CA 1
ATOM 2429 C C . GLU A 1 324 ? 14.573 37.783 -8.641 1.00 56.84 324 GLU A C 1
ATOM 2431 O O . GLU A 1 324 ? 14.608 36.837 -9.427 1.00 56.84 324 GLU A O 1
ATOM 2436 N N . LEU A 1 325 ? 13.482 38.088 -7.939 1.00 54.94 325 LEU A N 1
ATOM 2437 C CA . LEU A 1 325 ? 12.163 37.516 -8.187 1.00 54.94 325 LEU A CA 1
ATOM 2438 C C . LEU A 1 325 ? 11.450 38.395 -9.227 1.00 54.94 325 LEU A C 1
ATOM 2440 O O . LEU A 1 325 ? 11.386 39.611 -9.024 1.00 54.94 325 LEU A O 1
ATOM 2444 N N . PRO A 1 326 ? 10.895 37.832 -10.315 1.00 50.09 326 PRO A N 1
ATOM 2445 C CA . PRO A 1 326 ? 10.101 38.610 -11.254 1.00 50.09 326 PRO A CA 1
ATOM 2446 C C . PRO A 1 326 ? 8.818 39.110 -10.579 1.00 50.09 326 PRO A C 1
ATOM 2448 O O . PRO A 1 326 ? 8.111 38.361 -9.902 1.00 50.09 326 PRO A O 1
ATOM 2451 N N . ALA A 1 327 ? 8.542 40.401 -10.767 1.00 41.47 327 ALA A N 1
ATOM 2452 C CA . ALA A 1 327 ? 7.359 41.082 -10.271 1.00 41.47 327 ALA A CA 1
ATOM 2453 C C . ALA A 1 327 ? 6.079 40.394 -10.774 1.00 41.47 327 ALA A C 1
ATOM 2455 O O . ALA A 1 327 ? 5.863 40.237 -11.976 1.00 41.47 327 ALA A O 1
ATOM 2456 N N . ALA A 1 328 ? 5.221 39.997 -9.836 1.00 44.41 328 ALA A N 1
ATOM 2457 C CA . ALA A 1 328 ? 3.876 39.541 -10.132 1.00 44.41 328 ALA A CA 1
ATOM 2458 C C . ALA A 1 328 ? 3.034 40.730 -10.621 1.00 44.41 328 ALA A C 1
ATOM 2460 O O . ALA A 1 328 ? 2.791 41.682 -9.879 1.00 44.41 328 ALA A O 1
ATOM 2461 N N . ASN A 1 329 ? 2.574 40.652 -11.869 1.00 40.91 329 ASN A N 1
ATOM 2462 C CA . ASN A 1 329 ? 1.527 41.511 -12.408 1.00 40.91 329 ASN A CA 1
ATOM 2463 C C . ASN A 1 329 ? 0.210 41.210 -11.679 1.00 40.91 329 ASN A C 1
ATOM 2465 O O . ASN A 1 329 ? -0.510 40.274 -12.021 1.00 40.91 329 ASN A O 1
ATOM 2469 N N . LEU A 1 330 ? -0.098 42.011 -10.661 1.00 42.44 330 LEU A N 1
ATOM 2470 C CA . LEU A 1 330 ? -1.427 42.101 -10.067 1.00 42.44 330 LEU A CA 1
ATOM 2471 C C . LEU A 1 330 ? -2.330 42.890 -11.021 1.00 42.44 330 LEU A C 1
ATOM 2473 O O . LEU A 1 330 ? -2.320 44.119 -11.035 1.00 42.44 330 LEU A O 1
ATOM 2477 N N . ALA A 1 331 ? -3.113 42.171 -11.825 1.00 43.84 331 ALA A N 1
ATOM 2478 C CA . ALA A 1 331 ? -4.283 42.741 -12.474 1.00 43.84 331 ALA A CA 1
ATOM 2479 C C . ALA A 1 331 ? -5.384 42.921 -11.418 1.00 43.84 331 ALA A C 1
ATOM 2481 O O . ALA A 1 331 ? -5.835 41.967 -10.785 1.00 43.84 331 ALA A O 1
ATOM 2482 N N . ALA A 1 332 ? -5.763 44.179 -11.212 1.00 39.38 332 ALA A N 1
ATOM 2483 C CA . ALA A 1 332 ? -6.793 44.617 -10.290 1.00 39.38 332 ALA A CA 1
ATOM 2484 C C . ALA A 1 332 ? -8.176 44.080 -10.696 1.00 39.38 332 ALA A C 1
ATOM 2486 O O . ALA A 1 332 ? -8.645 44.329 -11.805 1.00 39.38 332 ALA A O 1
ATOM 2487 N N . VAL A 1 333 ? -8.850 43.398 -9.768 1.00 48.06 333 VAL A N 1
ATOM 2488 C CA . VAL A 1 333 ? -10.292 43.139 -9.838 1.00 48.06 333 VAL A CA 1
ATOM 2489 C C . VAL A 1 333 ? -10.991 44.220 -9.021 1.00 48.06 333 VAL A C 1
ATOM 2491 O O . VAL A 1 333 ? -10.796 44.350 -7.814 1.00 48.06 333 VAL A O 1
ATOM 2494 N N . THR A 1 334 ? -11.773 45.035 -9.718 1.00 44.91 334 THR A N 1
ATOM 2495 C CA . THR A 1 334 ? -12.647 46.082 -9.183 1.00 44.91 334 THR A CA 1
ATOM 2496 C C . THR A 1 334 ? -13.737 45.514 -8.265 1.00 44.91 334 THR A C 1
ATOM 2498 O O . THR A 1 334 ? -14.365 44.518 -8.628 1.00 44.91 334 THR A O 1
ATOM 2501 N N . PRO A 1 335 ? -14.044 46.159 -7.124 1.00 49.25 335 PRO A N 1
ATOM 2502 C CA . PRO A 1 335 ? -15.149 45.754 -6.265 1.00 49.25 335 PRO A CA 1
ATOM 2503 C C . PRO A 1 335 ? -16.478 46.301 -6.803 1.00 49.25 335 PRO A C 1
ATOM 2505 O O . PRO A 1 335 ? -16.661 47.514 -6.930 1.00 49.25 335 PRO A O 1
ATOM 2508 N N . HIS A 1 336 ? -17.426 45.408 -7.099 1.00 44.81 336 HIS A N 1
ATOM 2509 C CA . HIS A 1 336 ? -18.792 45.812 -7.412 1.00 44.81 336 HIS A CA 1
ATOM 2510 C C . HIS A 1 336 ? -19.549 46.176 -6.128 1.00 44.81 336 HIS A C 1
ATOM 2512 O O . HIS A 1 336 ? -19.747 45.383 -5.212 1.00 44.81 336 HIS A O 1
ATOM 2518 N N . ARG A 1 337 ? -19.926 47.448 -6.123 1.00 38.72 337 ARG A N 1
ATOM 2519 C CA . ARG A 1 337 ? -20.749 48.221 -5.202 1.00 38.72 337 ARG A CA 1
ATOM 2520 C C . ARG A 1 337 ? -22.089 47.550 -4.874 1.00 38.72 337 ARG A C 1
ATOM 2522 O O . ARG A 1 337 ? -22.869 47.252 -5.773 1.00 38.72 337 ARG A O 1
ATOM 2529 N N . ALA A 1 338 ? -22.352 47.412 -3.577 1.00 41.44 338 ALA A N 1
ATOM 2530 C CA . ALA A 1 338 ? -23.653 47.091 -3.006 1.00 41.44 338 ALA A CA 1
ATOM 2531 C C . ALA A 1 338 ? -24.659 48.237 -3.224 1.00 41.44 338 ALA A C 1
ATOM 2533 O O . ALA A 1 338 ? -24.312 49.414 -3.085 1.00 41.44 338 ALA A O 1
ATOM 2534 N N . ALA A 1 339 ? -25.907 47.876 -3.516 1.00 44.09 339 ALA A N 1
ATOM 2535 C CA . ALA A 1 339 ? -27.073 48.744 -3.404 1.00 44.09 339 ALA A CA 1
ATOM 2536 C C . ALA A 1 339 ? -28.087 48.094 -2.433 1.00 44.09 339 ALA A C 1
ATOM 2538 O O . ALA A 1 339 ? -28.230 46.871 -2.470 1.00 44.09 339 ALA A O 1
ATOM 2539 N N . PRO A 1 340 ? -28.747 48.876 -1.557 1.00 61.16 340 PRO A N 1
ATOM 2540 C CA . PRO A 1 340 ? -29.691 48.389 -0.547 1.00 61.16 340 PRO A CA 1
ATOM 2541 C C . PRO A 1 340 ? -31.165 48.548 -0.978 1.00 61.16 340 PRO A C 1
ATOM 2543 O O . PRO A 1 340 ? -31.429 49.269 -1.941 1.00 61.16 340 PRO A O 1
ATOM 2546 N N . ARG A 1 341 ? -32.073 47.986 -0.150 1.00 40.19 341 ARG A N 1
ATOM 2547 C CA . ARG A 1 341 ? -33.566 48.022 -0.133 1.00 40.19 341 ARG A CA 1
ATOM 2548 C C . ARG A 1 341 ? -34.242 46.757 -0.681 1.00 40.19 341 ARG A C 1
ATOM 2550 O O . ARG A 1 341 ? -33.746 46.182 -1.636 1.00 40.19 341 ARG A O 1
ATOM 2557 N N . ASP A 1 342 ? -35.361 46.265 -0.153 1.00 40.66 342 ASP A N 1
ATOM 2558 C CA . ASP A 1 342 ? -36.281 46.741 0.892 1.00 40.66 342 ASP A CA 1
ATOM 2559 C C . ASP A 1 342 ? -37.093 45.545 1.429 1.00 40.66 342 ASP A C 1
ATOM 2561 O O . ASP A 1 342 ? -37.157 44.486 0.801 1.00 40.66 342 ASP A O 1
ATOM 2565 N N . ASP A 1 343 ? -37.714 45.763 2.585 1.00 44.75 343 ASP A N 1
ATOM 2566 C CA . ASP A 1 343 ? -38.660 44.901 3.290 1.00 44.75 343 ASP A CA 1
ATOM 2567 C C . ASP A 1 343 ? -39.827 44.368 2.435 1.00 44.75 343 ASP A C 1
ATOM 2569 O O . ASP A 1 343 ? -40.408 45.107 1.639 1.00 44.75 343 ASP A O 1
ATOM 2573 N N . SER A 1 344 ? -40.285 43.144 2.743 1.00 40.50 344 SER A N 1
ATOM 2574 C CA . SER A 1 344 ? -41.685 42.817 3.117 1.00 40.50 344 SER A CA 1
ATOM 2575 C C . SER A 1 344 ? -42.183 41.451 2.614 1.00 40.50 344 SER A C 1
ATOM 2577 O O . SER A 1 344 ? -41.983 41.075 1.465 1.00 40.50 344 SER A O 1
ATOM 2579 N N . ALA A 1 345 ? -42.978 40.817 3.487 1.00 39.94 345 ALA A N 1
ATOM 2580 C CA . ALA A 1 345 ? -44.044 39.840 3.225 1.00 39.94 345 ALA A CA 1
ATOM 2581 C C . ALA A 1 345 ? -43.709 38.328 3.192 1.00 39.94 345 ALA A C 1
ATOM 2583 O O . ALA A 1 345 ? -43.461 37.714 2.161 1.00 39.94 345 ALA A O 1
ATOM 2584 N N . THR A 1 346 ? -43.887 37.700 4.360 1.00 45.84 346 THR A N 1
ATOM 2585 C CA . THR A 1 346 ? -44.630 36.428 4.541 1.00 45.84 346 THR A CA 1
ATOM 2586 C C . THR A 1 346 ? -46.050 36.607 3.955 1.00 45.84 346 THR A C 1
ATOM 2588 O O . THR A 1 346 ? -46.582 37.708 4.129 1.00 45.84 346 THR A O 1
ATOM 2591 N N . PRO A 1 347 ? -46.711 35.614 3.305 1.00 53.81 347 PRO A N 1
ATOM 2592 C CA . PRO A 1 347 ? -47.250 34.456 4.035 1.00 53.81 347 PRO A CA 1
ATOM 2593 C C . PRO A 1 347 ? -47.459 33.128 3.252 1.00 53.81 347 PRO A C 1
ATOM 2595 O O . PRO A 1 347 ? -47.446 33.075 2.029 1.00 53.81 347 PRO A O 1
ATOM 2598 N N . ALA A 1 348 ? -47.785 32.098 4.045 1.00 40.59 348 ALA A N 1
ATOM 2599 C CA . ALA A 1 348 ? -48.705 30.979 3.780 1.00 40.59 348 ALA A CA 1
ATOM 2600 C C . ALA A 1 348 ? -48.284 29.778 2.897 1.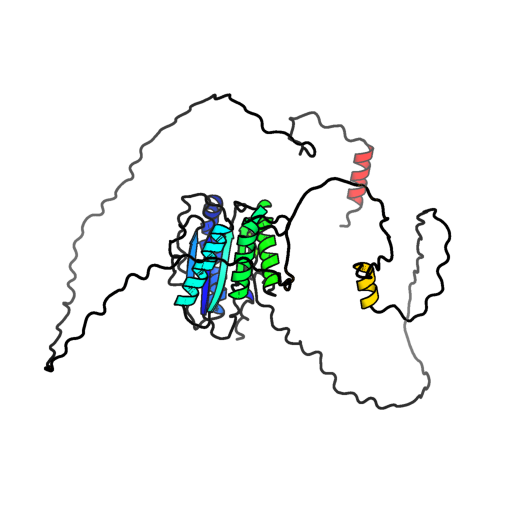00 40.59 348 ALA A C 1
ATOM 2602 O O . ALA A 1 348 ? -47.986 29.882 1.712 1.00 40.59 348 ALA A O 1
ATOM 2603 N N . ALA A 1 349 ? -48.393 28.601 3.529 1.00 48.41 349 ALA A N 1
ATOM 2604 C CA . ALA A 1 349 ? -48.540 27.272 2.930 1.00 48.41 349 ALA A CA 1
ATOM 2605 C C . ALA A 1 349 ? -49.810 27.172 2.054 1.00 48.41 349 ALA A C 1
ATOM 2607 O O . ALA A 1 349 ? -50.727 27.980 2.229 1.00 48.41 349 ALA A O 1
ATOM 2608 N N . PRO A 1 350 ? -49.904 26.163 1.164 1.00 55.28 350 PRO A N 1
ATOM 2609 C CA . PRO A 1 350 ? -50.710 24.997 1.553 1.00 55.28 350 PRO A CA 1
ATOM 2610 C C . PRO A 1 350 ? -50.259 23.623 0.997 1.00 55.28 350 PRO A C 1
ATOM 2612 O O . PRO A 1 350 ? -49.630 23.506 -0.049 1.00 55.28 350 PRO A O 1
ATOM 2615 N N . GLU A 1 351 ? -50.630 22.602 1.775 1.00 38.19 351 GLU A N 1
ATOM 2616 C CA . GLU A 1 351 ? -51.176 21.276 1.422 1.00 38.19 351 GLU A CA 1
ATOM 2617 C C . GLU A 1 351 ? -50.589 20.416 0.284 1.00 38.19 351 GLU A C 1
ATOM 2619 O O . GLU A 1 351 ? -50.718 20.684 -0.907 1.00 38.19 351 GLU A O 1
ATOM 2624 N N . SER A 1 352 ? -50.107 19.237 0.695 1.00 51.22 352 SER A N 1
ATOM 2625 C CA . SER A 1 352 ? -50.099 17.994 -0.091 1.00 51.22 352 SER A CA 1
ATOM 2626 C C . SER A 1 352 ? -51.514 17.420 -0.265 1.00 51.22 352 SER A C 1
ATOM 2628 O O . SER A 1 352 ? -52.331 17.564 0.644 1.00 51.22 352 SER A O 1
ATOM 2630 N N . PRO A 1 353 ? -51.776 16.664 -1.351 1.00 63.50 353 PRO A N 1
ATOM 2631 C CA . PRO A 1 353 ? -52.468 15.367 -1.211 1.00 63.50 353 PRO A CA 1
ATOM 2632 C C . PRO A 1 353 ? -51.940 14.297 -2.232 1.00 63.50 353 PRO A C 1
ATOM 2634 O O . PRO A 1 353 ? -50.942 14.552 -2.902 1.00 63.50 353 PRO A O 1
ATOM 2637 N N . PRO A 1 354 ? -52.514 13.075 -2.341 1.00 66.94 354 PRO A N 1
ATOM 2638 C CA . PRO A 1 354 ? -52.018 11.807 -1.775 1.00 66.94 354 PRO A CA 1
ATOM 2639 C C . PRO A 1 354 ? -51.584 10.767 -2.851 1.00 66.94 354 PRO A C 1
ATOM 2641 O O . PRO A 1 354 ? -51.747 11.015 -4.047 1.00 66.94 354 PRO A O 1
ATOM 2644 N N . PRO A 1 355 ? -51.066 9.573 -2.473 1.00 57.41 355 PRO A N 1
ATOM 2645 C CA . PRO A 1 355 ? -50.710 8.524 -3.433 1.00 57.41 355 PRO A CA 1
ATOM 2646 C C . PRO A 1 355 ? -51.930 7.663 -3.824 1.00 57.41 355 PRO A C 1
ATOM 2648 O O . PRO A 1 355 ? -52.746 7.340 -2.956 1.00 57.41 355 PRO A O 1
ATOM 2651 N N . PRO A 1 356 ? -52.059 7.214 -5.087 1.00 63.78 356 PRO A N 1
ATOM 2652 C CA . PRO A 1 356 ? -53.037 6.195 -5.438 1.00 63.78 356 PRO A CA 1
ATOM 2653 C C . PRO A 1 356 ? -52.522 4.778 -5.148 1.00 63.78 356 PRO A C 1
ATOM 2655 O O . PRO A 1 356 ? -51.389 4.406 -5.456 1.00 63.78 356 PRO A O 1
ATOM 2658 N N . ALA A 1 357 ? -53.417 4.005 -4.538 1.00 53.84 357 ALA A N 1
ATOM 2659 C CA . ALA A 1 357 ? -53.281 2.604 -4.189 1.00 53.84 357 ALA A CA 1
ATOM 2660 C C . ALA A 1 357 ? -53.369 1.661 -5.404 1.00 53.84 357 ALA A C 1
ATOM 2662 O O . ALA A 1 357 ? -53.809 2.020 -6.493 1.00 53.84 357 ALA A O 1
ATOM 2663 N N . ALA A 1 358 ? -52.946 0.428 -5.140 1.00 47.19 358 ALA A N 1
ATOM 2664 C CA . ALA A 1 358 ? -52.805 -0.713 -6.028 1.00 47.19 358 ALA A CA 1
ATOM 2665 C C . ALA A 1 358 ? -54.003 -1.036 -6.939 1.00 47.19 358 ALA A C 1
ATOM 2667 O O . ALA A 1 358 ? -55.168 -0.960 -6.550 1.00 47.19 358 ALA A O 1
ATOM 2668 N N . THR A 1 359 ? -53.692 -1.593 -8.110 1.00 46.00 359 THR A N 1
ATOM 2669 C CA . THR A 1 359 ? -54.579 -2.539 -8.792 1.00 46.00 359 THR A CA 1
ATOM 2670 C C . THR A 1 359 ? -53.737 -3.659 -9.391 1.00 46.00 359 THR A C 1
ATOM 2672 O O . THR A 1 359 ? -52.931 -3.450 -10.294 1.00 46.00 359 THR A O 1
ATOM 2675 N N . ALA A 1 360 ? -53.909 -4.859 -8.844 1.00 44.59 360 ALA A N 1
ATOM 2676 C CA . ALA A 1 360 ? -53.451 -6.096 -9.444 1.00 44.59 360 ALA A CA 1
ATOM 2677 C C . ALA A 1 360 ? -54.364 -6.432 -10.629 1.00 44.59 360 ALA A C 1
ATOM 2679 O O . ALA A 1 360 ? -55.573 -6.528 -10.447 1.00 44.59 360 ALA A O 1
ATOM 2680 N N . THR A 1 361 ? -53.799 -6.663 -11.815 1.00 45.44 361 THR A N 1
ATOM 2681 C CA . THR A 1 361 ? -54.436 -7.544 -12.803 1.00 45.44 361 THR A CA 1
ATOM 2682 C C . THR A 1 361 ? -53.369 -8.249 -13.625 1.00 45.44 361 THR A C 1
ATOM 2684 O O . THR A 1 361 ? -52.442 -7.632 -14.142 1.00 45.44 361 THR A O 1
ATOM 2687 N N . ALA A 1 362 ? -53.504 -9.568 -13.688 1.00 42.09 362 ALA A N 1
ATOM 2688 C CA . ALA A 1 362 ? -52.679 -10.478 -14.451 1.00 42.09 362 ALA A CA 1
ATOM 2689 C C . ALA A 1 362 ? -52.741 -10.188 -15.958 1.00 42.09 362 ALA A C 1
ATOM 2691 O O . ALA A 1 362 ? -53.821 -9.991 -16.510 1.00 42.09 362 ALA A O 1
ATOM 2692 N N . ALA A 1 363 ? -51.596 -10.280 -16.630 1.00 39.31 363 ALA A N 1
ATOM 2693 C CA . ALA A 1 363 ? -51.536 -10.600 -18.048 1.00 39.31 363 ALA A CA 1
ATOM 2694 C C . ALA A 1 363 ? -50.259 -11.399 -18.319 1.00 39.31 363 ALA A C 1
ATOM 2696 O O . ALA A 1 363 ? -49.140 -10.906 -18.194 1.00 39.31 363 ALA A O 1
ATOM 2697 N N . ALA A 1 364 ? -50.463 -12.671 -18.649 1.00 42.94 364 ALA A N 1
ATOM 2698 C CA . ALA A 1 364 ? -49.469 -13.551 -19.226 1.00 42.94 364 ALA A CA 1
ATOM 2699 C C . ALA A 1 364 ? -48.917 -12.938 -20.522 1.00 42.94 364 ALA A C 1
ATOM 2701 O O . ALA A 1 364 ? -49.680 -12.479 -21.370 1.00 42.94 364 ALA A O 1
ATOM 2702 N N . GLY A 1 365 ? -47.597 -12.961 -20.695 1.00 35.88 365 GLY A N 1
ATOM 2703 C CA . GLY A 1 365 ? -46.963 -12.382 -21.872 1.00 35.88 365 GLY A CA 1
ATOM 2704 C C . GLY A 1 365 ? -45.507 -12.792 -22.025 1.00 35.88 365 GLY A C 1
ATOM 2705 O O . GLY A 1 365 ? -44.617 -12.052 -21.643 1.00 35.88 365 GLY A O 1
ATOM 2706 N N . HIS A 1 366 ? -45.305 -13.972 -22.611 1.00 42.34 366 HIS A N 1
ATOM 2707 C CA . HIS A 1 366 ? -44.190 -14.304 -23.503 1.00 42.34 366 HIS A CA 1
ATOM 2708 C C . HIS A 1 366 ? -42.754 -14.109 -22.984 1.00 42.34 366 HIS A C 1
ATOM 2710 O O . HIS A 1 366 ? -42.104 -13.087 -23.189 1.00 42.34 366 HIS A O 1
ATOM 2716 N N . TYR A 1 367 ? -42.209 -15.213 -22.470 1.00 34.97 367 TYR A N 1
ATOM 2717 C CA . TYR A 1 367 ? -40.793 -15.542 -22.606 1.00 34.97 367 TYR A CA 1
ATOM 2718 C C . TYR A 1 367 ? -40.391 -15.527 -24.092 1.00 34.97 367 TYR A C 1
ATOM 2720 O O . TYR A 1 367 ? -40.930 -16.299 -24.885 1.00 34.97 367 TYR A O 1
ATOM 2728 N N . GLN A 1 368 ? -39.403 -14.709 -24.454 1.00 40.84 368 GLN A N 1
ATOM 2729 C CA . GLN A 1 368 ? -38.557 -14.954 -25.622 1.00 40.84 368 GLN A CA 1
ATOM 2730 C C . GLN A 1 368 ? -37.136 -15.286 -25.146 1.00 40.84 368 GLN A C 1
ATOM 2732 O O . GLN A 1 368 ? -36.525 -14.470 -24.453 1.00 40.84 368 GLN A O 1
ATOM 2737 N N . PRO A 1 369 ? -36.587 -16.461 -25.499 1.00 48.69 369 PRO A N 1
ATOM 2738 C CA . PRO A 1 369 ? -35.179 -16.757 -25.304 1.00 48.69 369 PRO A CA 1
ATOM 2739 C C . PRO A 1 369 ? -34.377 -16.173 -26.473 1.00 48.69 369 PRO A C 1
ATOM 2741 O O . PRO A 1 369 ? -34.526 -16.603 -27.617 1.00 48.69 369 PRO A O 1
ATOM 2744 N N . VAL A 1 370 ? -33.500 -15.210 -26.192 1.00 41.38 370 VAL A N 1
ATOM 2745 C CA . VAL A 1 370 ? -32.472 -14.799 -27.155 1.00 41.38 370 VAL A CA 1
ATOM 2746 C C . VAL A 1 370 ? -31.363 -15.848 -27.112 1.00 41.38 370 VAL A C 1
ATOM 2748 O O . VAL A 1 370 ? -30.594 -15.935 -26.157 1.00 41.38 370 VAL A O 1
ATOM 2751 N N . ALA A 1 371 ? -31.348 -16.694 -28.138 1.00 41.91 371 ALA A N 1
ATOM 2752 C CA . ALA A 1 371 ? -30.293 -17.657 -28.408 1.00 41.91 371 ALA A CA 1
ATOM 2753 C C . ALA A 1 371 ? -28.972 -16.952 -28.799 1.00 41.91 371 ALA A C 1
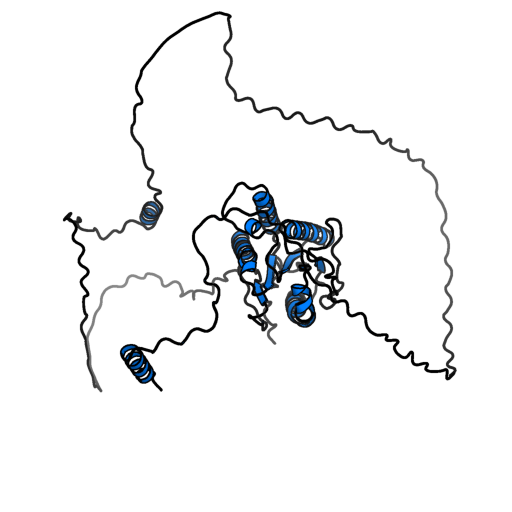ATOM 2755 O O . ALA A 1 371 ? -28.997 -15.829 -29.311 1.00 41.91 371 ALA A O 1
ATOM 2756 N N . PRO A 1 372 ? -27.814 -17.603 -28.581 1.00 44.97 372 PRO A N 1
ATOM 2757 C CA . PRO A 1 372 ? -26.500 -17.016 -28.808 1.00 44.97 372 PRO A CA 1
ATOM 2758 C C . PRO A 1 372 ? -26.114 -17.046 -30.292 1.00 44.97 372 PRO A C 1
ATOM 2760 O O . PRO A 1 372 ? -26.273 -18.061 -30.969 1.00 44.97 372 PRO A O 1
ATOM 2763 N N . VAL A 1 373 ? -25.533 -15.949 -30.779 1.00 41.47 373 VAL A N 1
ATOM 2764 C CA . VAL A 1 373 ? -24.904 -15.878 -32.103 1.00 41.47 373 VAL A CA 1
ATOM 2765 C C . VAL A 1 373 ? -23.394 -16.061 -31.939 1.00 41.47 373 VAL A C 1
ATOM 2767 O O . VAL A 1 373 ? -22.695 -15.169 -31.468 1.00 41.47 373 VAL A O 1
ATOM 2770 N N . LEU A 1 374 ? -22.900 -17.234 -32.338 1.00 43.94 374 LEU A N 1
ATOM 2771 C CA . LEU A 1 374 ? -21.528 -17.433 -32.818 1.00 43.94 374 LEU A CA 1
ATOM 2772 C C . LEU A 1 374 ? -21.489 -17.096 -34.319 1.00 43.94 374 LEU A C 1
ATOM 2774 O O . LEU A 1 374 ? -22.452 -17.384 -35.032 1.00 43.94 374 LEU A O 1
ATOM 2778 N N . PRO A 1 375 ? -20.382 -16.521 -34.814 1.00 49.59 375 PRO A N 1
ATOM 2779 C CA . PRO A 1 375 ? -19.503 -17.313 -35.685 1.00 49.59 375 PRO A CA 1
ATOM 2780 C C . PRO A 1 375 ? -18.016 -17.077 -35.352 1.00 49.59 375 PRO A C 1
ATOM 2782 O O . PRO A 1 375 ? -17.592 -15.973 -35.032 1.00 49.59 375 PRO A O 1
ATOM 2785 N N . LEU A 1 376 ? -17.227 -18.136 -35.173 1.00 33.28 376 LEU A N 1
ATOM 2786 C CA . LEU A 1 376 ? -16.461 -18.875 -36.190 1.00 33.28 376 LEU A CA 1
ATOM 2787 C C . LEU A 1 376 ? -15.299 -18.092 -36.841 1.00 33.28 376 LEU A C 1
ATOM 2789 O O . LEU A 1 376 ? -15.490 -17.194 -37.650 1.00 33.28 376 LEU A O 1
ATOM 2793 N N . THR A 1 377 ? -14.097 -18.616 -36.565 1.00 34.69 377 THR A N 1
ATOM 2794 C CA . THR A 1 377 ? -12.939 -18.770 -37.468 1.00 34.69 377 THR A CA 1
ATOM 2795 C C . THR A 1 377 ? -12.258 -17.530 -38.052 1.00 34.69 377 THR A C 1
ATOM 2797 O O . THR A 1 377 ? -12.736 -16.899 -38.986 1.00 34.69 377 THR A O 1
ATOM 2800 N N . GLY A 1 378 ? -11.017 -17.319 -37.605 1.00 33.84 378 GLY A N 1
ATOM 2801 C CA . GLY A 1 378 ? -10.035 -16.450 -38.248 1.00 33.84 378 GLY A CA 1
ATOM 2802 C C . GLY A 1 378 ? -8.611 -16.834 -37.850 1.00 33.84 378 GLY A C 1
ATOM 2803 O O . GLY A 1 378 ? -7.937 -16.090 -37.148 1.00 33.84 378 GLY A O 1
ATOM 2804 N N . VAL A 1 379 ? -8.169 -18.020 -38.274 1.00 36.16 379 VAL A N 1
ATOM 2805 C CA . VAL A 1 379 ? -6.762 -18.441 -38.243 1.00 36.16 379 VAL A CA 1
ATOM 2806 C C . VAL A 1 379 ? -5.966 -17.523 -39.174 1.00 36.16 379 VAL A C 1
ATOM 2808 O O . VAL A 1 379 ? -6.250 -17.460 -40.369 1.00 36.16 379 VAL A O 1
ATOM 2811 N N . ARG A 1 380 ? -4.950 -16.831 -38.650 1.00 34.75 380 ARG A N 1
ATOM 2812 C CA . ARG A 1 380 ? -3.890 -16.215 -39.458 1.00 34.75 380 ARG A CA 1
ATOM 2813 C C . ARG A 1 380 ? -2.523 -16.622 -38.921 1.00 34.75 380 ARG A C 1
ATOM 2815 O O . ARG A 1 380 ? -2.050 -16.117 -37.912 1.00 34.75 380 ARG A O 1
ATOM 2822 N N . THR A 1 381 ? -1.914 -17.547 -39.648 1.00 37.44 381 THR A N 1
ATOM 2823 C CA . THR A 1 381 ? -0.490 -17.879 -39.649 1.00 37.44 381 THR A CA 1
ATOM 2824 C C . THR A 1 381 ? 0.253 -16.956 -40.617 1.00 37.44 381 THR A C 1
ATOM 2826 O O . THR A 1 381 ? -0.043 -16.992 -41.807 1.00 37.44 381 THR A O 1
ATOM 2829 N N . LEU A 1 382 ? 1.222 -16.185 -40.118 1.00 38.09 382 LEU A N 1
ATOM 2830 C CA . LEU A 1 382 ? 2.357 -15.559 -40.828 1.00 38.09 382 LEU A CA 1
ATOM 2831 C C . LEU A 1 382 ? 3.451 -15.414 -39.734 1.00 38.09 382 LEU A C 1
ATOM 2833 O O . LEU A 1 382 ? 3.166 -14.785 -38.722 1.00 38.09 382 LEU A O 1
ATOM 2837 N N . SER A 1 383 ? 4.593 -16.124 -39.684 1.00 29.00 383 SER A N 1
ATOM 2838 C CA . SER A 1 383 ? 5.717 -16.271 -40.640 1.00 29.00 383 SER A CA 1
ATOM 2839 C C . SER A 1 383 ? 6.228 -14.910 -41.113 1.00 29.00 383 SER A C 1
ATOM 2841 O O . SER A 1 383 ? 5.407 -14.104 -41.524 1.00 29.00 383 SER A O 1
ATOM 2843 N N . LEU A 1 384 ? 7.508 -14.554 -41.207 1.00 37.34 384 LEU A N 1
ATOM 2844 C CA . LEU A 1 384 ? 8.854 -14.971 -40.777 1.00 37.34 384 LEU A CA 1
ATOM 2845 C C . LEU A 1 384 ? 9.730 -13.779 -41.269 1.00 37.34 384 LEU A C 1
ATOM 2847 O O . LEU A 1 384 ? 9.348 -13.132 -42.242 1.00 37.34 384 LEU A O 1
ATOM 2851 N N . ASP A 1 385 ? 10.875 -13.522 -40.634 1.00 34.81 385 ASP A N 1
ATOM 2852 C CA . ASP A 1 385 ? 11.970 -12.632 -41.083 1.00 34.81 385 ASP A CA 1
ATOM 2853 C C . ASP A 1 385 ? 11.828 -11.099 -40.929 1.00 34.81 385 ASP A C 1
ATOM 2855 O O . ASP A 1 385 ? 11.202 -10.415 -41.731 1.00 34.81 385 ASP A O 1
ATOM 2859 N N . ASP A 1 386 ? 12.597 -10.536 -39.985 1.00 36.66 386 ASP A N 1
ATOM 2860 C CA . ASP A 1 386 ? 13.391 -9.327 -40.266 1.00 36.66 386 ASP A CA 1
ATOM 2861 C C . ASP A 1 386 ? 14.776 -9.418 -39.575 1.00 36.66 386 ASP A C 1
ATOM 2863 O O . ASP A 1 386 ? 14.867 -9.418 -38.340 1.00 36.66 386 ASP A O 1
ATOM 2867 N N . PRO A 1 387 ? 15.873 -9.543 -40.346 1.00 47.31 387 PRO A N 1
ATOM 2868 C CA . PRO A 1 387 ? 17.232 -9.641 -39.839 1.00 47.31 387 PRO A CA 1
ATOM 2869 C C . PRO A 1 387 ? 17.983 -8.306 -39.952 1.00 47.31 387 PRO A C 1
ATOM 2871 O O . PRO A 1 387 ? 18.733 -8.108 -40.906 1.00 47.31 387 PRO A O 1
ATOM 2874 N N . ARG A 1 388 ? 17.908 -7.411 -38.952 1.00 40.31 388 ARG A N 1
ATOM 2875 C CA . ARG A 1 388 ? 18.877 -6.294 -38.818 1.00 40.31 388 ARG A CA 1
ATOM 2876 C C . ARG A 1 388 ? 19.289 -6.006 -37.373 1.00 40.31 388 ARG A C 1
ATOM 2878 O O . ARG A 1 388 ? 18.646 -5.283 -36.623 1.00 40.31 388 ARG A O 1
ATOM 2885 N N . ARG A 1 389 ? 20.447 -6.579 -37.027 1.00 37.44 389 ARG A N 1
ATOM 2886 C CA . ARG A 1 389 ? 21.300 -6.281 -35.865 1.00 37.44 389 ARG A CA 1
ATOM 2887 C C . ARG A 1 389 ? 21.737 -4.811 -35.813 1.00 37.44 389 ARG A C 1
ATOM 2889 O O . ARG A 1 389 ? 22.212 -4.286 -36.815 1.00 37.44 389 ARG A O 1
ATOM 2896 N N . ALA A 1 390 ? 21.857 -4.287 -34.592 1.00 36.38 390 ALA A N 1
ATOM 2897 C CA . ALA A 1 390 ? 23.074 -3.597 -34.153 1.00 36.38 390 ALA A CA 1
ATOM 2898 C C . ALA A 1 390 ? 23.393 -3.969 -32.682 1.00 36.38 390 ALA A C 1
ATOM 2900 O O . ALA A 1 390 ? 22.465 -4.197 -31.905 1.00 36.38 390 ALA A O 1
ATOM 2901 N N . PRO A 1 391 ? 24.679 -4.121 -32.303 1.00 45.44 391 PRO A N 1
ATOM 2902 C CA . PRO A 1 391 ? 25.087 -4.839 -31.096 1.00 45.44 391 PRO A CA 1
ATOM 2903 C C . PRO A 1 391 ? 25.269 -3.917 -29.880 1.00 45.44 391 PRO A C 1
ATOM 2905 O O . PRO A 1 391 ? 25.923 -2.881 -29.963 1.00 45.44 391 PRO A O 1
ATOM 2908 N N . ALA A 1 392 ? 24.759 -4.338 -28.721 1.00 39.16 392 ALA A N 1
ATOM 2909 C CA . ALA A 1 392 ? 25.076 -3.719 -27.435 1.00 39.16 392 ALA A CA 1
ATOM 2910 C C . ALA A 1 392 ? 26.436 -4.224 -26.891 1.00 39.16 392 ALA A C 1
ATOM 2912 O O . ALA A 1 392 ? 26.777 -5.398 -27.084 1.00 39.16 392 ALA A O 1
ATOM 2913 N N . PRO A 1 393 ? 27.218 -3.368 -26.205 1.00 45.81 393 PRO A N 1
ATOM 2914 C CA . PRO A 1 393 ? 28.569 -3.685 -25.753 1.00 45.81 393 PRO A CA 1
ATOM 2915 C C . PRO A 1 393 ? 28.552 -4.632 -24.545 1.00 45.81 393 PRO A C 1
ATOM 2917 O O . PRO A 1 393 ? 27.995 -4.330 -23.491 1.00 45.81 393 PRO A O 1
ATOM 2920 N N . ARG A 1 394 ? 29.199 -5.792 -24.705 1.00 34.72 394 ARG A N 1
ATOM 2921 C CA . ARG A 1 394 ? 29.453 -6.766 -23.637 1.00 34.72 394 ARG A CA 1
ATOM 2922 C C . ARG A 1 394 ? 30.579 -6.268 -22.729 1.00 34.72 394 ARG A C 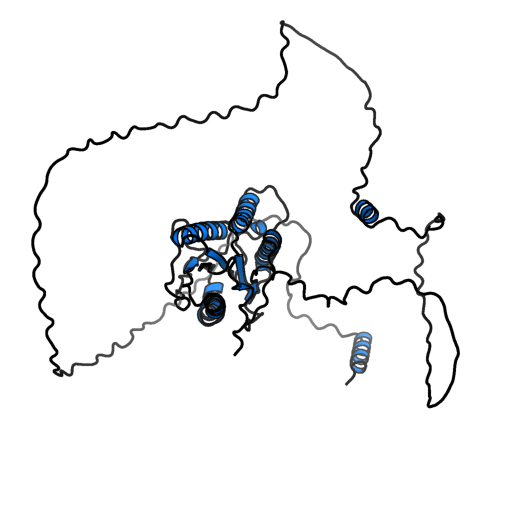1
ATOM 2924 O O . ARG A 1 394 ? 31.715 -6.155 -23.180 1.00 34.72 394 ARG A O 1
ATOM 2931 N N . TRP A 1 395 ? 30.278 -6.066 -21.448 1.00 38.31 395 TRP A N 1
ATOM 2932 C CA . TRP A 1 395 ? 31.279 -6.078 -20.380 1.00 38.31 395 TRP A CA 1
ATOM 2933 C C . TRP A 1 395 ? 31.373 -7.490 -19.774 1.00 38.31 395 TRP A C 1
ATOM 2935 O O . TRP A 1 395 ? 30.352 -8.178 -19.696 1.00 38.31 395 TRP A O 1
ATOM 2945 N N . PRO A 1 396 ? 32.579 -7.961 -19.409 1.00 51.91 396 PRO A N 1
ATOM 2946 C CA . PRO A 1 396 ? 32.815 -9.346 -19.024 1.00 51.91 396 PRO A CA 1
ATOM 2947 C C . PRO A 1 396 ? 32.563 -9.582 -17.528 1.00 51.91 396 PRO A C 1
ATOM 2949 O O . PRO A 1 396 ? 32.543 -8.643 -16.738 1.00 51.91 396 PRO A O 1
ATOM 2952 N N . TRP A 1 397 ? 32.472 -10.869 -17.184 1.00 52.25 397 TRP A N 1
ATOM 2953 C CA . TRP A 1 397 ? 32.385 -11.499 -15.857 1.00 52.25 397 TRP A CA 1
ATOM 2954 C C . TRP A 1 397 ? 30.966 -11.850 -15.368 1.00 52.25 397 TRP A C 1
ATOM 2956 O O . TRP A 1 397 ? 30.149 -10.990 -15.063 1.00 52.25 397 TRP A O 1
ATOM 2966 N N . LEU A 1 398 ? 30.771 -13.175 -15.242 1.00 39.75 398 LEU A N 1
ATOM 2967 C CA . LEU A 1 398 ? 29.612 -13.960 -14.778 1.00 39.75 398 LEU A CA 1
ATOM 2968 C C . LEU A 1 398 ? 28.573 -14.325 -15.857 1.00 39.75 398 LEU A C 1
ATOM 2970 O O . LEU A 1 398 ? 27.571 -13.648 -16.060 1.00 39.75 398 LEU A O 1
ATOM 2974 N N . GLN A 1 399 ? 28.799 -15.470 -16.515 1.00 37.31 399 GLN A N 1
ATOM 2975 C CA . GLN A 1 399 ? 27.761 -16.197 -17.252 1.00 37.31 399 GLN A CA 1
ATOM 2976 C C . GLN A 1 399 ? 27.032 -17.168 -16.306 1.00 37.31 399 GLN A C 1
ATOM 2978 O O . GLN A 1 399 ? 27.701 -17.971 -15.653 1.00 37.31 399 GLN A O 1
ATOM 2983 N N . PRO A 1 400 ? 25.691 -17.164 -16.250 1.00 38.69 400 PRO A N 1
ATOM 2984 C CA . PRO A 1 400 ? 24.928 -18.314 -15.787 1.00 38.69 400 PRO A CA 1
ATOM 2985 C C . PRO A 1 400 ? 24.866 -19.363 -16.908 1.00 38.69 400 PRO A C 1
ATOM 2987 O O . PRO A 1 400 ? 24.599 -19.033 -18.065 1.00 38.69 400 PRO A O 1
ATOM 2990 N N . ALA A 1 401 ? 25.149 -20.620 -16.568 1.00 35.62 401 ALA A N 1
ATOM 2991 C CA . ALA A 1 401 ? 25.121 -21.742 -17.498 1.00 35.62 401 ALA A CA 1
ATOM 2992 C C . ALA A 1 401 ? 23.720 -21.911 -18.112 1.00 35.62 401 ALA A C 1
ATOM 2994 O O . ALA A 1 401 ? 22.735 -22.102 -17.398 1.00 35.62 401 ALA A O 1
ATOM 2995 N N . LEU A 1 402 ? 23.652 -21.836 -19.441 1.00 40.34 402 LEU A N 1
ATOM 2996 C CA . LEU A 1 402 ? 22.505 -22.248 -20.240 1.00 40.34 402 LEU A CA 1
ATOM 2997 C C . LEU A 1 402 ? 22.643 -23.739 -20.558 1.00 40.34 402 LEU A C 1
ATOM 2999 O O . LEU A 1 402 ? 23.718 -24.217 -20.914 1.00 40.34 402 LEU A O 1
ATOM 3003 N N . VAL A 1 403 ? 21.525 -24.438 -20.392 1.00 46.09 403 VAL A N 1
ATOM 3004 C CA . VAL A 1 403 ? 21.303 -25.858 -20.664 1.00 46.09 403 VAL A CA 1
ATOM 3005 C C . VAL A 1 403 ? 21.722 -26.204 -22.099 1.00 46.09 403 VAL A C 1
ATOM 3007 O O . VAL A 1 403 ? 21.240 -25.596 -23.053 1.00 46.09 403 VAL A O 1
ATOM 3010 N N . ALA A 1 404 ? 22.612 -27.188 -22.226 1.00 38.06 404 ALA A N 1
ATOM 3011 C CA . ALA A 1 404 ? 22.947 -27.890 -23.463 1.00 38.06 404 ALA A CA 1
ATOM 3012 C C . ALA A 1 404 ? 22.290 -29.293 -23.436 1.00 38.06 404 ALA A C 1
ATOM 3014 O O . ALA A 1 404 ? 21.980 -29.779 -22.344 1.00 38.06 404 ALA A O 1
ATOM 3015 N N . PRO A 1 405 ? 22.020 -29.911 -24.601 1.00 49.22 405 PRO A N 1
ATOM 3016 C CA . PRO A 1 405 ? 21.155 -31.085 -24.721 1.00 49.22 405 PRO A CA 1
ATOM 3017 C C . PRO A 1 405 ? 21.839 -32.376 -24.246 1.00 49.22 405 PRO A C 1
ATOM 3019 O O . PRO A 1 405 ? 23.058 -32.407 -24.090 1.00 49.22 405 PRO A O 1
ATOM 3022 N N . GLU A 1 406 ? 21.018 -33.410 -24.018 1.00 48.06 406 GLU A N 1
ATOM 3023 C CA . GLU A 1 406 ? 21.384 -34.777 -23.612 1.00 48.06 406 GLU A CA 1
ATOM 3024 C C . GLU A 1 406 ? 22.751 -35.227 -24.142 1.00 48.06 406 GLU A C 1
ATOM 3026 O O . GLU A 1 406 ? 22.945 -35.437 -25.339 1.00 48.06 406 GLU A O 1
ATOM 3031 N N . ALA A 1 407 ? 23.683 -35.406 -23.209 1.00 38.47 407 ALA A N 1
ATOM 3032 C CA . ALA A 1 407 ? 24.924 -36.131 -23.400 1.00 38.47 407 ALA A CA 1
ATOM 3033 C C . ALA A 1 407 ? 25.093 -37.090 -22.215 1.00 38.47 407 ALA A C 1
ATOM 3035 O O . ALA A 1 407 ? 24.768 -36.743 -21.076 1.00 38.47 407 ALA A O 1
ATOM 3036 N N . ASP A 1 408 ? 25.555 -38.297 -22.530 1.00 44.28 408 ASP A N 1
ATOM 3037 C CA . ASP A 1 408 ? 25.636 -39.478 -21.676 1.00 44.28 408 ASP A CA 1
ATOM 3038 C C . ASP A 1 408 ? 26.072 -39.215 -20.227 1.00 44.28 408 ASP A C 1
ATOM 3040 O O . ASP A 1 408 ? 27.051 -38.518 -19.941 1.00 44.28 408 ASP A O 1
ATOM 3044 N N . ALA A 1 409 ? 25.341 -39.836 -19.299 1.00 47.06 409 ALA A N 1
ATOM 3045 C CA . ALA A 1 409 ? 25.611 -39.776 -17.871 1.00 47.06 409 ALA A CA 1
ATOM 3046 C C . ALA A 1 409 ? 27.023 -40.314 -17.555 1.00 47.06 409 ALA A C 1
ATOM 3048 O O . ALA A 1 409 ? 27.344 -41.451 -17.917 1.00 47.06 409 ALA A O 1
ATOM 3049 N N . PRO A 1 410 ? 27.875 -39.558 -16.837 1.00 50.91 410 PRO A N 1
ATOM 3050 C CA . PRO A 1 410 ? 29.180 -40.057 -16.441 1.00 50.91 410 PRO A CA 1
ATOM 3051 C C . PRO A 1 410 ? 29.017 -41.152 -15.383 1.00 50.91 410 PRO A C 1
ATOM 3053 O O . PRO A 1 410 ? 28.311 -40.986 -14.385 1.00 50.91 410 PRO A O 1
ATOM 3056 N N . ALA A 1 411 ? 29.699 -42.276 -15.603 1.00 51.31 411 ALA A N 1
ATOM 3057 C CA . ALA A 1 411 ? 29.752 -43.392 -14.673 1.00 51.31 411 ALA A CA 1
ATOM 3058 C C . ALA A 1 411 ? 30.193 -42.915 -13.277 1.00 51.31 411 ALA A C 1
ATOM 3060 O O . ALA A 1 411 ? 31.298 -42.404 -13.083 1.00 51.31 411 ALA A O 1
ATOM 3061 N N . LEU A 1 412 ? 29.308 -43.096 -12.295 1.00 64.62 412 LEU A N 1
ATOM 3062 C CA . LEU A 1 412 ? 29.585 -42.857 -10.883 1.00 64.62 412 LEU A CA 1
ATOM 3063 C C . LEU A 1 412 ? 30.767 -43.721 -10.443 1.00 64.62 412 LEU A C 1
ATOM 3065 O O . LEU A 1 412 ? 30.708 -44.950 -10.482 1.00 64.62 412 LEU A O 1
ATOM 3069 N N . THR A 1 413 ? 31.844 -43.073 -10.000 1.00 76.00 413 THR A N 1
ATOM 3070 C CA . THR A 1 413 ? 33.011 -43.790 -9.485 1.00 76.00 413 THR A CA 1
ATOM 3071 C C . THR A 1 413 ? 32.619 -44.636 -8.262 1.00 76.00 413 THR A C 1
ATOM 3073 O O . THR A 1 413 ? 31.794 -44.202 -7.447 1.00 76.00 413 THR A O 1
ATOM 3076 N N . PRO A 1 414 ? 33.206 -45.833 -8.078 1.00 73.31 414 PRO A N 1
ATOM 3077 C CA . PRO A 1 414 ? 32.859 -46.735 -6.973 1.00 73.31 414 PRO A CA 1
ATOM 3078 C C . PRO A 1 414 ? 33.040 -46.095 -5.584 1.00 73.31 414 PRO A C 1
ATOM 3080 O O . PRO A 1 414 ? 32.339 -46.456 -4.638 1.00 73.31 414 PRO A O 1
ATOM 3083 N N . ALA A 1 415 ? 33.906 -45.083 -5.469 1.00 72.12 415 ALA A N 1
ATOM 3084 C CA . ALA A 1 415 ? 34.096 -44.309 -4.245 1.00 72.12 415 ALA A CA 1
ATOM 3085 C C . ALA A 1 415 ? 32.858 -43.475 -3.860 1.00 72.12 415 ALA A C 1
ATOM 3087 O O . ALA A 1 415 ? 32.508 -43.394 -2.682 1.00 72.12 415 ALA A O 1
ATOM 3088 N N . THR A 1 416 ? 32.155 -42.897 -4.839 1.00 75.88 416 THR A N 1
ATOM 3089 C CA . THR A 1 416 ? 30.956 -42.078 -4.597 1.00 75.88 416 THR A CA 1
ATOM 3090 C C . THR A 1 416 ? 29.782 -42.940 -4.126 1.00 75.88 416 THR A C 1
ATOM 3092 O O . THR A 1 416 ? 29.049 -42.553 -3.218 1.00 75.88 416 THR A O 1
ATOM 3095 N N . ASN A 1 417 ? 29.652 -44.156 -4.668 1.00 78.12 417 ASN A N 1
ATOM 3096 C CA . ASN A 1 417 ? 28.614 -45.107 -4.260 1.00 78.12 417 ASN A CA 1
ATOM 3097 C C . ASN A 1 417 ? 28.832 -45.649 -2.834 1.00 78.12 417 ASN A C 1
ATOM 3099 O O . ASN A 1 417 ? 27.875 -45.833 -2.081 1.00 78.12 417 ASN A O 1
ATOM 3103 N N . ALA A 1 418 ? 30.088 -45.850 -2.422 1.00 78.12 418 ALA A N 1
ATOM 3104 C CA . ALA A 1 418 ? 30.411 -46.257 -1.054 1.00 78.12 418 ALA A CA 1
ATOM 3105 C C . ALA A 1 418 ? 30.106 -45.153 -0.021 1.00 78.12 418 ALA A C 1
ATOM 3107 O O . ALA A 1 418 ? 29.646 -45.452 1.082 1.00 78.12 418 ALA A O 1
ATOM 3108 N N . ALA A 1 419 ? 30.316 -43.882 -0.380 1.00 75.38 419 ALA A N 1
ATOM 3109 C CA . ALA A 1 419 ? 30.012 -42.745 0.490 1.00 75.38 419 ALA A CA 1
ATOM 3110 C C . ALA A 1 419 ? 28.500 -42.558 0.708 1.00 75.38 419 ALA A C 1
ATOM 3112 O O . ALA A 1 419 ? 28.073 -42.300 1.831 1.00 75.38 419 ALA A O 1
ATOM 3113 N N . LEU A 1 420 ? 27.687 -42.751 -0.338 1.00 78.06 420 LEU A N 1
ATOM 3114 C CA . LEU A 1 420 ? 26.227 -42.635 -0.242 1.00 78.06 420 LEU A CA 1
ATOM 3115 C C . LEU A 1 420 ? 25.600 -43.749 0.606 1.00 78.06 420 LEU A C 1
ATOM 3117 O O . LEU A 1 420 ? 24.692 -43.475 1.385 1.00 78.06 420 LEU A O 1
ATOM 3121 N N . ARG A 1 421 ? 26.126 -44.981 0.538 1.00 79.56 421 ARG A N 1
ATOM 3122 C CA . ARG A 1 421 ? 25.674 -46.075 1.417 1.00 79.56 421 ARG A CA 1
ATOM 3123 C C . ARG A 1 421 ? 25.958 -45.796 2.893 1.00 79.56 421 ARG A C 1
ATOM 3125 O O . ARG A 1 421 ? 25.082 -45.995 3.722 1.00 79.56 421 ARG A O 1
ATOM 3132 N N . ARG A 1 422 ? 27.130 -45.241 3.220 1.00 77.75 422 ARG A N 1
ATOM 3133 C CA . ARG A 1 422 ? 27.464 -44.869 4.608 1.00 77.75 422 ARG A CA 1
ATOM 3134 C C . ARG A 1 422 ? 26.606 -43.733 5.166 1.00 77.75 422 ARG A C 1
ATOM 3136 O O . ARG A 1 422 ? 26.447 -43.643 6.375 1.00 77.75 422 ARG A O 1
ATOM 3143 N N . LEU A 1 423 ? 26.068 -42.876 4.300 1.00 73.88 423 LEU A N 1
ATOM 3144 C CA . LEU A 1 423 ? 25.151 -41.803 4.687 1.00 73.88 423 LEU A CA 1
ATOM 3145 C C . LEU A 1 423 ? 23.737 -42.324 4.977 1.00 73.88 423 LEU A C 1
ATOM 3147 O O . LEU A 1 423 ? 23.074 -41.791 5.862 1.00 73.88 423 LEU A O 1
ATOM 3151 N N . ALA A 1 424 ? 23.300 -43.378 4.281 1.00 76.44 424 ALA A N 1
ATOM 3152 C CA . ALA A 1 424 ? 22.012 -44.024 4.533 1.00 76.44 424 ALA A CA 1
ATOM 3153 C C . ALA A 1 424 ? 21.984 -44.775 5.878 1.00 76.44 424 ALA A C 1
ATOM 3155 O O . ALA A 1 424 ? 20.975 -44.725 6.575 1.00 76.44 424 ALA A O 1
ATOM 3156 N N . ASP A 1 425 ? 23.105 -45.375 6.290 1.00 78.12 425 ASP A N 1
ATOM 3157 C CA . ASP A 1 425 ? 23.225 -46.095 7.572 1.00 78.12 425 ASP A CA 1
ATOM 3158 C C . ASP A 1 425 ? 23.319 -45.167 8.803 1.00 78.12 425 ASP A C 1
ATOM 3160 O O . ASP A 1 425 ? 23.316 -45.634 9.941 1.00 78.12 425 ASP A O 1
ATOM 3164 N N . MET A 1 426 ? 23.424 -43.848 8.601 1.00 68.12 426 MET A N 1
ATOM 3165 C CA . MET A 1 426 ? 23.550 -42.857 9.678 1.00 68.12 426 MET A CA 1
ATOM 3166 C C . MET A 1 426 ? 22.242 -42.137 10.031 1.00 68.12 426 MET A C 1
ATOM 3168 O O . MET A 1 426 ? 22.247 -41.283 10.919 1.00 68.12 426 MET A O 1
ATOM 3172 N N . ALA A 1 427 ? 21.130 -42.451 9.365 1.00 61.28 427 ALA A N 1
ATOM 3173 C CA . ALA A 1 427 ? 19.830 -41.896 9.723 1.00 61.28 427 ALA A CA 1
ATOM 3174 C C . ALA A 1 427 ? 19.196 -42.727 10.862 1.00 61.28 427 ALA A C 1
ATOM 3176 O O . ALA A 1 427 ? 18.926 -43.910 10.657 1.00 61.28 427 ALA A O 1
ATOM 3177 N N . PRO A 1 428 ? 18.967 -42.156 12.060 1.00 66.12 428 PRO A N 1
ATOM 3178 C CA . PRO A 1 428 ? 18.235 -42.843 13.120 1.00 66.12 428 PRO A CA 1
ATOM 3179 C C . PRO A 1 428 ? 16.751 -42.985 12.740 1.00 66.12 428 PRO A C 1
ATOM 3181 O O . PRO A 1 428 ? 16.157 -42.030 12.232 1.00 66.12 428 PRO A O 1
ATOM 3184 N N . LEU A 1 429 ? 16.192 -44.179 12.975 1.00 56.06 429 LEU A N 1
ATOM 3185 C CA . LEU A 1 429 ? 14.753 -44.474 12.896 1.00 56.06 429 LEU A CA 1
ATOM 3186 C C . LEU A 1 429 ? 13.957 -43.729 13.971 1.00 56.06 429 LEU A C 1
ATOM 3188 O O . LEU A 1 429 ? 14.466 -43.636 15.114 1.00 56.06 429 LEU A O 1
#

Radius of gyration: 38.87 Å; chains: 1; bounding box: 115×100×104 Å

pLDDT: mean 71.34, std 23.83, range [29.0, 98.69]

Sequence (429 aa):
MASPSPHPFASPDHPGDVHVVLVLLEASAETMGCWPQLQSYYLPMLFNALQTSSPDRAIHICWRTTADPAHQQPAVSASAGDIPDPRFDVAAPLSMAALWRAVEALQTVCRDAGEGTTRHLIVVAVNPPQDAANFHTQGGHAPEAATRDAVMRTLRQERMRLHMLLGTHPRVLPLRDFHRQMLRAQISVEAPLWFKVDPRKFAFYLAAKPAPFEAAGAPRSGPVTPTSTAVALPASASSGAGSPRESASATSPSRRSRAKGKDTAPPPMDPQGPGLVNYLKQVHGLTKKRNYGAKAGKRAAAAAASTESTRAGTSSRPILPRLELPAANLAAVTPHRAAPRDDSATPAAPESPPPPAATATAAAGHYQPVAPVLPLTGVRTLSLDDPRRAPAPRWPWLQPALVAPEADAPALTPATNAALRRLADMAPL

Foldseek 3Di:
DDQPDQFLLQAFPDPPFAEEEEEEE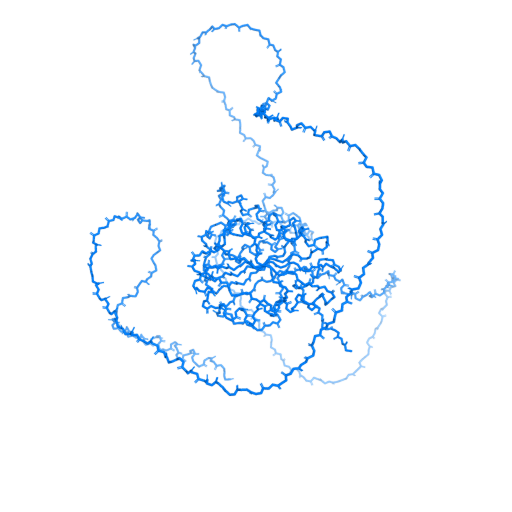QLDPLCVVCVVVCLPPVQLVVLVSNCSNPVPHAHWYWYDYLPDDLPDATDIDPHSNDDDDDDSPDRRAADLVSLLSSLVNQVVVVVVVDPRHAAEYEYEGEDAHPCLVLLDPDDDPDPSVVSLVVSLVSCQVVVYWYKYKYFLDPNNVSVVVSNVVSCVSNVWDFGDDPDDDDNNGIDITGTGHPDPPPVPPPPCPDDPPPDDDDDDDDDDDDDDDDDDDDDDDDDDDDDDDDDDDDDDDDDDDDPPDDPPVVVVCVVVVVPPPPDPDDDDDDDDDDDDDDDDDDDDDDDDDDDDDDDDDDDDPDDDDDDDDDDDDDDDDDDDDDDDDDDDDDDDDDDDDDDDDDDDDDDDDDDDDDDDDDDDDDDDDDDDDDDDDDDDDDDDDDDDDPVNVVVVVVVVVPDDD

Secondary structure (DSSP, 8-state):
-PPPPPPGGG--SSTTPEEEEEEEE-BSHHHHHHHHHIIIIIHHHHHHHHHHH-TTS--EEEEEETTS-TTPPPEEESSTT--------S-B---HHHHHHHHHHHHHHHHHT-SSEEEEEEEEE-SPPTTGGGG--SS---HHHHHHHHHHHHHHHTTPEEEEEEES-GGGHHHHHHHHHHHHHTT-EEPPP-S---TTTEEEE-EEPPPP----------------------------------------------------PPPPPPSSPPPHHHHHHHHTT-S-------PPPP-------------------------PPPPP-----PPPPP----------------PPPP--------------------------------PPPPPPS-PPPPP-----PPPPPHHHHHHHHHHHTT---

Organism: Phlebiopsis gigantea (strain 11061_1 CR5-6) (NCBI:txid745531)